Protein AF-A0A2S9AGA7-F1 (afdb_monomer)

Mean predicted aligned error: 15.06 Å

Sequence (440 aa):
MAALRCGGRGGAVRGGDGGGRTRRVRRPARRAHGPTARRRRPSLAAALRRAVRRGAPAPRRRRLPAAPRQRRAAGRHRHGGDRRSRVRRARAGAKGGAGVTDVLLPELVRGRRRERNRSLAVCAALCAAIVLLAAAEILIAGSADIALADMIPAAFGAGEGLAAYVVFETRVPRALVALLSGALFGLAGHLYQRLVGNVLATPDILGISAGASAAATAVLTLGVAGIGVQVSAVAGALGVAALVFLLSWHRGVSPYRLVLVGIGIGACASAITTYLVTRADEMSVERALRWMIGSLGGADWGGVRVLLVTLVVGSVLLAVGSRGLRTFALGDDLAAALGTRVSRLRFGALLLGAGLAAVATSITGPIGFVALVSGPLAARLVRRTDAAVAAALVGAVIVVGADLIAQTAPFISPVPTGSITAVIGAPALIYLLVRGRRTS

Foldseek 3Di:
DDDDDDYDDDDDDDDDDDDDDDDDDDDDDDDDDDDDDDPDDDDPVVVVVVVVPDDDDDDDDDDDDDDDDDDDDDDDDDDDDDPPVVVVVVVVVVVPPVVVCVVVVVVVVVVVVVLVVLLVVLLVVLVVLLVVLLVCQLQPFADDPDDSVQLVCLLVVNHDDPSVCCNPWASNLLSLLLLLLLLLLLLLLLLQCLLLVHLQGGLVL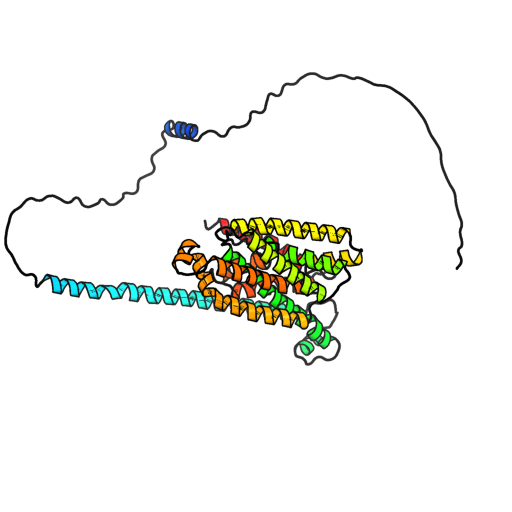LLLLLQLLLQLLVCLQVVDDDVSSLVSSLVRSLVSLVVLLVQCDDVARHSVSSSVSSNVVNVVSNVSNVVSLVVGDPVSVVVSVLLQLWASRQGGPVLSVLSVVLSVVLVVLCVVLVVLSVLVVVPDVSSVVVVRPSRVSSSVSSSSSSNSNSSSCSNGNHQPLSSSLLQVVQCVSSVHSPRSSSSSSSSSSLSSVLLRCQRPPPPDDRDGSSVSSVVVRVVSVVVSVVVVVVPD

Nearest PDB structures (foldseek):
  5b57-assembly1_A  TM=9.040E-01  e=1.224E-15  Burkholderia cenocepacia J2315
  5b58-assembly1_B  TM=9.040E-01  e=9.453E-16  Burkholderia cenocepacia J2315
  5b57-assembly1_B  TM=9.121E-01  e=2.238E-15  Burkholderia cenocepacia J2315
  4g1u-assembly1_B  TM=8.452E-01  e=8.569E-13  Yersinia pestis
  7lb8-assembly1_B  TM=8.267E-01  e=7.125E-10  Escherichia coli K-12

Radius of gyration: 34.48 Å; Cα contacts (8 Å, |Δi|>4): 530; chains: 1; bounding box: 112×73×95 Å

Solvent-accessible surface area (backbone atoms only — not comparable to full-atom values): 24253 Å² total; per-residue (Å²): 134,85,90,85,89,86,85,81,88,86,92,87,81,90,85,85,89,85,81,88,80,94,75,91,77,80,87,81,84,86,82,90,77,79,84,84,72,81,84,71,79,82,57,72,69,63,57,53,60,55,57,72,73,50,94,68,85,81,81,84,78,81,84,77,87,78,80,85,80,82,77,87,76,90,81,82,91,87,84,87,84,71,83,72,66,61,61,61,55,58,63,61,62,66,70,66,68,58,63,62,54,67,57,48,50,58,52,54,50,50,50,53,49,53,43,49,51,45,35,50,53,52,44,51,53,41,53,51,50,40,53,53,48,42,49,45,31,54,64,69,42,56,93,70,94,64,60,61,82,51,40,56,41,15,73,73,71,72,32,74,68,68,48,24,47,47,36,64,63,42,35,49,23,26,44,47,35,27,34,40,33,16,22,27,27,2,36,16,9,31,46,38,16,62,72,56,72,33,75,82,40,27,56,60,57,38,9,25,49,32,18,16,44,24,32,23,40,55,38,37,66,70,71,46,62,70,68,58,28,27,54,31,9,31,50,24,9,50,49,36,47,52,50,30,49,60,73,27,56,66,102,50,70,49,54,67,48,35,45,55,44,5,41,53,53,18,51,52,24,43,51,51,33,53,54,50,48,76,71,38,54,73,69,46,33,55,52,41,54,54,42,62,39,4,33,58,88,79,38,32,67,69,52,34,52,54,41,51,53,48,47,54,54,49,50,52,54,47,60,71,45,44,70,63,64,54,34,58,79,67,33,69,68,54,22,42,74,73,70,43,62,58,62,61,54,50,50,54,50,50,53,49,27,41,51,38,36,21,54,32,26,33,65,31,24,42,57,50,48,39,23,48,49,11,24,64,52,20,19,61,74,41,69,35,92,88,29,54,70,41,3,14,44,43,7,14,41,52,38,38,50,25,38,40,49,25,51,62,46,93,84,52,85,81,45,44,26,17,57,45,30,43,66,56,31,54,58,50,50,51,52,52,54,64,57,59,68,76,79,116

Structure (mmCIF, N/CA/C/O backbone):
data_AF-A0A2S9AGA7-F1
#
_entry.id   AF-A0A2S9AGA7-F1
#
loop_
_atom_site.group_PDB
_atom_site.id
_atom_site.type_symbol
_atom_site.label_atom_id
_atom_site.label_alt_id
_atom_site.label_comp_id
_atom_site.label_asym_id
_atom_site.label_entity_id
_atom_site.label_seq_id
_atom_site.pdbx_PDB_ins_code
_atom_site.Cartn_x
_atom_site.Cartn_y
_atom_site.Cartn_z
_atom_site.occupancy
_atom_site.B_iso_or_equiv
_atom_site.auth_seq_id
_atom_site.auth_comp_id
_atom_site.auth_asym_id
_atom_site.auth_atom_id
_atom_site.pdbx_PDB_model_num
ATOM 1 N N . MET A 1 1 ? 35.714 -33.840 -26.909 1.00 36.75 1 MET A N 1
ATOM 2 C CA . MET A 1 1 ? 36.750 -34.838 -27.258 1.00 36.75 1 MET A CA 1
ATOM 3 C C . MET A 1 1 ? 38.115 -34.160 -27.173 1.00 36.75 1 MET A C 1
ATOM 5 O O . MET A 1 1 ? 38.202 -33.054 -27.678 1.00 36.75 1 MET A O 1
ATOM 9 N N . ALA A 1 2 ? 39.101 -34.822 -26.539 1.00 37.72 2 ALA A N 1
ATOM 10 C CA . ALA A 1 2 ? 40.509 -34.421 -26.294 1.00 37.72 2 ALA A CA 1
ATOM 11 C C . ALA A 1 2 ? 40.698 -33.160 -25.409 1.00 37.72 2 ALA A C 1
ATOM 13 O O . ALA A 1 2 ? 40.360 -32.065 -25.827 1.00 37.72 2 ALA A O 1
ATOM 14 N N . ALA A 1 3 ? 41.101 -33.184 -24.131 1.00 39.91 3 ALA A N 1
ATOM 15 C CA . ALA A 1 3 ? 42.119 -33.928 -23.369 1.00 39.91 3 ALA A CA 1
ATOM 16 C C . ALA A 1 3 ? 43.569 -33.619 -23.776 1.00 39.91 3 ALA A C 1
ATOM 18 O O . ALA A 1 3 ? 44.039 -34.136 -24.780 1.00 39.91 3 ALA A O 1
ATOM 19 N N . LEU A 1 4 ? 44.284 -32.871 -22.923 1.00 43.16 4 LEU A N 1
ATOM 20 C CA . LEU A 1 4 ? 45.732 -32.985 -22.724 1.00 43.16 4 LEU A CA 1
ATOM 21 C C . LEU A 1 4 ? 46.104 -32.559 -21.291 1.00 43.16 4 LEU A C 1
ATOM 23 O O . LEU A 1 4 ? 45.767 -31.476 -20.820 1.00 43.16 4 LEU A O 1
ATOM 27 N N . ARG A 1 5 ? 46.736 -33.510 -20.598 1.00 42.88 5 ARG A N 1
ATOM 28 C CA . ARG A 1 5 ? 47.328 -33.464 -19.254 1.00 42.88 5 ARG A CA 1
ATOM 29 C C . ARG A 1 5 ? 48.779 -32.975 -19.316 1.00 42.88 5 ARG A C 1
ATOM 31 O O . ARG A 1 5 ? 49.414 -33.131 -20.351 1.00 42.88 5 ARG A O 1
ATOM 38 N N . CYS A 1 6 ? 49.274 -32.559 -18.143 1.00 37.22 6 CYS A N 1
ATOM 39 C CA . CYS A 1 6 ? 50.614 -32.739 -17.526 1.00 37.22 6 CYS A CA 1
ATOM 40 C C . CYS A 1 6 ? 50.932 -31.450 -16.750 1.00 37.22 6 CYS A C 1
ATOM 42 O O . CYS A 1 6 ? 50.716 -30.375 -17.286 1.00 37.22 6 CYS A O 1
ATOM 44 N N . GLY A 1 7 ? 51.367 -31.399 -15.489 1.00 32.97 7 GLY A N 1
ATOM 45 C CA . GLY A 1 7 ? 52.162 -32.263 -14.597 1.00 32.97 7 GLY A CA 1
ATOM 46 C C . GLY A 1 7 ? 53.134 -31.267 -13.920 1.00 32.97 7 GLY A C 1
ATOM 47 O O . GLY A 1 7 ? 53.653 -30.408 -14.614 1.00 32.97 7 GLY A O 1
ATOM 48 N N . GLY A 1 8 ? 53.359 -31.166 -12.611 1.00 34.44 8 GLY A N 1
ATOM 49 C CA . GLY A 1 8 ? 53.603 -32.157 -11.570 1.00 34.44 8 GLY A CA 1
ATOM 50 C C . GLY A 1 8 ? 54.580 -31.558 -10.528 1.00 34.44 8 GLY A C 1
ATOM 51 O O . GLY A 1 8 ? 55.315 -30.631 -10.857 1.00 34.44 8 GLY A O 1
ATOM 52 N N . ARG A 1 9 ? 54.632 -32.182 -9.333 1.00 36.59 9 ARG A N 1
ATOM 53 C CA . ARG A 1 9 ? 55.659 -32.088 -8.254 1.00 36.59 9 ARG A CA 1
ATOM 54 C C . ARG A 1 9 ? 55.674 -30.792 -7.415 1.00 36.59 9 ARG A C 1
ATOM 56 O O . ARG A 1 9 ? 55.595 -29.707 -7.953 1.00 36.59 9 ARG A O 1
ATOM 63 N N . GLY A 1 10 ? 55.818 -30.799 -6.088 1.00 32.88 10 GLY A N 1
ATOM 64 C CA . GLY A 1 10 ? 56.134 -31.841 -5.105 1.00 32.88 10 GLY A CA 1
ATOM 65 C C . GLY A 1 10 ? 56.892 -31.198 -3.929 1.00 32.88 10 GLY A C 1
ATOM 66 O O . GLY A 1 10 ? 57.705 -30.311 -4.161 1.00 32.88 10 GLY A O 1
ATOM 67 N N . GLY A 1 11 ? 56.642 -31.624 -2.686 1.00 32.59 11 GLY A N 1
ATOM 68 C CA . GLY A 1 11 ? 57.440 -31.202 -1.527 1.00 32.59 11 GLY A CA 1
ATOM 69 C C . GLY A 1 11 ? 56.770 -31.492 -0.184 1.00 32.59 11 GLY A C 1
ATOM 70 O O . GLY A 1 11 ? 55.901 -30.747 0.252 1.00 32.59 11 GLY A O 1
ATOM 71 N N . ALA A 1 12 ? 57.189 -32.578 0.464 1.00 38.59 12 ALA A N 1
ATOM 72 C CA . ALA A 1 12 ? 56.780 -33.015 1.796 1.00 38.59 12 ALA A CA 1
ATOM 73 C C . ALA A 1 12 ? 58.026 -33.212 2.668 1.00 38.59 12 ALA A C 1
ATOM 75 O O . ALA A 1 12 ? 58.957 -33.847 2.186 1.00 38.59 12 ALA A O 1
ATOM 76 N N . VAL A 1 13 ? 58.011 -32.755 3.930 1.00 42.31 13 VAL A N 1
ATOM 77 C CA . VAL A 1 13 ? 58.917 -33.145 5.044 1.00 42.31 13 VAL A CA 1
ATOM 78 C C . VAL A 1 13 ? 58.157 -32.827 6.362 1.00 42.31 13 VAL A C 1
ATOM 80 O O . VAL A 1 13 ? 57.848 -31.665 6.595 1.00 42.31 13 VAL A O 1
ATOM 83 N N . ARG A 1 14 ? 57.493 -33.782 7.056 1.00 39.34 14 ARG A N 1
ATOM 84 C CA . ARG A 1 14 ? 57.920 -34.572 8.258 1.00 39.34 14 ARG A CA 1
ATOM 85 C C . ARG A 1 14 ? 58.879 -33.820 9.199 1.00 39.34 14 ARG A C 1
ATOM 87 O O . ARG A 1 14 ? 59.865 -33.298 8.730 1.00 39.34 14 ARG A O 1
ATOM 94 N N . GLY A 1 15 ? 58.767 -33.763 10.522 1.00 33.91 15 GLY A N 1
ATOM 95 C CA . GLY A 1 15 ? 58.023 -34.462 11.573 1.00 33.91 15 GLY A CA 1
ATOM 96 C C . GLY A 1 15 ? 58.731 -34.128 12.909 1.00 33.91 15 GLY A C 1
ATOM 97 O O . GLY A 1 15 ? 59.810 -33.536 12.879 1.00 33.91 15 GLY A O 1
ATOM 98 N N . GLY A 1 16 ? 58.171 -34.490 14.067 1.00 31.69 16 GLY A N 1
ATOM 99 C CA . GLY A 1 16 ? 58.928 -34.407 15.326 1.00 31.69 16 GLY A CA 1
ATOM 100 C C . GLY A 1 16 ? 58.097 -34.380 16.606 1.00 31.69 16 GLY A C 1
ATOM 101 O O . GLY A 1 16 ? 57.540 -33.349 16.961 1.00 31.69 16 GLY A O 1
ATOM 102 N N . ASP A 1 17 ? 58.072 -35.532 17.270 1.00 36.81 17 ASP A N 1
ATOM 103 C CA . ASP A 1 17 ? 57.474 -35.881 18.561 1.00 36.81 17 ASP A CA 1
ATOM 104 C C . ASP A 1 17 ? 57.962 -35.105 19.800 1.00 36.81 17 ASP A C 1
ATOM 106 O O . ASP A 1 17 ? 59.055 -34.543 19.837 1.00 36.81 17 ASP A O 1
ATOM 110 N N . GLY A 1 18 ? 57.181 -35.248 20.881 1.00 33.72 18 GLY A N 1
ATOM 111 C CA . GLY A 1 18 ? 57.615 -35.108 22.279 1.00 33.72 18 GLY A CA 1
ATOM 112 C C . GLY A 1 18 ? 56.662 -34.208 23.069 1.00 33.72 18 GLY A C 1
ATOM 113 O O . GLY A 1 18 ? 56.584 -33.015 22.826 1.00 33.72 18 GLY A O 1
ATOM 114 N N . GLY A 1 19 ? 55.846 -34.678 24.009 1.00 31.95 19 GLY A N 1
ATOM 115 C CA . GLY A 1 19 ? 56.191 -35.574 25.105 1.00 31.95 19 GLY A CA 1
ATOM 116 C C . GLY A 1 19 ? 56.041 -34.798 26.421 1.00 31.95 19 GLY A C 1
ATOM 117 O O . GLY A 1 19 ? 56.826 -33.903 26.697 1.00 31.95 19 GLY A O 1
ATOM 118 N N . GLY A 1 20 ? 54.998 -35.135 27.188 1.00 34.56 20 GLY A N 1
ATOM 119 C CA . GLY A 1 20 ? 54.799 -34.932 28.632 1.00 34.56 20 GLY A CA 1
ATOM 120 C C . GLY A 1 20 ? 55.342 -33.678 29.340 1.00 34.56 20 GLY A C 1
ATOM 121 O O . GLY A 1 20 ? 56.543 -33.465 29.430 1.00 34.56 20 GLY A O 1
ATOM 122 N N . ARG A 1 21 ? 54.459 -32.984 30.075 1.00 38.38 21 ARG A N 1
ATOM 123 C CA . ARG A 1 21 ? 54.574 -32.804 31.544 1.00 38.38 21 ARG A CA 1
ATOM 124 C C . ARG A 1 21 ? 53.519 -31.836 32.073 1.00 38.38 21 ARG A C 1
ATOM 126 O O . ARG A 1 21 ? 53.520 -30.640 31.803 1.00 38.38 21 ARG A O 1
ATOM 133 N N . THR A 1 22 ? 52.675 -32.373 32.942 1.00 46.78 22 THR A N 1
ATOM 134 C CA . THR A 1 22 ? 51.891 -31.648 33.938 1.00 46.78 22 THR A CA 1
ATOM 135 C C . THR A 1 22 ? 52.797 -30.746 34.783 1.00 46.78 22 THR A C 1
ATOM 137 O O . THR A 1 22 ? 53.616 -31.240 35.560 1.00 46.78 22 THR A O 1
ATOM 140 N N . ARG A 1 23 ? 52.629 -29.423 34.693 1.00 38.84 23 ARG A N 1
ATOM 141 C CA . ARG A 1 23 ? 53.178 -28.470 35.668 1.00 38.84 23 ARG A CA 1
ATOM 142 C C . ARG A 1 23 ? 52.046 -27.741 36.385 1.00 38.84 23 ARG A C 1
ATOM 144 O O . ARG A 1 23 ? 51.470 -26.783 35.886 1.00 38.84 23 ARG A O 1
ATOM 151 N N . ARG A 1 24 ? 51.780 -28.201 37.612 1.00 41.25 24 ARG A N 1
ATOM 152 C CA . ARG A 1 24 ? 51.216 -27.386 38.692 1.00 41.25 24 ARG A CA 1
ATOM 153 C C . ARG A 1 24 ? 52.133 -26.183 38.915 1.00 41.25 24 ARG A C 1
ATOM 155 O O . ARG A 1 24 ? 53.277 -26.387 39.310 1.00 41.25 24 ARG A O 1
ATOM 162 N N . VAL A 1 25 ? 51.625 -24.959 38.774 1.00 37.75 25 VAL A N 1
ATOM 163 C CA . VAL A 1 25 ? 52.246 -23.772 39.381 1.00 37.75 25 VAL A CA 1
ATOM 164 C C . VAL A 1 25 ? 51.168 -22.840 39.945 1.00 37.75 25 VAL A C 1
ATOM 166 O O . VAL A 1 25 ? 50.389 -22.235 39.225 1.00 37.75 25 VAL A O 1
ATOM 169 N N . ARG A 1 26 ? 51.165 -22.800 41.283 1.00 34.41 26 ARG A N 1
ATOM 170 C CA . ARG A 1 26 ? 50.886 -21.689 42.211 1.00 34.41 26 ARG A CA 1
ATOM 171 C C . ARG A 1 26 ? 49.655 -20.799 41.978 1.00 34.41 26 ARG A C 1
ATOM 173 O O . ARG A 1 26 ? 49.665 -19.845 41.212 1.00 34.41 26 ARG A O 1
ATOM 180 N N . ARG A 1 27 ? 48.667 -21.011 42.857 1.00 35.88 27 ARG A N 1
ATOM 181 C CA . ARG A 1 27 ? 47.749 -19.972 43.349 1.00 35.88 27 ARG A CA 1
ATOM 182 C C . ARG A 1 27 ? 48.538 -18.818 43.992 1.00 35.88 27 ARG A C 1
ATOM 184 O O . ARG A 1 27 ? 49.364 -19.105 44.859 1.00 35.88 27 ARG A O 1
ATOM 191 N N . PRO A 1 28 ? 48.194 -17.549 43.726 1.00 40.34 28 PRO A N 1
ATOM 192 C CA . PRO A 1 28 ? 48.315 -16.486 44.706 1.00 40.34 28 PRO A CA 1
ATOM 193 C C . PRO A 1 28 ? 46.985 -16.292 45.445 1.00 40.34 28 PRO A C 1
ATOM 195 O O . PRO A 1 28 ? 45.890 -16.411 44.894 1.00 40.34 28 PRO A O 1
ATOM 198 N N . ALA A 1 29 ? 47.110 -16.038 46.740 1.00 35.03 29 ALA A N 1
ATOM 199 C CA . ALA A 1 29 ? 46.021 -15.856 47.675 1.00 35.03 29 ALA A CA 1
ATOM 200 C C . ALA A 1 29 ? 45.318 -14.495 47.515 1.00 35.03 29 ALA A C 1
ATOM 202 O O . ALA A 1 29 ? 45.949 -13.464 47.315 1.00 35.03 29 ALA A O 1
ATOM 203 N N . ARG A 1 30 ? 43.992 -14.542 47.689 1.00 33.31 30 ARG A N 1
ATOM 204 C CA . ARG A 1 30 ? 43.121 -13.581 48.390 1.00 33.31 30 ARG A CA 1
ATOM 205 C C . ARG A 1 30 ? 43.466 -12.083 48.285 1.00 33.31 30 ARG A C 1
ATOM 207 O O . ARG A 1 30 ? 44.260 -11.560 49.060 1.00 33.31 30 ARG A O 1
ATOM 214 N N . ARG A 1 31 ? 42.625 -11.353 47.546 1.00 32.62 31 ARG A N 1
ATOM 215 C CA . ARG A 1 31 ? 42.022 -10.111 48.059 1.00 32.62 31 ARG A CA 1
ATOM 216 C C . ARG A 1 31 ? 40.504 -10.231 47.991 1.00 32.62 31 ARG A C 1
ATOM 218 O O . ARG A 1 31 ? 39.935 -10.557 46.956 1.00 32.62 31 ARG A O 1
ATOM 225 N N . ALA A 1 32 ? 39.882 -10.059 49.151 1.00 38.56 32 ALA A N 1
ATOM 226 C CA . ALA A 1 32 ? 38.454 -10.178 49.367 1.00 38.56 32 ALA A CA 1
ATOM 227 C C . ALA A 1 32 ? 37.714 -8.980 48.755 1.00 38.56 32 ALA A C 1
ATOM 229 O O . ALA A 1 32 ? 37.956 -7.834 49.134 1.00 38.56 32 ALA A O 1
ATOM 230 N N . HIS A 1 33 ? 36.768 -9.250 47.859 1.00 36.44 33 HIS A N 1
ATOM 231 C CA . HIS A 1 33 ? 35.687 -8.327 47.537 1.00 36.44 33 HIS A CA 1
ATOM 232 C C . HIS A 1 33 ? 34.367 -9.016 47.867 1.00 36.44 33 HIS A C 1
ATOM 234 O O . HIS A 1 33 ? 34.046 -10.079 47.341 1.00 36.44 33 HIS A O 1
ATOM 240 N N . GLY A 1 34 ? 33.684 -8.434 48.855 1.00 34.75 34 GLY A N 1
ATOM 241 C CA . GLY A 1 34 ? 32.439 -8.922 49.423 1.00 34.75 34 GLY A CA 1
ATOM 242 C C . GLY A 1 34 ? 31.257 -8.865 48.449 1.00 34.75 34 GLY A C 1
ATOM 243 O O . GLY A 1 34 ? 31.365 -8.331 47.343 1.00 34.75 34 GLY A O 1
ATOM 244 N N . PRO A 1 35 ? 30.111 -9.424 48.863 1.00 38.56 35 PRO A N 1
ATOM 245 C CA . PRO A 1 35 ? 28.971 -9.640 47.990 1.00 38.56 35 PRO A CA 1
ATOM 246 C C . PRO A 1 35 ? 28.309 -8.308 47.626 1.00 38.56 35 PRO A C 1
ATOM 248 O O . PRO A 1 35 ? 27.882 -7.543 48.492 1.00 38.56 35 PRO A O 1
ATOM 251 N N . THR A 1 36 ? 28.173 -8.041 46.328 1.00 38.19 36 THR A N 1
ATOM 252 C CA . THR A 1 36 ? 27.336 -6.958 45.813 1.00 38.19 36 THR A CA 1
ATOM 253 C C . THR A 1 36 ? 25.873 -7.270 46.119 1.00 38.19 36 THR A C 1
ATOM 255 O O . THR A 1 36 ? 25.194 -8.054 45.458 1.00 38.19 36 THR A O 1
ATOM 258 N N . ALA A 1 37 ? 25.391 -6.649 47.191 1.00 38.50 37 ALA A N 1
ATOM 259 C CA . ALA A 1 37 ? 24.012 -6.702 47.627 1.00 38.50 37 ALA A CA 1
ATOM 260 C C . ALA A 1 37 ? 23.063 -6.190 46.530 1.00 38.50 37 ALA A C 1
ATOM 262 O O . ALA A 1 37 ? 23.189 -5.070 46.027 1.00 38.50 37 ALA A O 1
ATOM 263 N N . ARG A 1 38 ? 22.052 -7.009 46.215 1.00 38.56 38 ARG A N 1
ATOM 264 C CA . ARG A 1 38 ? 20.820 -6.618 45.518 1.00 38.56 38 ARG A CA 1
ATOM 265 C C . ARG A 1 38 ? 20.296 -5.295 46.093 1.00 38.56 38 ARG A C 1
ATOM 267 O O . ARG A 1 38 ? 19.798 -5.260 47.219 1.00 38.56 38 ARG A O 1
ATOM 274 N N . ARG A 1 39 ? 20.335 -4.214 45.306 1.00 36.88 39 ARG A N 1
ATOM 275 C CA . ARG A 1 39 ? 19.635 -2.958 45.619 1.00 36.88 39 ARG A CA 1
ATOM 276 C C . ARG A 1 39 ? 18.121 -3.197 45.594 1.00 36.88 39 ARG A C 1
ATOM 278 O O . ARG A 1 39 ? 17.475 -3.086 44.554 1.00 36.88 39 ARG A O 1
ATOM 285 N N . ARG A 1 40 ? 17.544 -3.520 46.755 1.00 39.78 40 ARG A N 1
ATOM 286 C CA . ARG A 1 40 ? 16.104 -3.386 47.010 1.00 39.78 40 ARG A CA 1
ATOM 287 C C . ARG A 1 40 ? 15.731 -1.906 46.887 1.00 39.78 40 ARG A C 1
ATOM 289 O O . ARG A 1 40 ? 16.327 -1.055 47.543 1.00 39.78 40 ARG A O 1
ATOM 296 N N . ARG A 1 41 ? 14.750 -1.606 46.034 1.00 45.69 41 ARG A N 1
ATOM 297 C CA . ARG A 1 41 ? 14.116 -0.282 45.951 1.00 45.69 41 ARG A CA 1
ATOM 298 C C . ARG A 1 41 ? 13.532 0.075 47.330 1.00 45.69 41 ARG A C 1
ATOM 300 O O . ARG A 1 41 ? 12.903 -0.794 47.935 1.00 45.69 41 ARG A O 1
ATOM 307 N N . PRO A 1 42 ? 13.716 1.302 47.843 1.00 44.72 42 PRO A N 1
ATOM 308 C CA . PRO A 1 42 ? 13.117 1.687 49.112 1.00 44.72 42 PRO A CA 1
ATOM 309 C C . PRO A 1 42 ? 11.595 1.773 48.956 1.00 44.72 42 PRO A C 1
ATOM 311 O O . PRO A 1 42 ? 11.088 2.301 47.965 1.00 44.72 42 PRO A O 1
ATOM 314 N N . SER A 1 43 ? 10.863 1.230 49.927 1.00 52.81 43 SER A N 1
ATOM 315 C CA . SER A 1 43 ? 9.407 1.322 49.978 1.00 52.81 43 SER A CA 1
ATOM 316 C C . SER A 1 43 ? 8.969 2.773 50.199 1.00 52.81 43 SER A C 1
ATOM 318 O O . SER A 1 43 ? 9.615 3.539 50.921 1.00 52.81 43 SER A O 1
ATOM 320 N N . LEU A 1 44 ? 7.840 3.144 49.588 1.00 48.16 44 LEU A N 1
ATOM 321 C CA . LEU A 1 44 ? 7.225 4.480 49.628 1.00 48.16 44 LEU A CA 1
ATOM 322 C C . LEU A 1 44 ? 7.095 5.049 51.061 1.00 48.16 44 LEU A C 1
ATOM 324 O O . LEU A 1 44 ? 7.174 6.257 51.278 1.00 48.16 44 LEU A O 1
ATOM 328 N N . ALA A 1 45 ? 6.973 4.164 52.054 1.00 47.88 45 ALA A N 1
ATOM 329 C CA . ALA A 1 45 ? 6.882 4.502 53.470 1.00 47.88 45 ALA A CA 1
ATOM 330 C C . ALA A 1 45 ? 8.163 5.146 54.045 1.00 47.88 45 ALA A C 1
ATOM 332 O O . ALA A 1 45 ? 8.074 5.997 54.931 1.00 47.88 45 ALA A O 1
ATOM 333 N N . ALA A 1 46 ? 9.353 4.801 53.538 1.00 50.50 46 ALA A N 1
ATOM 334 C CA . ALA A 1 46 ? 10.618 5.382 54.001 1.00 50.50 46 ALA A CA 1
ATOM 335 C C . ALA A 1 46 ? 10.864 6.790 53.427 1.00 50.50 46 ALA A C 1
ATOM 337 O O . ALA A 1 46 ? 11.457 7.640 54.095 1.00 50.50 46 ALA A O 1
ATOM 338 N N . ALA A 1 47 ? 10.364 7.060 52.216 1.00 53.88 47 ALA A N 1
ATOM 339 C CA . ALA A 1 47 ? 10.425 8.383 51.595 1.00 53.88 47 ALA A CA 1
ATOM 340 C C . ALA A 1 47 ? 9.483 9.381 52.296 1.00 53.88 47 ALA A C 1
ATOM 342 O O . ALA A 1 47 ? 9.885 10.507 52.589 1.00 53.88 47 ALA A O 1
ATOM 343 N N . LEU A 1 48 ? 8.277 8.937 52.669 1.00 48.31 48 LEU A N 1
ATOM 344 C CA . LEU A 1 48 ? 7.302 9.752 53.404 1.00 48.31 48 LEU A CA 1
ATOM 345 C C . LEU A 1 48 ? 7.787 10.135 54.812 1.00 48.31 48 LEU A C 1
ATOM 347 O O . LEU A 1 48 ? 7.621 11.279 55.228 1.00 48.31 48 LEU A O 1
ATOM 351 N N . ARG A 1 49 ? 8.485 9.238 55.523 1.00 53.50 49 ARG A N 1
ATOM 352 C CA . ARG A 1 49 ? 9.058 9.556 56.847 1.00 53.50 49 ARG A CA 1
ATOM 353 C C . ARG A 1 49 ? 10.217 10.560 56.790 1.00 53.50 49 ARG A C 1
ATOM 355 O O . ARG A 1 49 ? 10.442 11.276 57.762 1.00 53.50 49 ARG A O 1
ATOM 362 N N . ARG A 1 50 ? 10.934 10.657 55.662 1.00 49.16 50 ARG A N 1
ATOM 363 C CA . ARG A 1 50 ? 11.980 11.679 55.456 1.00 49.16 50 ARG A CA 1
ATOM 364 C C . ARG A 1 50 ? 11.411 13.048 55.076 1.00 49.16 50 ARG A C 1
ATOM 366 O O . ARG A 1 50 ? 12.006 14.049 55.460 1.00 49.16 50 ARG A O 1
ATOM 373 N N . ALA A 1 51 ? 10.262 13.097 54.400 1.00 50.53 51 ALA A N 1
ATOM 374 C CA . ALA A 1 51 ? 9.580 14.350 54.068 1.00 50.53 51 ALA A CA 1
ATOM 375 C C . ALA A 1 51 ? 8.960 15.038 55.301 1.00 50.53 51 ALA A C 1
ATOM 377 O O . ALA A 1 51 ? 8.946 16.259 55.372 1.00 50.53 51 ALA A O 1
ATOM 378 N N . VAL A 1 52 ? 8.525 14.270 56.308 1.00 52.97 52 VAL A N 1
ATOM 379 C CA . VAL A 1 52 ? 7.931 14.817 57.547 1.00 52.97 52 VAL A CA 1
ATOM 380 C C . VAL A 1 52 ? 8.986 15.359 58.532 1.00 52.97 52 VAL A C 1
ATOM 382 O O . VAL A 1 52 ? 8.669 16.196 59.368 1.00 52.97 52 VAL A O 1
ATOM 385 N N . ARG A 1 53 ? 10.259 14.944 58.424 1.00 47.00 53 ARG A N 1
ATOM 386 C CA . ARG A 1 53 ? 11.346 15.396 59.323 1.00 47.00 53 ARG A CA 1
ATOM 387 C C . ARG A 1 53 ? 12.124 16.626 58.848 1.00 47.00 53 ARG A C 1
ATOM 389 O O . ARG A 1 53 ? 12.895 17.176 59.626 1.00 47.00 53 ARG A O 1
ATOM 396 N N . ARG A 1 54 ? 11.956 17.066 57.600 1.00 45.53 54 ARG A N 1
ATOM 397 C CA . ARG A 1 54 ? 12.547 18.317 57.104 1.00 45.53 54 ARG A CA 1
ATOM 398 C C . ARG A 1 54 ? 11.411 19.295 56.863 1.00 45.53 54 ARG A C 1
ATOM 400 O O . ARG A 1 54 ? 10.719 19.173 55.861 1.00 45.53 54 ARG A O 1
ATOM 407 N N . GLY A 1 55 ? 11.202 20.212 57.806 1.00 47.22 55 GLY A N 1
ATOM 408 C CA . GLY A 1 55 ? 10.204 21.274 57.705 1.00 47.22 55 GLY A CA 1
ATOM 409 C C . GLY A 1 55 ? 10.416 22.107 56.443 1.00 47.22 55 GLY A C 1
ATOM 410 O O . GLY A 1 55 ? 11.221 23.032 56.433 1.00 47.22 55 GLY A O 1
ATOM 411 N N . ALA A 1 56 ? 9.713 21.747 55.372 1.00 42.75 56 ALA A N 1
ATOM 412 C CA . ALA A 1 56 ? 9.670 22.490 54.124 1.00 42.75 56 ALA A CA 1
ATOM 413 C C . ALA A 1 56 ? 8.367 23.310 54.063 1.00 42.75 56 ALA A C 1
ATOM 415 O O . ALA A 1 56 ? 7.330 22.831 54.534 1.00 42.75 56 ALA A O 1
ATOM 416 N N . PRO A 1 57 ? 8.384 24.534 53.503 1.00 43.38 57 PRO A N 1
ATOM 417 C CA . PRO A 1 57 ? 7.254 25.453 53.580 1.00 43.38 57 PRO A CA 1
ATOM 418 C C . PRO A 1 57 ? 6.071 24.976 52.730 1.00 43.38 57 PRO A C 1
ATOM 420 O O . PRO A 1 57 ? 6.240 24.480 51.616 1.00 43.38 57 PRO A O 1
ATOM 423 N N . ALA A 1 58 ? 4.859 25.162 53.253 1.00 42.97 58 ALA A N 1
ATOM 424 C CA . ALA A 1 58 ? 3.611 24.793 52.595 1.00 42.97 58 ALA A CA 1
ATOM 425 C C . ALA A 1 58 ? 3.388 25.552 51.264 1.00 42.97 58 ALA A C 1
ATOM 427 O O . ALA A 1 58 ? 3.643 26.758 51.193 1.00 42.97 58 ALA A O 1
ATOM 428 N N . PRO A 1 59 ? 2.833 24.909 50.218 1.00 42.09 59 PRO A N 1
ATOM 429 C CA . PRO A 1 59 ? 2.431 25.608 49.007 1.00 42.09 59 PRO A CA 1
ATOM 430 C C . PRO A 1 59 ? 1.167 26.445 49.261 1.00 42.09 59 PRO A C 1
ATOM 432 O O . PRO A 1 59 ? 0.176 25.978 49.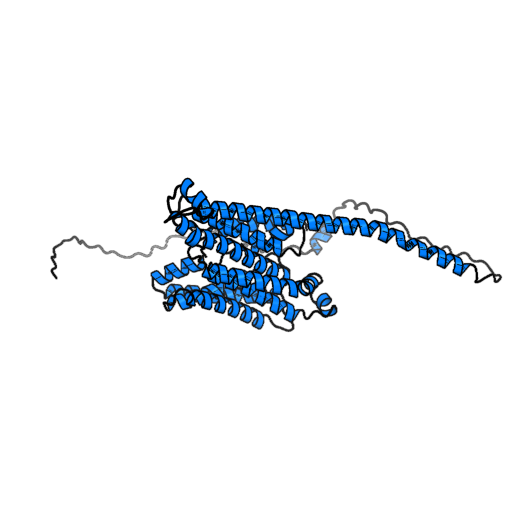829 1.00 42.09 59 PRO A O 1
ATOM 435 N N . ARG A 1 60 ? 1.210 27.707 48.815 1.00 38.47 60 ARG A N 1
ATOM 436 C CA . ARG A 1 60 ? 0.117 28.690 48.881 1.00 38.47 60 ARG A CA 1
ATOM 437 C C . ARG A 1 60 ? -1.171 28.126 48.264 1.00 38.47 60 ARG A C 1
ATOM 439 O O . ARG A 1 60 ? -1.270 27.960 47.050 1.00 38.47 60 ARG A O 1
ATOM 446 N N . ARG A 1 61 ? -2.189 27.890 49.099 1.00 36.06 61 ARG A N 1
ATOM 447 C CA . ARG A 1 61 ? -3.558 27.583 48.661 1.00 36.06 61 ARG A CA 1
ATOM 448 C C . ARG A 1 61 ? -4.181 28.821 48.007 1.00 36.06 61 ARG A C 1
ATOM 450 O O . ARG A 1 61 ? -4.437 29.819 48.678 1.00 36.06 61 ARG A O 1
ATOM 457 N N . ARG A 1 62 ? -4.464 28.740 46.703 1.00 38.41 62 ARG A N 1
ATOM 458 C CA . ARG A 1 62 ? -5.422 29.633 46.034 1.00 38.41 62 ARG A CA 1
ATOM 459 C C . ARG A 1 62 ? -6.797 29.448 46.686 1.00 38.41 62 ARG A C 1
ATOM 461 O O . ARG A 1 62 ? -7.272 28.325 46.835 1.00 38.41 62 ARG A O 1
ATOM 468 N N . ARG A 1 63 ? -7.396 30.565 47.105 1.00 35.59 63 ARG A N 1
ATOM 469 C CA . ARG A 1 63 ? -8.720 30.650 47.732 1.00 35.59 63 ARG A CA 1
ATOM 470 C C . ARG A 1 63 ? -9.804 30.176 46.755 1.00 35.59 63 ARG A C 1
ATOM 472 O O . ARG A 1 63 ? -9.914 30.715 45.659 1.00 35.59 63 ARG A O 1
ATOM 479 N N . LEU A 1 64 ? -10.605 29.201 47.178 1.00 43.66 64 LEU A N 1
ATOM 480 C CA . LEU A 1 64 ? -11.920 28.901 46.604 1.00 43.66 64 LEU A CA 1
ATOM 481 C C . LEU A 1 64 ? -12.935 29.930 47.147 1.00 43.66 64 LEU A C 1
ATOM 483 O O . LEU A 1 64 ? -12.847 30.263 48.334 1.00 43.66 64 LEU A O 1
ATOM 487 N N . PRO A 1 65 ? -13.886 30.443 46.344 1.00 40.59 65 PRO A N 1
ATOM 488 C CA . PRO A 1 65 ? -14.952 31.294 46.857 1.00 40.59 65 PRO A CA 1
ATOM 489 C C . PRO A 1 65 ? -15.923 30.486 47.728 1.00 40.59 65 PRO A C 1
ATOM 491 O O . PRO A 1 65 ? -16.328 29.379 47.379 1.00 40.59 65 PRO A O 1
ATOM 494 N N . ALA A 1 66 ? -16.270 31.056 48.881 1.00 41.12 66 ALA A N 1
ATOM 495 C CA . ALA A 1 66 ? -17.162 30.471 49.870 1.00 41.12 66 ALA A CA 1
ATOM 496 C C . ALA A 1 66 ? -18.621 30.430 49.383 1.00 41.12 66 ALA A C 1
ATOM 498 O O . ALA A 1 66 ? -19.123 31.392 48.803 1.00 41.12 66 ALA A O 1
ATOM 499 N N . ALA A 1 67 ? -19.307 29.326 49.683 1.00 43.75 67 ALA A N 1
ATOM 500 C CA . ALA A 1 67 ? -20.751 29.191 49.538 1.00 43.75 67 ALA A CA 1
ATOM 501 C C . ALA A 1 67 ? -21.494 30.181 50.467 1.00 43.75 67 ALA A C 1
ATOM 503 O O . ALA A 1 67 ? -21.061 30.381 51.609 1.00 43.75 67 ALA A O 1
ATOM 504 N N . PRO A 1 68 ? -22.616 30.790 50.036 1.00 40.72 68 PRO A N 1
ATOM 505 C CA . PRO A 1 68 ? -23.355 31.711 50.883 1.00 40.72 68 PRO A CA 1
ATOM 506 C C . PRO A 1 68 ? -24.098 30.959 51.993 1.00 40.72 68 PRO A C 1
ATOM 508 O O . PRO A 1 68 ? -24.904 30.062 51.749 1.00 40.72 68 PRO A O 1
ATOM 511 N N . ARG A 1 69 ? -23.827 31.368 53.236 1.00 35.12 69 ARG A N 1
ATOM 512 C CA . ARG A 1 69 ? -24.535 30.947 54.450 1.00 35.12 69 ARG A CA 1
ATOM 513 C C . ARG A 1 69 ? -25.998 31.396 54.379 1.00 35.12 69 ARG A C 1
ATOM 515 O O . ARG A 1 69 ? -26.275 32.593 54.400 1.00 35.12 69 ARG A O 1
ATOM 522 N N . GLN A 1 70 ? -26.933 30.446 54.367 1.00 40.56 70 GLN A N 1
ATOM 523 C CA . GLN A 1 70 ? -28.348 30.724 54.614 1.00 40.56 70 GLN A CA 1
ATOM 524 C C . GLN A 1 70 ? -28.536 31.126 56.082 1.00 40.56 70 GLN A C 1
ATOM 526 O O . GLN A 1 70 ? -28.476 30.299 56.992 1.00 40.56 70 GLN A O 1
ATOM 531 N N . ARG A 1 71 ? -28.747 32.425 56.313 1.00 36.22 71 ARG A N 1
ATOM 532 C CA . ARG A 1 71 ? -29.247 32.949 57.585 1.00 36.22 71 ARG A CA 1
ATOM 533 C C . ARG A 1 71 ? -30.690 32.478 57.772 1.00 36.22 71 ARG A C 1
ATOM 535 O O . ARG A 1 71 ? -31.566 32.834 56.990 1.00 36.22 71 ARG A O 1
ATOM 542 N N . ARG A 1 72 ? -30.925 31.704 58.832 1.00 40.19 72 ARG A N 1
ATOM 543 C CA . ARG A 1 72 ? -32.256 31.495 59.406 1.00 40.19 72 ARG A CA 1
ATOM 544 C C . ARG A 1 72 ? -32.734 32.831 59.976 1.00 40.19 72 ARG A C 1
ATOM 546 O O . ARG A 1 72 ? -32.129 33.338 60.916 1.0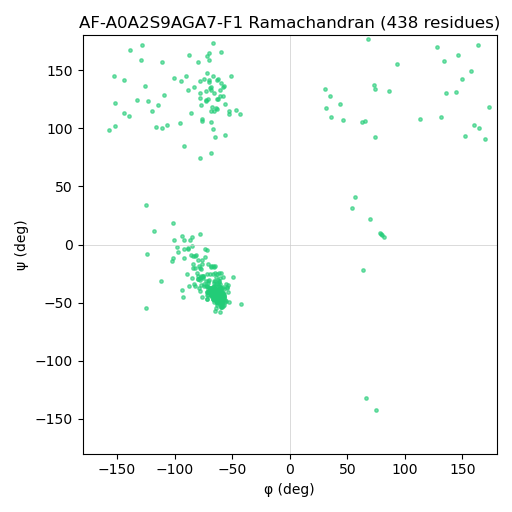0 40.19 72 ARG A O 1
ATOM 553 N N . ALA A 1 73 ? -33.796 33.384 59.403 1.00 39.47 73 ALA A N 1
ATOM 554 C CA . ALA A 1 73 ? -34.575 34.458 60.001 1.00 39.47 73 ALA A CA 1
ATOM 555 C C . ALA A 1 73 ? -35.972 33.910 60.302 1.00 39.47 73 ALA A C 1
ATOM 557 O O . ALA A 1 73 ? -36.664 33.409 59.417 1.00 39.47 73 ALA A O 1
ATOM 558 N N . ALA A 1 74 ? -36.333 33.955 61.579 1.00 40.62 74 ALA A N 1
ATOM 559 C CA . ALA A 1 74 ? -37.675 33.715 62.076 1.00 40.62 74 ALA A CA 1
ATOM 560 C C . ALA A 1 74 ? -38.589 34.899 61.715 1.00 40.62 74 ALA A C 1
ATOM 562 O O . ALA A 1 74 ? -38.131 36.039 61.714 1.00 40.62 74 ALA A O 1
ATOM 563 N N . GLY A 1 75 ? -39.880 34.642 61.472 1.00 35.25 75 GLY A N 1
ATOM 564 C CA . GLY A 1 75 ? -40.887 35.709 61.432 1.00 35.25 75 GLY A CA 1
ATOM 565 C C . GLY A 1 75 ? -42.114 35.453 60.552 1.00 35.25 75 GLY A C 1
ATOM 566 O O . GLY A 1 75 ? -42.099 35.768 59.374 1.00 35.25 75 GLY A O 1
ATOM 567 N N . ARG A 1 76 ? -43.170 34.923 61.184 1.00 35.91 76 ARG A N 1
ATOM 568 C CA . ARG A 1 76 ? -44.606 35.285 61.088 1.00 35.91 76 ARG A CA 1
ATOM 569 C C . ARG A 1 76 ? -45.279 35.564 59.718 1.00 35.91 76 ARG A C 1
ATOM 571 O O . ARG A 1 76 ? -45.001 36.540 59.045 1.00 35.91 76 ARG A O 1
ATOM 578 N N . HIS A 1 77 ? -46.313 34.751 59.454 1.00 40.78 77 HIS A N 1
ATOM 579 C CA . HIS A 1 77 ? -47.686 35.097 59.022 1.00 40.78 77 HIS A CA 1
ATOM 580 C C . HIS A 1 77 ? -47.945 36.349 58.147 1.00 40.78 77 HIS A C 1
ATOM 582 O O . HIS A 1 77 ? -47.891 37.457 58.666 1.00 40.78 77 HIS A O 1
ATOM 588 N N . ARG A 1 78 ? -48.467 36.162 56.915 1.00 37.56 78 ARG A N 1
ATOM 589 C CA . ARG A 1 78 ? -49.871 36.443 56.480 1.00 37.56 78 ARG A CA 1
ATOM 590 C C . ARG A 1 78 ? -50.023 36.657 54.956 1.00 37.56 78 ARG A C 1
ATOM 592 O O . ARG A 1 78 ? -49.171 37.238 54.304 1.00 37.56 78 ARG A O 1
ATOM 599 N N . HIS A 1 79 ? -51.214 36.258 54.501 1.00 36.88 79 HIS A N 1
ATOM 600 C CA . HIS A 1 79 ? -52.009 36.692 53.343 1.00 36.88 79 HIS A CA 1
ATOM 601 C C . HIS A 1 79 ? -51.641 36.310 51.903 1.00 36.88 79 HIS A C 1
ATOM 603 O O . HIS A 1 79 ? -50.509 36.385 51.437 1.00 36.88 79 HIS A O 1
ATOM 609 N N . GLY A 1 80 ? -52.702 35.876 51.212 1.00 48.88 80 GLY A N 1
ATOM 610 C CA . GLY A 1 80 ? -52.740 35.516 49.809 1.00 48.88 80 GLY A CA 1
ATOM 611 C C . GLY A 1 80 ? -52.647 36.722 48.883 1.00 48.88 80 GLY A C 1
ATOM 612 O O . GLY A 1 80 ? -52.872 37.861 49.276 1.00 48.88 80 GLY A O 1
ATOM 613 N N . GLY A 1 81 ? -52.308 36.433 47.632 1.00 45.12 81 GLY A N 1
ATOM 614 C CA . GLY A 1 81 ? -52.099 37.456 46.623 1.00 45.12 81 GLY A CA 1
ATOM 615 C C . GLY A 1 81 ? -51.471 36.881 45.364 1.00 45.12 81 GLY A C 1
ATOM 616 O O . GLY A 1 81 ? -50.256 36.822 45.228 1.00 45.12 81 GLY A O 1
ATOM 617 N N . ASP A 1 82 ? -52.345 36.471 44.454 1.00 44.97 82 ASP A N 1
ATOM 618 C CA . ASP A 1 82 ? -52.172 36.589 43.009 1.00 44.97 82 ASP A CA 1
ATOM 619 C C . ASP A 1 82 ? -51.189 35.649 42.266 1.00 44.97 82 ASP A C 1
ATOM 621 O O . ASP A 1 82 ? -50.008 35.921 42.027 1.00 44.97 82 ASP A O 1
ATOM 625 N N . ARG A 1 83 ? -51.749 34.527 41.786 1.00 47.38 83 ARG A N 1
ATOM 626 C CA . ARG A 1 83 ? -51.099 33.546 40.896 1.00 47.38 83 ARG A CA 1
ATOM 627 C C . ARG A 1 83 ? -50.890 34.051 39.454 1.00 47.38 83 ARG A C 1
ATOM 629 O O . ARG A 1 83 ? -50.240 33.348 38.679 1.00 47.38 83 ARG A O 1
ATOM 636 N N . ARG A 1 84 ? -51.369 35.241 39.059 1.00 46.88 84 ARG A N 1
ATOM 637 C CA . ARG A 1 84 ? -51.259 35.721 37.661 1.00 46.88 84 ARG A CA 1
ATOM 638 C C . ARG A 1 84 ? -49.928 36.403 37.317 1.00 46.88 84 ARG A C 1
ATOM 640 O O . ARG A 1 84 ? -49.559 36.460 36.144 1.00 46.88 84 ARG A O 1
ATOM 647 N N . SER A 1 85 ? -49.137 36.825 38.302 1.00 45.53 85 SER A N 1
ATOM 648 C CA . SER A 1 85 ? -47.860 37.526 38.070 1.00 45.53 85 SER A CA 1
ATOM 649 C C . SER A 1 85 ? -46.665 36.599 37.771 1.00 45.53 85 SER A C 1
ATOM 651 O O . SER A 1 85 ? -45.688 37.023 37.146 1.00 45.53 85 SER A O 1
ATOM 653 N N . ARG A 1 86 ? -46.742 35.307 38.131 1.00 46.09 86 ARG A N 1
ATOM 654 C CA . ARG A 1 86 ? -45.657 34.331 37.883 1.00 46.09 86 ARG A CA 1
ATOM 655 C C . ARG A 1 86 ? -45.623 33.781 36.455 1.00 46.09 86 ARG A C 1
ATOM 657 O O . ARG A 1 86 ? -44.547 33.439 35.970 1.00 46.09 86 ARG A O 1
ATOM 664 N N . VAL A 1 87 ? -46.747 33.781 35.737 1.00 49.88 87 VAL A N 1
ATOM 665 C CA . VAL A 1 87 ? -46.799 33.285 34.347 1.00 49.88 87 VAL A CA 1
ATOM 666 C C . VAL A 1 87 ? -46.232 34.309 33.350 1.00 49.88 87 VAL A C 1
ATOM 668 O O . VAL A 1 87 ? -45.614 33.928 32.355 1.00 49.88 87 VAL A O 1
ATOM 671 N N . ARG A 1 88 ? -46.316 35.618 33.641 1.00 40.50 88 ARG A N 1
ATOM 672 C CA . ARG A 1 88 ? -45.699 36.658 32.793 1.00 40.50 88 ARG A CA 1
ATOM 673 C C . ARG A 1 88 ? -44.169 36.715 32.903 1.00 40.50 88 ARG A C 1
ATOM 675 O O . ARG A 1 88 ? -43.517 36.981 31.897 1.00 40.50 88 ARG A O 1
ATOM 682 N N . ARG A 1 89 ? -43.573 36.389 34.060 1.00 43.22 89 ARG A N 1
ATOM 683 C CA . ARG A 1 89 ? -42.101 36.303 34.192 1.00 43.22 89 ARG A CA 1
ATOM 684 C C . ARG A 1 89 ? -41.504 35.025 33.591 1.00 43.22 89 ARG A C 1
ATOM 686 O O . ARG A 1 89 ? -40.385 35.075 33.092 1.00 43.22 89 ARG A O 1
ATOM 693 N N . ALA A 1 90 ? -42.258 33.926 33.531 1.00 45.16 90 ALA A N 1
ATOM 694 C CA . ALA A 1 90 ? -41.813 32.704 32.855 1.00 45.16 90 ALA A CA 1
ATOM 695 C C . ALA A 1 90 ? -41.765 32.847 31.317 1.00 45.16 90 ALA A C 1
ATOM 697 O O . ALA A 1 90 ? -40.888 32.273 30.677 1.00 45.16 90 ALA A O 1
ATO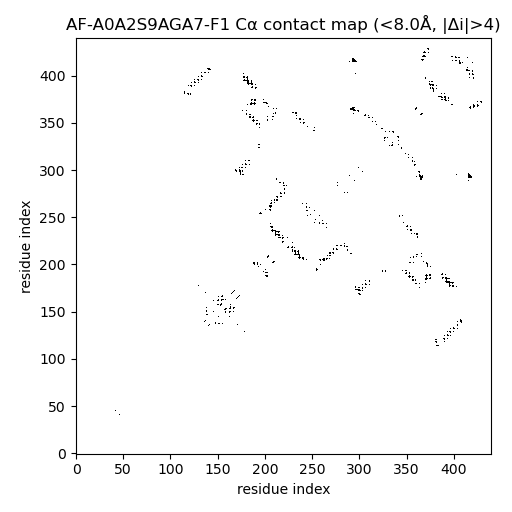M 698 N N . ARG A 1 91 ? -42.634 33.676 30.712 1.00 41.81 91 ARG A N 1
ATOM 699 C CA . ARG A 1 91 ? -42.569 33.986 29.267 1.00 41.81 91 ARG A CA 1
ATOM 700 C C . ARG A 1 91 ? -41.473 34.989 28.883 1.00 41.81 91 ARG A C 1
ATOM 702 O O . ARG A 1 91 ? -41.053 34.992 27.731 1.00 41.81 91 ARG A O 1
ATOM 709 N N . ALA A 1 92 ? -40.976 35.799 29.820 1.00 42.25 92 ALA A N 1
ATOM 710 C CA . ALA A 1 92 ? -39.866 36.723 29.564 1.00 42.25 92 ALA A CA 1
ATOM 711 C C . ALA A 1 92 ? -38.485 36.033 29.602 1.00 42.25 92 ALA A C 1
ATOM 713 O O . ALA A 1 92 ? -37.575 36.455 28.895 1.00 42.25 92 ALA A O 1
ATOM 714 N N . GLY A 1 93 ? -38.337 34.933 30.354 1.00 38.16 93 GLY A N 1
ATOM 715 C CA . GLY A 1 93 ? -37.102 34.133 30.397 1.00 38.16 93 GLY A CA 1
ATOM 716 C C . GLY A 1 93 ? -36.871 33.234 29.173 1.00 38.16 93 GLY A C 1
ATOM 717 O O . GLY A 1 93 ? -35.747 32.811 28.928 1.00 38.16 93 GLY A O 1
ATOM 718 N N . ALA A 1 94 ? -37.904 32.977 28.364 1.00 44.50 94 ALA A N 1
ATOM 719 C CA . ALA A 1 94 ? -37.806 32.131 27.171 1.00 44.50 94 ALA A CA 1
ATOM 720 C C . ALA A 1 94 ? -37.231 32.852 25.932 1.00 44.50 94 ALA A C 1
ATOM 722 O O . ALA A 1 94 ? -36.909 32.201 24.943 1.00 44.50 94 ALA A O 1
ATOM 723 N N . LYS A 1 95 ? -37.058 34.184 25.975 1.00 44.91 95 LYS A N 1
ATOM 724 C CA . LYS A 1 95 ? -36.430 34.963 24.888 1.00 44.91 95 LYS A CA 1
ATOM 725 C C . LYS A 1 95 ? -34.899 35.077 24.999 1.00 44.91 95 LYS A C 1
ATOM 727 O O . LYS A 1 95 ? -34.271 35.616 24.098 1.00 44.91 95 LYS A O 1
ATOM 732 N N . GLY A 1 96 ? -34.286 34.543 26.062 1.00 42.28 96 GLY A N 1
ATOM 733 C CA . GLY A 1 96 ? -32.831 34.586 26.287 1.00 42.28 96 GLY A CA 1
ATOM 734 C C . GLY A 1 96 ? -32.026 33.433 25.669 1.00 42.28 96 GLY A C 1
ATOM 735 O O . GLY A 1 96 ? -30.804 33.434 25.763 1.00 42.28 96 GLY A O 1
ATOM 736 N N . GLY A 1 97 ? -32.682 32.447 25.043 1.00 44.16 97 GLY A N 1
ATOM 737 C CA . GLY A 1 97 ? -32.016 31.274 24.456 1.00 44.16 97 GLY A CA 1
ATOM 738 C C . GLY A 1 97 ? -31.367 31.507 23.086 1.00 44.16 97 GLY A C 1
ATOM 739 O O . GLY A 1 97 ? -30.571 30.682 22.655 1.00 44.16 97 GLY A O 1
ATOM 740 N N . ALA A 1 98 ? -31.673 32.624 22.415 1.00 51.00 98 ALA A N 1
ATOM 741 C CA . ALA A 1 98 ? -31.182 32.909 21.064 1.00 51.00 98 ALA A CA 1
ATOM 742 C C . ALA A 1 98 ? -29.697 33.334 21.023 1.00 51.00 98 ALA A C 1
ATOM 744 O O . ALA A 1 98 ? -29.009 33.066 20.043 1.00 51.00 98 ALA A O 1
ATOM 745 N N . GLY A 1 99 ? -29.167 33.926 22.102 1.00 52.50 99 GLY A N 1
ATOM 746 C CA . GLY A 1 99 ? -27.843 34.566 22.085 1.00 52.50 99 GLY A CA 1
ATOM 747 C C . GLY A 1 99 ? -26.641 33.614 22.090 1.00 52.50 99 GLY A C 1
ATOM 748 O O . GLY A 1 99 ? -25.598 33.947 21.537 1.00 52.50 99 GLY A O 1
ATOM 749 N N . VAL A 1 100 ? -26.758 32.418 22.676 1.00 56.22 100 VAL A N 1
ATOM 750 C CA . VAL A 1 100 ? -25.635 31.457 22.708 1.00 56.22 100 VAL A CA 1
ATOM 751 C C . VAL A 1 100 ? -25.495 30.754 21.357 1.00 56.22 100 VAL A C 1
ATOM 753 O O . VAL A 1 100 ? -24.385 30.593 20.859 1.00 56.22 100 VAL A O 1
ATOM 756 N N . THR A 1 101 ? -26.611 30.388 20.724 1.00 61.38 101 THR A N 1
ATOM 757 C CA . THR A 1 101 ? -26.625 29.790 19.384 1.00 61.38 101 THR A CA 1
ATOM 758 C C . THR A 1 101 ? -26.235 30.785 18.293 1.00 61.38 101 THR A C 1
ATOM 760 O O . THR A 1 101 ? -25.448 30.411 17.428 1.00 61.38 101 THR A O 1
ATOM 763 N N . ASP A 1 102 ? -26.681 32.047 18.353 1.00 61.88 102 ASP A N 1
ATOM 764 C CA . ASP A 1 102 ? -26.333 33.058 17.336 1.00 61.88 102 ASP A CA 1
ATOM 765 C C . ASP A 1 102 ? -24.847 33.438 17.329 1.00 61.88 102 ASP A C 1
ATOM 767 O O . ASP A 1 102 ? -24.324 33.833 16.290 1.00 61.88 102 ASP A O 1
ATOM 771 N N . VAL A 1 103 ? -24.137 33.280 18.452 1.00 63.91 103 VAL A N 1
ATOM 772 C CA . VAL A 1 103 ? -22.698 33.584 18.541 1.00 63.91 103 VAL A CA 1
ATOM 773 C C . VAL A 1 103 ? -21.830 32.345 18.281 1.00 63.91 103 VAL A C 1
ATOM 775 O O . VAL A 1 103 ? -20.829 32.439 17.568 1.00 63.91 103 VAL A O 1
ATOM 778 N N . LEU A 1 104 ? -22.216 31.160 18.777 1.00 65.94 104 LEU A N 1
ATOM 779 C CA . LEU A 1 104 ? -21.439 29.927 18.565 1.00 65.94 104 LEU A CA 1
ATOM 780 C C . LEU A 1 104 ? -21.605 29.325 17.166 1.00 65.94 104 LEU A C 1
ATOM 782 O O . LEU A 1 104 ? -20.644 28.764 16.637 1.00 65.94 104 LEU A O 1
ATOM 786 N N . LEU A 1 105 ? -22.787 29.406 16.544 1.00 71.62 105 LEU A N 1
ATOM 787 C CA . LEU A 1 105 ? -23.004 28.813 15.218 1.00 71.62 105 LEU A CA 1
ATOM 788 C C . LEU A 1 105 ? -22.085 29.432 14.145 1.00 71.62 105 LEU A C 1
ATOM 790 O O . LEU A 1 105 ? -21.448 28.661 13.419 1.00 71.62 105 LEU A O 1
ATOM 794 N N . PRO A 1 106 ? -21.911 30.768 14.056 1.00 73.19 106 PRO A N 1
ATOM 795 C CA . PRO A 1 106 ? -20.970 31.374 13.118 1.00 73.19 106 PRO A CA 1
ATOM 796 C C . PRO A 1 106 ? -19.516 30.960 13.366 1.00 73.19 106 PRO A C 1
ATOM 798 O O . PRO A 1 106 ? -18.794 30.691 12.404 1.00 73.19 106 PRO A O 1
ATOM 801 N N . GLU A 1 107 ? -19.072 30.872 14.623 1.00 74.00 107 GLU A N 1
ATOM 802 C CA . GLU A 1 107 ? -17.704 30.451 14.956 1.00 74.00 107 GLU A CA 1
ATOM 803 C C . GLU A 1 107 ? -17.446 28.981 14.612 1.00 74.00 107 GLU A C 1
ATOM 805 O O . GLU A 1 107 ? -16.425 28.658 13.997 1.00 74.00 107 GLU A O 1
ATOM 810 N N . LEU A 1 108 ? -18.397 28.090 14.901 1.00 72.50 108 LEU A N 1
ATOM 811 C CA . LEU A 1 108 ? -18.314 26.673 14.538 1.00 72.50 108 LEU A CA 1
ATOM 812 C C . LEU A 1 108 ? -18.326 26.472 13.013 1.00 72.50 108 LEU A C 1
ATOM 814 O O . LEU A 1 108 ? -17.568 25.649 12.487 1.00 72.50 108 LEU A O 1
ATOM 818 N N . VAL A 1 109 ? -19.139 27.238 12.277 1.00 75.75 109 VAL A N 1
ATOM 819 C CA . VAL A 1 109 ? -19.184 27.203 10.804 1.00 75.75 109 VAL A CA 1
ATOM 820 C C . VAL A 1 109 ? -17.886 27.743 10.195 1.00 75.75 109 VAL A C 1
ATOM 822 O O . VAL A 1 109 ? -17.357 27.138 9.256 1.00 75.75 109 VAL A O 1
ATOM 825 N N . ARG A 1 110 ? -17.325 28.833 10.738 1.00 75.62 110 ARG A N 1
ATOM 826 C CA . ARG A 1 110 ? -16.019 29.384 10.325 1.00 75.62 110 ARG A CA 1
ATOM 827 C C . ARG A 1 110 ? -14.882 28.401 10.605 1.00 75.62 110 ARG A C 1
ATOM 829 O O . ARG A 1 110 ? -14.041 28.197 9.727 1.00 75.62 110 ARG A O 1
ATOM 836 N N . GLY A 1 111 ? -14.892 27.737 11.762 1.00 76.56 111 GLY A N 1
ATOM 837 C CA . GLY A 1 111 ? -13.943 26.678 12.119 1.00 76.56 111 GLY A CA 1
ATOM 838 C C . GLY A 1 111 ? -13.968 25.518 11.121 1.00 76.56 111 GLY A C 1
ATOM 839 O O . GLY A 1 111 ? -12.944 25.211 10.506 1.00 76.56 111 GLY A O 1
ATOM 840 N N . ARG A 1 112 ? -15.155 24.955 10.847 1.00 79.44 112 ARG A N 1
ATOM 841 C CA . ARG A 1 112 ? -15.322 23.869 9.859 1.00 79.44 112 ARG A CA 1
ATOM 842 C C . ARG A 1 112 ? -14.932 24.283 8.441 1.00 79.44 112 ARG A C 1
ATOM 844 O O . ARG A 1 112 ? -14.327 23.490 7.720 1.00 79.44 112 ARG A O 1
ATOM 851 N N . ARG A 1 113 ? -15.255 25.512 8.016 1.00 81.31 113 ARG A N 1
ATOM 852 C CA . ARG A 1 113 ? -14.822 26.038 6.708 1.00 81.31 113 ARG A CA 1
ATOM 853 C C . ARG A 1 113 ? -13.303 26.157 6.628 1.00 81.31 113 ARG A C 1
ATOM 855 O O . ARG A 1 113 ? -12.735 25.754 5.619 1.00 81.31 113 ARG A O 1
ATOM 862 N N . ARG A 1 114 ? -12.638 26.656 7.673 1.00 84.38 114 ARG A N 1
ATOM 863 C CA . ARG A 1 114 ? -11.173 26.796 7.710 1.00 84.38 114 ARG A CA 1
ATOM 864 C C . ARG A 1 114 ? -10.473 25.440 7.652 1.00 84.38 114 ARG A C 1
ATOM 866 O O . ARG A 1 114 ? -9.514 25.287 6.901 1.00 84.38 114 ARG A O 1
ATOM 873 N N . GLU A 1 115 ? -10.978 24.452 8.385 1.00 84.00 115 GLU A N 1
ATOM 874 C CA . GLU A 1 115 ? -10.491 23.068 8.323 1.00 84.00 115 GLU A CA 1
ATOM 875 C C . GLU A 1 115 ? -10.695 22.449 6.938 1.00 84.00 115 GLU A C 1
ATOM 877 O O . GLU A 1 115 ? -9.773 21.845 6.389 1.00 84.00 115 GLU A O 1
ATOM 882 N N . ARG A 1 116 ? -11.873 22.643 6.330 1.00 86.50 116 ARG A N 1
ATOM 883 C CA . ARG A 1 116 ? -12.160 22.160 4.973 1.00 86.50 116 ARG A CA 1
ATOM 884 C C . ARG A 1 116 ? -11.245 22.806 3.937 1.00 86.50 116 ARG A C 1
ATOM 886 O O . ARG A 1 116 ? -10.646 22.089 3.145 1.00 86.50 116 ARG A O 1
ATOM 893 N N . ASN A 1 117 ? -11.096 24.128 3.962 1.00 89.06 117 ASN A N 1
ATOM 894 C CA . ASN A 1 117 ? -10.247 24.854 3.017 1.00 89.06 117 ASN A CA 1
ATOM 895 C C . ASN A 1 117 ? -8.777 24.454 3.170 1.00 89.06 117 ASN A C 1
ATOM 897 O O . ASN A 1 117 ? -8.096 24.245 2.173 1.00 89.06 117 ASN A O 1
ATOM 901 N N . ARG A 1 118 ? -8.302 24.265 4.407 1.00 90.12 118 ARG A N 1
ATOM 902 C CA . ARG A 1 118 ? -6.964 23.720 4.663 1.00 90.12 118 ARG A CA 1
ATOM 903 C C . ARG A 1 118 ? -6.818 22.309 4.101 1.00 90.12 118 ARG A C 1
ATOM 905 O O . ARG A 1 118 ? -5.819 22.032 3.452 1.00 90.12 118 ARG A O 1
ATOM 912 N N . SER A 1 119 ? -7.791 21.428 4.336 1.00 90.88 119 SER A N 1
ATOM 913 C CA . SER A 1 119 ? -7.777 20.069 3.783 1.00 90.88 119 SER A CA 1
ATOM 914 C C . SER A 1 119 ? -7.686 20.088 2.261 1.00 90.88 119 SER A C 1
ATOM 916 O O . SER A 1 119 ? -6.899 19.333 1.703 1.00 90.88 119 SER A O 1
ATOM 918 N N . LEU A 1 120 ? -8.465 20.951 1.603 1.00 92.56 120 LEU A N 1
ATOM 919 C CA . LEU A 1 120 ? -8.451 21.102 0.149 1.00 92.56 120 LEU A CA 1
ATOM 920 C C . LEU A 1 120 ? -7.105 21.637 -0.342 1.00 92.56 120 LEU A C 1
ATOM 922 O O . LEU A 1 120 ? -6.535 21.051 -1.250 1.00 92.56 120 LEU A O 1
ATOM 926 N N . ALA A 1 121 ? -6.561 22.675 0.299 1.00 94.50 121 ALA A N 1
ATOM 927 C CA . ALA A 1 121 ? -5.255 23.232 -0.048 1.00 94.50 121 ALA A CA 1
ATOM 928 C C . ALA A 1 121 ? -4.125 22.202 0.110 1.00 94.50 121 ALA A C 1
ATOM 930 O O . ALA A 1 121 ? -3.271 22.084 -0.761 1.00 94.50 121 ALA A O 1
ATOM 931 N N . VAL A 1 122 ? -4.146 21.412 1.188 1.00 94.69 122 VAL A N 1
ATOM 932 C CA . VAL A 1 122 ? -3.181 20.323 1.407 1.00 94.69 122 VAL A CA 1
ATOM 933 C C . VAL A 1 122 ? -3.327 19.242 0.339 1.00 94.69 122 VAL A C 1
ATOM 935 O O . VAL A 1 122 ? -2.323 18.810 -0.211 1.00 94.69 122 VAL A O 1
ATOM 938 N N . CYS A 1 123 ? -4.551 18.807 0.025 1.00 94.56 123 CYS A N 1
ATOM 939 C CA . CYS A 1 123 ? -4.759 17.798 -1.015 1.00 94.56 123 CYS A CA 1
ATOM 940 C C . CYS A 1 123 ? -4.323 18.320 -2.389 1.00 94.56 123 CYS A C 1
ATOM 942 O O . CYS A 1 123 ? -3.649 17.599 -3.108 1.00 94.56 123 CYS A O 1
ATOM 944 N N . ALA A 1 124 ? -4.627 19.578 -2.721 1.00 95.69 124 ALA A N 1
ATOM 945 C CA . ALA A 1 124 ? -4.189 20.209 -3.962 1.00 95.69 124 ALA A CA 1
ATOM 946 C C . ALA A 1 124 ? -2.658 20.289 -4.052 1.00 95.69 124 ALA A C 1
ATOM 948 O O . ALA A 1 124 ? -2.091 19.932 -5.079 1.00 95.69 124 ALA A O 1
ATOM 949 N N . ALA A 1 125 ? -1.983 20.678 -2.965 1.00 96.88 125 ALA A N 1
ATOM 950 C CA . ALA A 1 125 ? -0.524 20.703 -2.904 1.00 96.88 125 ALA A CA 1
ATOM 951 C C . ALA A 1 125 ? 0.090 19.301 -3.057 1.00 96.88 125 ALA A C 1
ATOM 953 O O . ALA A 1 125 ? 1.085 19.146 -3.758 1.00 96.88 125 ALA A O 1
ATOM 954 N N . LEU A 1 126 ? -0.510 18.273 -2.446 1.00 96.25 126 LEU A N 1
ATOM 955 C CA . LEU A 1 126 ? -0.064 16.887 -2.612 1.00 96.25 126 LEU A CA 1
ATOM 956 C C . LEU A 1 126 ? -0.292 16.387 -4.044 1.00 96.25 126 LEU A C 1
ATOM 958 O O . LEU A 1 126 ? 0.605 15.769 -4.603 1.00 96.25 126 LEU A O 1
ATOM 962 N N . CYS A 1 127 ? -1.436 16.688 -4.666 1.00 96.38 127 CYS A N 1
ATOM 963 C CA . CYS A 1 127 ? -1.675 16.362 -6.074 1.00 96.38 127 CYS A CA 1
ATOM 964 C C . CYS A 1 127 ? -0.660 17.053 -6.992 1.00 96.38 127 CYS A C 1
ATOM 966 O O . CYS A 1 127 ? -0.108 16.406 -7.874 1.00 96.38 127 CYS A O 1
ATOM 968 N N . ALA A 1 128 ? -0.368 18.336 -6.757 1.00 96.25 128 ALA A N 1
ATOM 969 C CA . ALA A 1 128 ? 0.654 19.059 -7.508 1.00 96.25 128 ALA A CA 1
ATOM 970 C C . ALA A 1 128 ? 2.039 18.416 -7.337 1.00 96.25 128 ALA A C 1
ATOM 972 O O . ALA A 1 128 ? 2.741 18.213 -8.321 1.00 96.25 128 ALA A O 1
ATOM 973 N N . ALA A 1 129 ? 2.407 18.023 -6.113 1.00 96.50 129 ALA A N 1
ATOM 974 C CA . ALA A 1 129 ? 3.656 17.309 -5.858 1.00 96.50 129 ALA A CA 1
ATOM 975 C C . ALA A 1 129 ? 3.718 15.962 -6.596 1.00 96.50 129 ALA A C 1
ATOM 977 O O . ALA A 1 129 ? 4.750 15.647 -7.176 1.00 96.50 129 ALA A O 1
ATOM 978 N N . ILE A 1 130 ? 2.624 15.193 -6.625 1.00 95.50 130 ILE A N 1
ATOM 979 C CA . ILE A 1 130 ? 2.549 13.929 -7.375 1.00 95.50 130 ILE A CA 1
ATOM 980 C C . ILE A 1 130 ? 2.758 14.174 -8.869 1.00 95.50 130 ILE A C 1
ATOM 982 O O . ILE A 1 130 ? 3.557 13.475 -9.479 1.00 95.50 130 ILE A O 1
ATOM 986 N N . VAL A 1 131 ? 2.081 15.170 -9.449 1.00 94.56 131 VAL A N 1
ATOM 987 C CA . VAL A 1 131 ? 2.230 15.507 -10.875 1.00 94.56 131 VAL A CA 1
ATOM 988 C C . VAL A 1 131 ? 3.670 15.909 -11.190 1.00 94.56 131 VAL A C 1
ATOM 990 O O . VAL A 1 131 ? 4.228 15.427 -12.168 1.00 94.56 131 VAL A O 1
ATOM 993 N N . LEU A 1 132 ? 4.295 16.736 -10.347 1.00 94.69 132 LEU A N 1
ATOM 994 C CA . LEU A 1 132 ? 5.688 17.152 -10.530 1.00 94.69 132 LEU A CA 1
ATOM 995 C C . LEU A 1 132 ? 6.666 15.977 -10.420 1.00 94.69 132 LEU A C 1
ATOM 997 O O . LEU A 1 132 ? 7.573 15.866 -11.238 1.00 94.69 132 LEU A O 1
ATOM 1001 N N . LEU A 1 133 ? 6.480 15.093 -9.436 1.00 93.69 133 LEU A N 1
ATOM 1002 C CA . LEU A 1 133 ? 7.334 13.918 -9.254 1.00 93.69 133 LEU A CA 1
ATOM 1003 C C . LEU A 1 133 ? 7.158 12.904 -10.389 1.00 93.69 133 LEU A C 1
ATOM 1005 O O . LEU A 1 133 ? 8.153 12.407 -10.899 1.00 93.69 133 LEU A O 1
ATOM 1009 N N . ALA A 1 134 ? 5.922 12.642 -10.820 1.00 90.31 134 ALA A N 1
ATOM 1010 C CA . ALA A 1 134 ? 5.644 11.754 -11.946 1.00 90.31 134 ALA A CA 1
ATOM 1011 C C . ALA A 1 134 ? 6.198 12.324 -13.260 1.00 90.31 134 ALA A C 1
ATOM 1013 O O . ALA A 1 134 ? 6.787 11.592 -14.046 1.00 90.31 134 ALA A O 1
ATOM 1014 N N . ALA A 1 135 ? 6.078 13.636 -13.486 1.00 89.69 135 ALA A N 1
ATOM 1015 C CA . ALA A 1 135 ? 6.699 14.289 -14.635 1.00 89.69 135 ALA A CA 1
ATOM 1016 C C . ALA A 1 135 ? 8.232 14.174 -14.589 1.00 89.69 135 ALA A C 1
ATOM 1018 O O . ALA A 1 135 ? 8.850 13.857 -15.602 1.00 89.69 135 ALA A O 1
ATOM 1019 N N . ALA A 1 136 ? 8.847 14.372 -13.418 1.00 89.44 136 ALA A N 1
ATOM 1020 C CA . ALA A 1 136 ? 10.284 14.176 -13.236 1.00 89.44 136 ALA A CA 1
ATOM 1021 C C . ALA A 1 136 ? 10.702 12.716 -13.481 1.00 89.44 136 ALA A C 1
ATOM 1023 O O . ALA A 1 136 ? 11.726 12.479 -14.110 1.00 89.44 136 ALA A O 1
ATOM 1024 N N . GLU A 1 137 ? 9.902 11.743 -13.046 1.00 87.12 137 GLU A N 1
ATOM 1025 C CA . GLU A 1 137 ? 10.134 10.322 -13.314 1.00 87.12 137 GLU A CA 1
ATOM 1026 C C . GLU A 1 137 ? 10.094 10.020 -14.816 1.00 87.12 137 GLU A C 1
ATOM 1028 O O . GLU A 1 137 ? 11.029 9.441 -15.362 1.00 87.12 137 GLU A O 1
ATOM 1033 N N . ILE A 1 138 ? 9.065 10.496 -15.517 1.00 85.88 138 ILE A N 1
ATOM 1034 C CA . ILE A 1 138 ? 8.911 10.283 -16.961 1.00 85.88 138 ILE A CA 1
ATOM 1035 C C . ILE A 1 138 ? 10.062 10.927 -17.743 1.00 85.88 138 ILE A C 1
ATOM 1037 O O . ILE A 1 138 ? 10.562 10.316 -18.684 1.00 85.88 138 ILE A O 1
ATOM 1041 N N . LEU A 1 139 ? 10.506 12.125 -17.357 1.00 83.94 139 LEU A N 1
ATOM 1042 C CA . LEU A 1 139 ? 11.490 12.903 -18.118 1.00 83.94 139 LEU A CA 1
ATOM 1043 C C . LEU A 1 139 ? 12.949 12.584 -17.767 1.00 83.94 139 LEU A C 1
ATOM 1045 O O . LEU A 1 139 ? 13.809 12.618 -18.641 1.00 83.94 139 LEU A O 1
ATOM 1049 N N . ILE A 1 140 ? 13.251 12.301 -16.500 1.00 79.94 140 ILE A N 1
ATOM 1050 C CA . ILE A 1 140 ? 14.631 12.248 -15.986 1.00 79.94 140 ILE A CA 1
ATOM 1051 C C . ILE A 1 140 ? 15.034 10.819 -15.613 1.00 79.94 140 ILE A C 1
ATOM 1053 O O . ILE A 1 140 ? 16.207 10.468 -15.714 1.00 79.94 140 ILE A O 1
ATOM 1057 N N . ALA A 1 141 ? 14.093 9.984 -15.168 1.00 73.56 141 ALA A N 1
ATOM 1058 C CA . ALA A 1 141 ? 14.422 8.715 -14.531 1.00 73.56 141 ALA A CA 1
ATOM 1059 C C . ALA A 1 141 ? 14.559 7.559 -15.530 1.00 73.56 141 ALA A C 1
ATOM 1061 O O . ALA A 1 141 ? 13.694 7.345 -16.370 1.00 73.56 141 ALA A O 1
ATOM 1062 N N . GLY A 1 142 ? 15.630 6.772 -15.413 1.00 67.75 142 GLY A N 1
ATOM 1063 C CA . GLY A 1 142 ? 15.841 5.559 -16.205 1.00 67.75 142 GLY A CA 1
ATOM 1064 C C . GLY A 1 142 ? 17.252 5.463 -16.779 1.00 67.75 142 GLY A C 1
ATOM 1065 O O . GLY A 1 142 ? 17.943 6.460 -16.932 1.00 67.75 142 GLY A O 1
ATOM 1066 N N . SER A 1 143 ? 17.674 4.242 -17.104 1.00 62.66 143 SER A N 1
ATOM 1067 C CA . SER A 1 143 ? 19.026 3.932 -17.594 1.00 62.66 143 SER A CA 1
ATOM 1068 C C . SER A 1 143 ? 19.210 4.111 -19.104 1.00 62.66 143 SER A C 1
ATOM 1070 O O . SER A 1 143 ? 20.280 3.816 -19.624 1.00 62.66 143 SER A O 1
ATOM 1072 N N . ALA A 1 144 ? 18.153 4.492 -19.825 1.00 64.31 144 ALA A N 1
ATOM 1073 C CA . ALA A 1 144 ? 18.237 4.757 -21.254 1.00 64.31 144 ALA A CA 1
ATOM 1074 C C . ALA A 1 144 ? 18.687 6.208 -21.458 1.00 64.31 144 ALA A C 1
ATOM 1076 O O . ALA A 1 144 ? 17.931 7.126 -21.125 1.00 64.31 144 ALA A O 1
ATOM 1077 N N . ASP A 1 145 ? 19.890 6.390 -22.008 1.00 67.19 145 ASP A N 1
ATOM 1078 C CA . ASP A 1 145 ? 20.439 7.686 -22.418 1.00 67.19 145 ASP A CA 1
ATOM 1079 C C . ASP A 1 145 ? 19.649 8.227 -23.619 1.00 67.19 145 ASP A C 1
ATOM 1081 O O . ASP A 1 145 ? 20.041 8.095 -24.776 1.00 67.19 145 ASP A O 1
ATOM 1085 N N . ILE A 1 146 ? 18.477 8.793 -23.343 1.00 72.94 146 ILE A N 1
ATOM 1086 C CA . ILE A 1 146 ? 17.630 9.462 -24.330 1.00 72.94 146 ILE A CA 1
ATOM 1087 C C . ILE A 1 146 ? 17.693 10.953 -24.024 1.00 72.94 146 ILE A C 1
ATOM 1089 O O . ILE A 1 146 ? 17.484 11.371 -22.882 1.00 72.94 146 ILE A O 1
ATOM 1093 N N . ALA A 1 147 ? 17.983 11.761 -25.043 1.00 77.25 147 ALA A N 1
ATOM 1094 C CA . ALA A 1 147 ? 18.060 13.201 -24.883 1.00 77.25 147 ALA A CA 1
ATOM 1095 C C . ALA A 1 147 ? 16.714 13.761 -24.399 1.00 77.25 147 ALA A C 1
ATOM 1097 O O . ALA A 1 147 ? 15.644 13.387 -24.884 1.00 77.25 147 ALA A O 1
ATOM 1098 N N . LEU A 1 148 ? 16.763 14.718 -23.469 1.00 76.62 148 LEU A N 1
ATOM 1099 C CA . LEU A 1 148 ? 15.557 15.366 -22.946 1.00 76.62 148 LEU A CA 1
ATOM 1100 C C . LEU A 1 148 ? 14.732 16.040 -24.063 1.00 76.62 148 LEU A C 1
ATOM 1102 O O . LEU A 1 148 ? 13.508 16.121 -23.964 1.00 76.62 148 LEU A O 1
ATOM 1106 N N . ALA A 1 149 ? 15.402 16.468 -25.139 1.00 77.00 149 ALA A N 1
ATOM 1107 C CA . ALA A 1 149 ? 14.786 17.038 -26.335 1.00 77.00 149 ALA A CA 1
ATOM 1108 C C . ALA A 1 149 ? 13.837 16.063 -27.054 1.00 77.00 149 ALA A C 1
ATOM 1110 O O . ALA A 1 149 ? 12.825 16.511 -27.583 1.00 77.00 149 ALA A O 1
ATOM 1111 N N . ASP A 1 150 ? 14.111 14.757 -27.006 1.00 77.31 150 ASP A N 1
ATOM 1112 C CA . ASP A 1 150 ? 13.278 13.724 -27.637 1.00 77.31 150 ASP A CA 1
ATOM 1113 C C . ASP A 1 150 ? 12.179 13.222 -26.687 1.00 77.31 150 ASP A C 1
ATOM 1115 O O . ASP A 1 150 ? 11.113 12.778 -27.120 1.00 77.31 150 ASP A O 1
ATOM 1119 N N . MET A 1 151 ? 12.395 13.335 -25.371 1.00 79.56 151 MET A N 1
ATOM 1120 C CA . MET A 1 151 ? 11.410 12.927 -24.366 1.00 79.56 151 MET A CA 1
ATOM 1121 C C . MET A 1 151 ? 10.236 13.882 -24.223 1.00 79.56 151 MET A C 1
ATOM 1123 O O . MET A 1 151 ? 9.124 13.426 -23.969 1.00 79.56 151 MET A O 1
ATOM 1127 N N . ILE A 1 152 ? 10.456 15.192 -24.356 1.00 81.19 152 ILE A N 1
ATOM 1128 C CA . ILE A 1 152 ? 9.375 16.173 -24.207 1.00 81.19 152 ILE A CA 1
ATOM 1129 C C . ILE A 1 152 ? 8.300 15.962 -25.295 1.00 81.19 152 ILE A C 1
ATOM 1131 O O . ILE A 1 152 ? 7.141 15.778 -24.923 1.00 81.19 152 ILE A O 1
ATOM 1135 N N . PRO A 1 153 ? 8.627 15.888 -26.603 1.00 80.62 153 PRO A N 1
ATOM 1136 C CA . PRO A 1 153 ? 7.650 15.557 -27.642 1.00 80.62 153 PRO A CA 1
ATOM 1137 C C . PRO A 1 153 ? 7.003 14.186 -27.428 1.00 80.62 153 PRO A C 1
ATOM 1139 O O . PRO A 1 153 ? 5.784 14.061 -27.553 1.00 80.62 153 PRO A O 1
ATOM 1142 N N . ALA A 1 154 ? 7.786 13.171 -27.039 1.00 80.00 154 ALA A N 1
ATOM 1143 C CA . ALA A 1 154 ? 7.273 11.833 -26.744 1.00 80.00 154 ALA A CA 1
ATOM 1144 C C . ALA A 1 154 ? 6.256 11.830 -25.591 1.00 80.00 154 ALA A C 1
ATOM 1146 O O . ALA A 1 154 ? 5.219 11.182 -25.701 1.00 80.00 154 ALA A O 1
ATOM 1147 N N . ALA A 1 155 ? 6.485 12.606 -24.529 1.00 78.88 155 ALA A N 1
ATOM 1148 C CA . ALA A 1 155 ? 5.558 12.749 -23.403 1.00 78.88 155 ALA A CA 1
ATOM 1149 C C . ALA A 1 155 ? 4.215 13.381 -23.797 1.00 78.88 155 ALA A C 1
ATOM 1151 O O . ALA A 1 155 ? 3.194 13.083 -23.178 1.00 78.88 155 ALA A O 1
ATOM 1152 N N . PHE A 1 156 ? 4.199 14.210 -24.843 1.00 82.56 156 PHE A N 1
ATOM 1153 C CA . PHE A 1 156 ? 2.979 14.791 -25.410 1.00 82.56 156 PHE A CA 1
ATOM 1154 C C . PHE A 1 156 ? 2.391 13.976 -26.575 1.00 82.56 156 PHE A C 1
ATOM 1156 O O . PHE A 1 156 ? 1.432 14.421 -27.201 1.00 82.56 156 PHE A O 1
ATOM 1163 N N . GLY A 1 157 ? 2.924 12.782 -26.858 1.00 77.56 157 GLY A N 1
ATOM 1164 C CA . GLY A 1 157 ? 2.433 11.902 -27.925 1.00 77.56 157 GLY A CA 1
ATOM 1165 C C . GLY A 1 157 ? 2.884 12.289 -29.337 1.00 77.56 157 GLY A C 1
ATOM 1166 O O . GLY A 1 157 ? 2.386 11.723 -30.302 1.00 77.56 157 GLY A O 1
ATOM 1167 N N . ALA A 1 158 ? 3.822 13.230 -29.462 1.00 75.00 158 ALA A N 1
ATOM 1168 C CA . ALA A 1 158 ? 4.397 13.684 -30.730 1.00 75.00 158 ALA A CA 1
ATOM 1169 C C . ALA A 1 158 ? 5.778 13.065 -31.029 1.00 75.00 158 ALA A C 1
ATOM 1171 O O . ALA A 1 158 ? 6.427 13.450 -31.996 1.00 75.00 158 ALA A O 1
ATOM 1172 N N . GLY A 1 159 ? 6.261 12.151 -30.183 1.00 67.56 159 GLY A N 1
ATOM 1173 C CA . GLY A 1 159 ? 7.513 11.426 -30.408 1.00 67.56 159 GLY A CA 1
ATOM 1174 C C . GLY A 1 159 ? 7.286 10.126 -31.176 1.00 67.56 159 GLY A C 1
ATOM 1175 O O . GLY A 1 159 ? 6.292 9.439 -30.949 1.00 67.56 159 GLY A O 1
ATOM 1176 N N . GLU A 1 160 ? 8.233 9.760 -32.037 1.00 72.19 160 GLU A N 1
ATOM 1177 C CA . GLU A 1 160 ? 8.247 8.483 -32.759 1.00 72.19 160 GLU A CA 1
ATOM 1178 C C . GLU A 1 160 ? 9.391 7.581 -32.256 1.00 72.19 160 GLU A C 1
ATOM 1180 O O . GLU A 1 160 ? 10.377 8.041 -31.677 1.00 72.19 160 GLU A O 1
ATOM 1185 N N . GLY A 1 161 ? 9.261 6.265 -32.451 1.00 81.94 161 GLY A N 1
ATOM 1186 C CA . GLY A 1 161 ? 10.324 5.299 -32.156 1.00 81.94 161 GLY A CA 1
ATOM 1187 C C . GLY A 1 161 ? 10.541 4.994 -30.665 1.00 81.94 161 GLY A C 1
ATOM 1188 O O . GLY A 1 161 ? 9.598 4.853 -29.884 1.00 81.94 161 GLY A O 1
ATOM 1189 N N . LEU A 1 162 ? 11.809 4.825 -30.273 1.00 83.06 162 LEU A N 1
ATOM 1190 C CA . LEU A 1 162 ? 12.207 4.302 -28.958 1.00 83.06 162 LEU A CA 1
ATOM 1191 C C . LEU A 1 162 ? 11.783 5.216 -27.796 1.00 83.06 162 LEU A C 1
ATOM 1193 O O . LEU A 1 162 ? 11.385 4.713 -26.747 1.00 83.06 162 LEU A O 1
ATOM 1197 N N . ALA A 1 163 ? 11.807 6.541 -27.981 1.00 83.00 163 ALA A N 1
ATOM 1198 C CA . ALA A 1 163 ? 11.416 7.499 -26.944 1.00 83.00 163 ALA A CA 1
ATOM 1199 C C . ALA A 1 163 ? 9.934 7.358 -26.554 1.00 83.00 163 ALA A C 1
ATOM 1201 O O . ALA A 1 163 ? 9.613 7.307 -25.368 1.00 83.00 163 ALA A O 1
ATOM 1202 N N . ALA A 1 164 ? 9.038 7.216 -27.536 1.00 85.56 164 ALA A N 1
ATOM 1203 C CA . ALA A 1 164 ? 7.611 7.016 -27.285 1.00 85.56 164 ALA A CA 1
ATOM 1204 C C . ALA A 1 164 ? 7.333 5.684 -26.577 1.00 85.56 164 ALA A C 1
ATOM 1206 O O . ALA A 1 164 ? 6.582 5.654 -25.603 1.00 85.56 164 ALA A O 1
ATOM 1207 N N . TYR A 1 165 ? 7.992 4.601 -27.002 1.00 87.19 165 TYR A N 1
ATOM 1208 C CA . TYR A 1 165 ? 7.874 3.301 -26.337 1.00 87.19 165 TYR A CA 1
ATOM 1209 C C . TYR A 1 165 ? 8.359 3.360 -24.882 1.00 87.19 165 TYR A C 1
ATOM 1211 O O . TYR A 1 165 ? 7.669 2.905 -23.972 1.00 87.19 165 TYR A O 1
ATOM 1219 N N . VAL A 1 166 ? 9.518 3.975 -24.626 1.00 87.38 166 VAL A N 1
ATOM 1220 C CA . VAL A 1 166 ? 10.050 4.108 -23.262 1.00 87.38 166 VAL A CA 1
ATOM 1221 C C . VAL A 1 166 ? 9.117 4.939 -22.377 1.00 87.38 166 VAL A C 1
ATOM 1223 O O . VAL A 1 166 ? 8.857 4.585 -21.226 1.00 87.38 166 VAL A O 1
ATOM 1226 N N . VAL A 1 167 ? 8.554 6.023 -22.906 1.00 88.25 167 VAL A N 1
ATOM 1227 C CA . VAL A 1 167 ? 7.593 6.841 -22.163 1.00 88.25 167 VAL A CA 1
ATOM 1228 C C . VAL A 1 167 ? 6.320 6.049 -21.855 1.00 88.25 167 VAL A C 1
ATOM 1230 O O . VAL A 1 167 ? 5.976 5.902 -20.684 1.00 88.25 167 VAL A O 1
ATOM 1233 N N . PHE A 1 168 ? 5.633 5.510 -22.863 1.00 89.44 168 PHE A N 1
ATOM 1234 C CA . PHE A 1 168 ? 4.285 4.957 -22.689 1.00 89.44 168 PHE A CA 1
ATOM 1235 C C . PHE A 1 168 ? 4.236 3.509 -22.199 1.00 89.44 168 PHE A C 1
ATOM 1237 O O . PHE A 1 168 ? 3.278 3.152 -21.518 1.00 89.44 168 PHE A O 1
ATOM 1244 N N . GLU A 1 169 ? 5.240 2.683 -22.492 1.00 89.50 169 GLU A N 1
ATOM 1245 C CA . GLU A 1 169 ? 5.225 1.256 -22.129 1.00 89.50 169 GLU A CA 1
ATOM 1246 C C . GLU A 1 169 ? 6.075 0.928 -20.903 1.00 89.50 169 GLU A C 1
ATOM 1248 O O . GLU A 1 169 ? 5.920 -0.139 -20.315 1.00 89.50 169 GLU A O 1
ATOM 1253 N N . THR A 1 170 ? 6.948 1.838 -20.462 1.00 88.62 170 THR A N 1
ATOM 1254 C CA . THR A 1 170 ? 7.779 1.603 -19.267 1.00 88.62 170 THR A CA 1
ATOM 1255 C C . THR A 1 170 ? 7.644 2.694 -18.214 1.00 88.62 170 THR A C 1
ATOM 1257 O O . THR A 1 170 ? 7.294 2.383 -17.075 1.00 88.62 170 THR A O 1
ATOM 1260 N N . ARG A 1 171 ? 7.860 3.971 -18.547 1.00 90.25 171 ARG A N 1
ATOM 1261 C CA . ARG A 1 171 ? 7.890 5.044 -17.531 1.00 90.25 171 ARG A CA 1
ATOM 1262 C C . ARG A 1 171 ? 6.509 5.446 -17.020 1.00 90.25 171 ARG A C 1
ATOM 1264 O O . ARG A 1 171 ? 6.313 5.557 -15.813 1.00 90.25 171 ARG A O 1
ATOM 1271 N N . VAL A 1 172 ? 5.532 5.624 -17.908 1.00 92.19 172 VAL A N 1
ATOM 1272 C CA . VAL A 1 172 ? 4.155 5.979 -17.525 1.00 92.19 172 VAL A CA 1
ATOM 1273 C C . VAL A 1 172 ? 3.501 4.875 -16.678 1.00 92.19 172 VAL A C 1
ATOM 1275 O O . VAL A 1 172 ? 2.988 5.204 -15.603 1.00 92.19 172 VAL A O 1
ATOM 1278 N N . PRO A 1 173 ? 3.543 3.580 -17.061 1.00 94.44 173 PRO A N 1
ATOM 1279 C CA . PRO A 1 173 ? 3.013 2.508 -16.221 1.00 94.44 173 PRO A CA 1
ATOM 1280 C C . PRO A 1 173 ? 3.677 2.473 -14.850 1.00 94.44 173 PRO A C 1
ATOM 1282 O O . PRO A 1 173 ? 2.984 2.351 -13.842 1.00 94.44 173 PRO A O 1
ATOM 1285 N N . ARG A 1 174 ? 5.000 2.652 -14.788 1.00 93.62 174 ARG A N 1
ATOM 1286 C CA . ARG A 1 174 ? 5.754 2.668 -13.533 1.00 93.62 174 ARG A CA 1
ATOM 1287 C C . ARG A 1 174 ? 5.332 3.800 -12.600 1.00 93.62 174 ARG A C 1
ATOM 1289 O O . ARG A 1 174 ? 4.975 3.513 -11.454 1.00 93.62 174 ARG A O 1
ATOM 1296 N N . ALA A 1 175 ? 5.238 5.028 -13.104 1.00 94.81 175 ALA A N 1
ATOM 1297 C CA . ALA A 1 175 ? 4.775 6.179 -12.329 1.00 94.81 175 ALA A CA 1
ATOM 1298 C C . ALA A 1 175 ? 3.333 5.985 -11.822 1.00 94.81 175 ALA A C 1
ATOM 1300 O O . ALA A 1 175 ? 3.005 6.311 -10.676 1.00 94.81 175 ALA A O 1
ATOM 1301 N N . LEU A 1 176 ? 2.456 5.401 -12.647 1.00 96.81 176 LEU A N 1
ATOM 1302 C CA . LEU A 1 176 ? 1.077 5.091 -12.259 1.00 96.81 176 LEU A CA 1
ATOM 1303 C C . LEU A 1 176 ? 1.006 3.982 -11.205 1.00 96.81 176 LEU A C 1
ATOM 1305 O O . LEU A 1 176 ? 0.259 4.115 -10.234 1.00 96.81 176 LEU A O 1
ATOM 1309 N N . VAL A 1 177 ? 1.787 2.908 -11.344 1.00 96.94 177 VAL A N 1
ATOM 1310 C CA . VAL A 1 177 ? 1.878 1.846 -10.330 1.00 96.94 177 VAL A CA 1
ATOM 1311 C C . VAL A 1 177 ? 2.417 2.419 -9.019 1.00 96.94 177 VAL A C 1
ATOM 1313 O O . VAL A 1 177 ? 1.847 2.130 -7.965 1.00 96.94 177 VAL A O 1
ATOM 1316 N N . ALA A 1 178 ? 3.443 3.272 -9.053 1.00 96.38 178 ALA A N 1
ATOM 1317 C CA . ALA A 1 178 ? 3.999 3.942 -7.876 1.00 96.38 178 ALA A CA 1
ATOM 1318 C C . ALA A 1 178 ? 2.942 4.796 -7.154 1.00 96.38 178 ALA A C 1
ATOM 1320 O O . ALA A 1 178 ? 2.726 4.657 -5.946 1.00 96.38 178 ALA A O 1
ATOM 1321 N N . LEU A 1 179 ? 2.214 5.622 -7.908 1.00 97.56 179 LEU A N 1
ATOM 1322 C CA . LEU A 1 179 ? 1.130 6.460 -7.398 1.00 97.56 179 LEU A CA 1
ATOM 1323 C C . LEU A 1 179 ? 0.020 5.615 -6.764 1.00 97.56 179 LEU A C 1
ATOM 1325 O O . LEU A 1 179 ? -0.375 5.859 -5.620 1.00 97.56 179 LEU A O 1
ATOM 1329 N N . LEU A 1 180 ? -0.497 4.626 -7.496 1.00 98.12 180 LEU A N 1
ATOM 1330 C CA . LEU A 1 180 ? -1.659 3.844 -7.075 1.00 98.12 180 LEU A CA 1
ATOM 1331 C C . LEU A 1 180 ? -1.328 2.910 -5.905 1.00 98.12 180 LEU A C 1
ATOM 1333 O O . LEU A 1 180 ? -2.097 2.843 -4.945 1.00 98.12 180 LEU A O 1
ATOM 1337 N N . SER A 1 181 ? -0.181 2.229 -5.939 1.00 97.31 181 SER A N 1
ATOM 1338 C CA . SER A 1 181 ? 0.276 1.384 -4.825 1.00 97.31 181 SER A CA 1
ATOM 1339 C C . SER A 1 181 ? 0.525 2.214 -3.564 1.00 97.31 181 SER A C 1
ATOM 1341 O O . SER A 1 181 ? 0.037 1.855 -2.490 1.00 97.31 181 SER A O 1
ATOM 1343 N N . GLY A 1 182 ? 1.174 3.378 -3.684 1.00 97.19 182 GLY A N 1
ATOM 1344 C CA . GLY A 1 182 ? 1.356 4.311 -2.574 1.00 97.19 182 GLY A CA 1
ATOM 1345 C C . GLY A 1 182 ? 0.029 4.794 -1.990 1.00 97.19 182 GLY A C 1
ATOM 1346 O O . GLY A 1 182 ? -0.136 4.814 -0.767 1.00 97.19 182 GLY A O 1
ATOM 1347 N N . ALA A 1 183 ? -0.954 5.104 -2.838 1.00 97.94 183 ALA A N 1
ATOM 1348 C CA . ALA A 1 183 ? -2.299 5.468 -2.399 1.00 97.94 183 ALA A CA 1
ATOM 1349 C C . ALA A 1 183 ? -2.996 4.337 -1.629 1.00 97.94 183 ALA A C 1
ATOM 1351 O O . ALA A 1 183 ? -3.577 4.580 -0.566 1.00 97.94 183 ALA A O 1
ATOM 1352 N N . LEU A 1 184 ? -2.901 3.099 -2.117 1.00 97.62 184 LEU A N 1
ATOM 1353 C CA . LEU A 1 184 ? -3.462 1.918 -1.460 1.00 97.62 184 LEU A CA 1
ATOM 1354 C C . LEU A 1 184 ? -2.796 1.632 -0.112 1.00 97.62 184 LEU A C 1
ATOM 1356 O O . LEU A 1 184 ? -3.505 1.446 0.880 1.00 97.62 184 LEU A O 1
ATOM 1360 N N . PHE A 1 185 ? -1.462 1.664 -0.033 1.00 96.62 185 PHE A N 1
ATOM 1361 C CA . PHE A 1 185 ? -0.739 1.510 1.234 1.00 96.62 185 PHE A CA 1
ATOM 1362 C C . PHE A 1 185 ? -1.086 2.626 2.223 1.00 96.62 185 PHE A C 1
ATOM 1364 O O . PHE A 1 185 ? -1.296 2.358 3.409 1.00 96.62 185 PHE A O 1
ATOM 1371 N N . GLY A 1 186 ? -1.210 3.867 1.745 1.00 96.12 186 GLY A N 1
ATOM 1372 C CA . GLY A 1 186 ? -1.634 5.009 2.552 1.00 96.12 186 GLY A CA 1
ATOM 1373 C C . GLY A 1 186 ? -3.043 4.841 3.130 1.00 96.12 186 GLY A C 1
ATOM 1374 O O . GLY A 1 186 ? -3.257 5.087 4.322 1.00 96.12 186 GLY A O 1
ATOM 1375 N N . LEU A 1 187 ? -3.997 4.365 2.323 1.00 95.94 187 LEU A N 1
ATOM 1376 C CA . LEU A 1 187 ? -5.365 4.059 2.762 1.00 95.94 187 LEU A CA 1
ATOM 1377 C C . LEU A 1 187 ? -5.413 2.884 3.737 1.00 95.94 187 LEU A C 1
ATOM 1379 O O . LEU A 1 187 ? -6.064 2.988 4.780 1.00 95.94 187 LEU A O 1
ATOM 1383 N N . ALA A 1 188 ? -4.717 1.790 3.427 1.00 95.38 188 ALA A N 1
ATOM 1384 C CA . ALA A 1 188 ? -4.636 0.616 4.286 1.00 95.38 188 ALA A CA 1
ATOM 1385 C C . ALA A 1 188 ? -4.061 0.994 5.656 1.00 95.38 188 ALA A C 1
ATOM 1387 O O . ALA A 1 188 ? -4.687 0.733 6.683 1.00 95.38 188 ALA A O 1
ATOM 1388 N N . GLY A 1 189 ? -2.924 1.693 5.680 1.00 93.81 189 GLY A N 1
ATOM 1389 C CA . GLY A 1 189 ? -2.300 2.190 6.904 1.00 93.81 189 GLY A CA 1
ATOM 1390 C C . GLY A 1 189 ? -3.236 3.073 7.726 1.00 93.81 189 GLY A C 1
ATOM 1391 O O . GLY A 1 189 ? -3.451 2.812 8.909 1.00 93.81 189 GLY A O 1
ATOM 1392 N N . HIS A 1 190 ? -3.877 4.060 7.093 1.00 92.94 190 HIS A N 1
ATOM 1393 C CA . HIS A 1 190 ? -4.855 4.920 7.764 1.00 92.94 190 HIS A CA 1
ATOM 1394 C C . HIS A 1 190 ? -6.007 4.123 8.394 1.00 92.94 190 HIS A C 1
ATOM 1396 O O . HIS A 1 190 ? -6.417 4.405 9.524 1.00 92.94 190 HIS A O 1
ATOM 1402 N N . LEU A 1 191 ? -6.525 3.125 7.678 1.00 92.38 191 LEU A N 1
ATOM 1403 C CA . LEU A 1 191 ? -7.613 2.280 8.153 1.00 92.38 191 LEU A CA 1
ATOM 1404 C C . LEU A 1 191 ? -7.181 1.439 9.360 1.00 92.38 191 LEU A C 1
ATOM 1406 O O . LEU A 1 191 ? -7.847 1.479 10.393 1.00 92.38 191 LEU A O 1
ATOM 1410 N N . TYR A 1 192 ? -6.039 0.754 9.277 1.00 90.38 192 TYR A N 1
ATOM 1411 C CA . TYR A 1 192 ? -5.496 -0.052 10.376 1.00 90.38 192 TYR A CA 1
ATOM 1412 C C . TYR A 1 192 ? -5.225 0.772 11.635 1.00 90.38 192 TYR A C 1
ATOM 1414 O O . TYR A 1 192 ? -5.634 0.381 12.731 1.00 90.38 192 TYR A O 1
ATOM 1422 N N . GLN A 1 193 ? -4.622 1.950 11.483 1.00 90.69 193 GLN A N 1
ATOM 1423 C CA . GLN A 1 193 ? -4.339 2.848 12.604 1.00 90.69 193 GLN A CA 1
ATOM 1424 C C . GLN A 1 193 ? -5.619 3.299 13.311 1.00 90.69 193 GLN A C 1
ATOM 1426 O O . GLN A 1 193 ? -5.661 3.368 14.542 1.00 90.69 193 GLN A O 1
ATOM 1431 N N . ARG A 1 194 ? -6.692 3.563 12.553 1.00 87.50 194 ARG A N 1
ATOM 1432 C CA . ARG A 1 194 ? -8.001 3.925 13.114 1.00 87.50 194 ARG A CA 1
ATOM 1433 C C . ARG A 1 194 ? -8.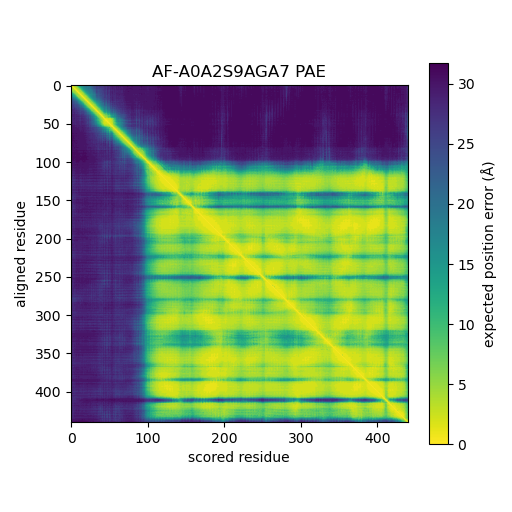719 2.757 13.773 1.00 87.50 194 ARG A C 1
ATOM 1435 O O . ARG A 1 194 ? -9.388 2.970 14.777 1.00 87.50 194 ARG A O 1
ATOM 1442 N N . LEU A 1 195 ? -8.590 1.550 13.230 1.00 85.31 195 LEU A N 1
ATOM 1443 C CA . LEU A 1 195 ? -9.223 0.352 13.784 1.00 85.31 195 LEU A CA 1
ATOM 1444 C C . LEU A 1 195 ? -8.599 -0.081 15.104 1.00 85.31 195 LEU A C 1
ATOM 1446 O O . LEU A 1 195 ? -9.315 -0.486 16.019 1.00 85.31 195 LEU A O 1
ATOM 1450 N N . VAL A 1 196 ? -7.272 -0.011 15.185 1.00 83.81 196 VAL A N 1
ATOM 1451 C CA . VAL A 1 196 ? -6.517 -0.411 16.376 1.00 83.81 196 VAL A CA 1
ATOM 1452 C C . VAL A 1 196 ? -6.458 0.725 17.402 1.00 83.81 196 VAL A C 1
ATOM 1454 O O . VAL A 1 196 ? -6.218 0.474 18.579 1.00 83.81 196 VAL A O 1
ATOM 1457 N N . GLY A 1 197 ? -6.687 1.974 16.981 1.00 82.38 197 GLY A N 1
ATOM 1458 C CA . GLY A 1 197 ? -6.531 3.150 17.841 1.00 82.38 197 GLY A CA 1
ATOM 1459 C C . GLY A 1 197 ? -5.066 3.432 18.184 1.00 82.38 197 GLY A C 1
ATOM 1460 O O . GLY A 1 197 ? -4.773 4.078 19.188 1.00 82.38 197 GLY A O 1
ATOM 1461 N N . ASN A 1 198 ? -4.136 2.930 17.367 1.00 84.69 198 ASN A N 1
ATOM 1462 C CA . ASN A 1 198 ? -2.702 3.067 17.569 1.00 84.69 198 ASN A CA 1
ATOM 1463 C C . ASN A 1 198 ? -2.036 3.496 16.262 1.00 84.69 198 ASN A C 1
ATOM 1465 O O . ASN A 1 198 ? -2.135 2.816 15.245 1.00 84.69 198 ASN A O 1
ATOM 1469 N N . VAL A 1 199 ? -1.309 4.611 16.319 1.00 83.25 199 VAL A N 1
ATOM 1470 C CA . VAL A 1 199 ? -0.578 5.186 15.181 1.00 83.25 199 VAL A CA 1
ATOM 1471 C C . VAL A 1 199 ? 0.496 4.236 14.641 1.00 83.25 199 VAL A C 1
ATOM 1473 O O . VAL A 1 199 ? 0.861 4.322 13.474 1.00 83.25 199 VAL A O 1
ATOM 1476 N N . LEU A 1 200 ? 0.987 3.311 15.469 1.00 83.88 200 LEU A N 1
ATOM 1477 C CA . LEU A 1 200 ? 1.980 2.322 15.063 1.00 83.88 200 LEU A CA 1
ATOM 1478 C C . LEU A 1 200 ? 1.377 1.093 14.384 1.00 83.88 200 LEU A C 1
ATOM 1480 O O . LEU A 1 200 ? 2.138 0.288 13.874 1.00 83.88 200 LEU A O 1
ATOM 1484 N N . ALA A 1 201 ? 0.054 0.912 14.383 1.00 86.62 201 ALA A N 1
ATOM 1485 C CA . ALA A 1 201 ? -0.552 -0.281 13.806 1.00 86.62 201 ALA A CA 1
ATOM 1486 C C . ALA A 1 201 ? -0.588 -0.199 12.276 1.00 86.62 201 ALA A C 1
ATOM 1488 O O . ALA A 1 201 ? -1.236 0.681 11.715 1.00 86.62 201 ALA A O 1
ATOM 1489 N N . THR A 1 202 ? 0.066 -1.140 11.603 1.00 89.25 202 THR A N 1
ATOM 1490 C CA . THR A 1 202 ? 0.077 -1.252 10.139 1.00 89.25 202 THR A CA 1
ATOM 1491 C C . THR A 1 202 ? -0.274 -2.664 9.689 1.00 89.25 202 THR A C 1
ATOM 1493 O O . THR A 1 202 ? -0.115 -3.605 10.473 1.00 89.25 202 THR A O 1
ATOM 1496 N N . PRO A 1 203 ? -0.727 -2.835 8.432 1.00 86.50 203 PRO A N 1
ATOM 1497 C CA . PRO A 1 203 ? -0.956 -4.161 7.855 1.00 86.50 203 PRO A CA 1
ATOM 1498 C C . PRO A 1 203 ? 0.277 -5.076 7.957 1.00 86.50 203 PRO A C 1
ATOM 1500 O O . PRO A 1 203 ? 0.133 -6.269 8.217 1.00 86.50 203 PRO A O 1
ATOM 1503 N N . ASP A 1 204 ? 1.486 -4.518 7.838 1.00 86.00 204 ASP A N 1
ATOM 1504 C CA . ASP A 1 204 ? 2.742 -5.276 7.916 1.00 86.00 204 ASP A CA 1
ATOM 1505 C C . ASP A 1 204 ? 2.955 -5.934 9.283 1.00 86.00 204 ASP A C 1
ATOM 1507 O O . ASP A 1 204 ? 3.344 -7.098 9.362 1.00 86.00 204 ASP A O 1
ATOM 1511 N N . ILE A 1 205 ? 2.641 -5.221 10.372 1.00 84.44 205 ILE A N 1
ATOM 1512 C CA . ILE A 1 205 ? 2.775 -5.738 11.746 1.00 84.44 205 ILE A CA 1
ATOM 1513 C C . ILE A 1 205 ? 1.827 -6.914 11.996 1.00 84.44 205 ILE A C 1
ATOM 1515 O O . ILE A 1 205 ? 2.094 -7.761 12.845 1.00 84.44 205 ILE A O 1
ATOM 1519 N N . LEU A 1 206 ? 0.730 -6.991 11.244 1.00 85.69 206 LEU A N 1
ATOM 1520 C CA . LEU A 1 206 ? -0.235 -8.081 11.340 1.00 85.69 206 LEU A CA 1
ATOM 1521 C C . LEU A 1 206 ? 0.143 -9.298 10.496 1.00 85.69 206 LEU A C 1
ATOM 1523 O O . LEU A 1 206 ? -0.646 -10.233 10.394 1.00 85.69 206 LEU A O 1
ATOM 1527 N N . GLY A 1 207 ? 1.334 -9.293 9.899 1.00 87.56 207 GLY A N 1
ATOM 1528 C CA . GLY A 1 207 ? 1.858 -10.419 9.138 1.00 87.56 207 GLY A CA 1
ATOM 1529 C C . GLY A 1 207 ? 1.299 -10.526 7.723 1.00 87.56 207 GLY A C 1
ATOM 1530 O O . GLY A 1 207 ? 1.574 -11.514 7.058 1.00 87.56 207 GLY A O 1
ATOM 1531 N N . ILE A 1 208 ? 0.553 -9.531 7.231 1.00 90.81 208 ILE A N 1
ATOM 1532 C CA . ILE A 1 208 ? -0.071 -9.574 5.896 1.00 90.81 208 ILE A CA 1
ATOM 1533 C C . ILE A 1 208 ? 1.004 -9.644 4.811 1.00 90.81 208 ILE A C 1
ATOM 1535 O O . ILE A 1 208 ? 0.971 -10.532 3.962 1.00 90.81 208 ILE A O 1
ATOM 1539 N N . SER A 1 209 ? 2.004 -8.766 4.893 1.00 90.19 209 SER A N 1
ATOM 1540 C CA . SER A 1 209 ? 3.147 -8.761 3.976 1.00 90.19 209 SER A CA 1
ATOM 1541 C C . SER A 1 209 ? 4.016 -10.010 4.133 1.00 90.19 209 SER A C 1
ATOM 1543 O O . SER A 1 209 ? 4.457 -10.565 3.137 1.00 90.19 209 SER A O 1
ATOM 1545 N N . ALA A 1 210 ? 4.186 -10.525 5.358 1.00 91.12 210 ALA A N 1
ATOM 1546 C CA . ALA A 1 210 ? 4.905 -11.781 5.590 1.00 91.12 210 ALA A CA 1
ATOM 1547 C C . ALA A 1 210 ? 4.172 -12.991 4.977 1.00 91.12 210 ALA A C 1
ATOM 1549 O O . ALA A 1 210 ? 4.804 -13.855 4.377 1.00 91.12 210 ALA A O 1
ATOM 1550 N N . GLY A 1 211 ? 2.840 -13.034 5.076 1.00 92.38 211 GLY A N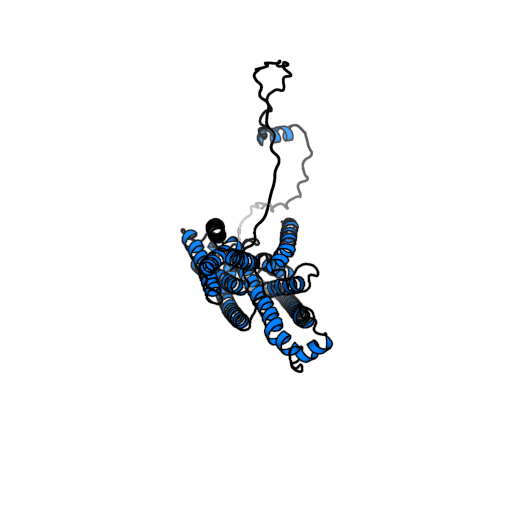 1
ATOM 1551 C CA . GLY A 1 211 ? 1.997 -14.045 4.436 1.00 92.38 211 GLY A CA 1
ATOM 1552 C C . GLY A 1 211 ? 2.044 -13.974 2.914 1.00 92.38 211 GLY A C 1
ATOM 1553 O O . GLY A 1 211 ? 2.151 -15.009 2.258 1.00 92.38 211 GLY A O 1
ATOM 1554 N N . ALA A 1 212 ? 2.025 -12.757 2.361 1.00 92.38 212 ALA A N 1
ATOM 1555 C CA . ALA A 1 212 ? 2.219 -12.526 0.933 1.00 92.38 212 ALA A CA 1
ATOM 1556 C C . ALA A 1 212 ? 3.579 -13.071 0.471 1.00 92.38 212 ALA A C 1
ATOM 1558 O O . ALA A 1 212 ? 3.631 -13.846 -0.480 1.00 92.38 212 ALA A O 1
ATOM 1559 N N . SER A 1 213 ? 4.656 -12.739 1.192 1.00 91.19 213 SER A N 1
ATOM 1560 C CA . SER A 1 213 ? 6.013 -13.228 0.919 1.00 91.19 213 SER A CA 1
ATOM 1561 C C . SER A 1 213 ? 6.136 -14.737 1.012 1.00 91.19 213 SER A C 1
ATOM 1563 O O . SER A 1 213 ? 6.745 -15.339 0.131 1.00 91.19 213 SER A O 1
ATOM 1565 N N . ALA A 1 214 ? 5.534 -15.365 2.020 1.00 92.88 214 ALA A N 1
ATOM 1566 C CA . ALA A 1 214 ? 5.571 -16.815 2.164 1.00 92.88 214 ALA A CA 1
ATOM 1567 C C . ALA A 1 214 ? 4.887 -17.515 0.981 1.00 92.88 214 ALA A C 1
ATOM 1569 O O . ALA A 1 214 ? 5.457 -18.436 0.398 1.00 92.88 214 ALA A O 1
ATOM 1570 N N . ALA A 1 215 ? 3.697 -17.054 0.588 1.00 93.75 215 ALA A N 1
ATOM 1571 C CA . ALA A 1 215 ? 2.950 -17.641 -0.521 1.00 93.75 215 ALA A CA 1
ATOM 1572 C C . ALA A 1 215 ? 3.596 -17.364 -1.890 1.00 93.75 215 ALA A C 1
ATOM 1574 O O . ALA A 1 215 ? 3.668 -18.263 -2.730 1.00 93.75 215 ALA A O 1
ATOM 1575 N N . ALA A 1 216 ? 4.113 -16.151 -2.104 1.00 91.06 216 ALA A N 1
ATOM 1576 C CA . ALA A 1 216 ? 4.867 -15.798 -3.303 1.00 91.06 216 ALA A CA 1
ATOM 1577 C C . ALA A 1 216 ? 6.130 -16.656 -3.431 1.00 91.06 216 ALA A C 1
ATOM 1579 O O . ALA A 1 216 ? 6.365 -17.257 -4.476 1.00 91.06 216 ALA A O 1
ATOM 1580 N N . THR A 1 217 ? 6.898 -16.783 -2.346 1.00 90.56 217 THR A N 1
ATOM 1581 C CA . THR A 1 217 ? 8.124 -17.591 -2.316 1.00 90.56 217 THR A CA 1
ATOM 1582 C C . THR A 1 217 ? 7.816 -19.064 -2.558 1.00 90.56 217 THR A C 1
ATOM 1584 O O . THR A 1 217 ? 8.492 -19.684 -3.367 1.00 90.56 217 THR A O 1
ATOM 1587 N N . ALA A 1 218 ? 6.766 -19.620 -1.945 1.00 91.69 218 ALA A N 1
ATOM 1588 C CA . ALA A 1 218 ? 6.373 -21.013 -2.168 1.00 91.69 218 ALA A CA 1
ATOM 1589 C C . ALA A 1 218 ? 6.109 -21.300 -3.652 1.00 91.69 218 ALA A C 1
ATOM 1591 O O . ALA A 1 218 ? 6.620 -22.266 -4.210 1.00 91.69 218 ALA A O 1
ATOM 1592 N N . VAL A 1 219 ? 5.363 -20.421 -4.315 1.00 91.19 219 VAL A N 1
ATOM 1593 C CA . VAL A 1 219 ? 5.025 -20.565 -5.734 1.00 91.19 219 VAL A CA 1
ATOM 1594 C C . VAL A 1 219 ? 6.243 -20.330 -6.637 1.00 91.19 219 VAL A C 1
ATOM 1596 O O . VAL A 1 219 ? 6.439 -21.082 -7.591 1.00 91.19 219 VAL A O 1
ATOM 1599 N N . LEU A 1 220 ? 7.124 -19.387 -6.286 1.00 88.06 220 LEU A N 1
ATOM 1600 C CA . LEU A 1 220 ? 8.407 -19.190 -6.970 1.00 88.06 220 LEU A CA 1
ATOM 1601 C C . LEU A 1 220 ? 9.304 -20.432 -6.882 1.00 88.06 220 LEU A C 1
ATOM 1603 O O . LEU A 1 220 ? 9.875 -20.832 -7.892 1.00 88.06 220 LEU A O 1
ATOM 1607 N N . THR A 1 221 ? 9.383 -21.087 -5.717 1.00 86.25 221 THR A N 1
ATOM 1608 C CA . THR A 1 221 ? 10.171 -22.325 -5.554 1.00 86.25 221 THR A CA 1
ATOM 1609 C C . THR A 1 221 ? 9.618 -23.515 -6.338 1.00 86.25 221 THR A C 1
ATOM 1611 O O . THR A 1 221 ? 10.347 -24.466 -6.598 1.00 86.25 221 THR A O 1
ATOM 1614 N N . LEU A 1 222 ? 8.349 -23.460 -6.753 1.00 86.44 222 LEU A N 1
ATOM 1615 C CA . LEU A 1 222 ? 7.728 -24.446 -7.642 1.00 86.44 222 LEU A CA 1
ATOM 1616 C C . LEU A 1 222 ? 7.943 -24.119 -9.133 1.00 86.44 222 LEU A C 1
ATOM 1618 O O . LEU A 1 222 ? 7.405 -24.812 -9.992 1.00 86.44 222 LEU A O 1
ATOM 1622 N N . GLY A 1 223 ? 8.699 -23.064 -9.453 1.00 82.00 223 GLY A N 1
ATOM 1623 C CA . GLY A 1 223 ? 8.981 -22.638 -10.826 1.00 82.00 223 GLY A CA 1
ATOM 1624 C C . GLY A 1 223 ? 7.862 -21.825 -11.484 1.00 82.00 223 GLY A C 1
ATOM 1625 O O . GLY A 1 223 ? 7.936 -21.536 -12.678 1.00 82.00 223 GLY A O 1
ATOM 1626 N N . VAL A 1 224 ? 6.829 -21.430 -10.736 1.00 85.38 224 VAL A N 1
ATOM 1627 C CA . VAL A 1 224 ? 5.728 -20.612 -11.258 1.00 85.38 224 VAL A CA 1
ATOM 1628 C C . VAL A 1 224 ? 6.128 -19.133 -11.243 1.00 85.38 224 VAL A C 1
ATOM 1630 O O . VAL A 1 224 ? 6.663 -18.626 -10.258 1.00 85.38 224 VAL A O 1
ATOM 1633 N N . ALA A 1 225 ? 5.833 -18.422 -12.332 1.00 79.25 225 ALA A N 1
ATOM 1634 C CA . ALA A 1 225 ? 6.169 -17.011 -12.518 1.00 79.25 225 ALA A CA 1
ATOM 1635 C C . ALA A 1 225 ? 4.948 -16.168 -12.939 1.00 79.25 225 ALA A C 1
ATOM 1637 O O . ALA A 1 225 ? 3.868 -16.690 -13.225 1.00 79.25 225 ALA A O 1
ATOM 1638 N N . GLY A 1 226 ? 5.119 -14.843 -12.974 1.00 82.56 226 GLY A N 1
ATOM 1639 C CA . GLY A 1 226 ? 4.098 -13.901 -13.446 1.00 82.56 226 GLY A CA 1
ATOM 1640 C C . GLY A 1 226 ? 2.852 -13.855 -12.555 1.00 82.56 226 GLY A C 1
ATOM 1641 O O . GLY A 1 226 ? 2.957 -13.765 -11.330 1.00 82.56 226 GLY A O 1
ATOM 1642 N N . ILE A 1 227 ? 1.667 -13.933 -13.171 1.00 85.25 227 ILE A N 1
ATOM 1643 C CA . ILE A 1 227 ? 0.359 -13.834 -12.493 1.00 85.25 227 ILE A CA 1
ATOM 1644 C C . ILE A 1 227 ? 0.207 -14.850 -11.355 1.00 85.25 227 ILE A C 1
ATOM 1646 O O . ILE A 1 227 ? -0.402 -14.530 -10.335 1.00 85.25 227 ILE A O 1
ATOM 1650 N N . GLY A 1 228 ? 0.788 -16.049 -11.478 1.00 87.69 228 GLY A N 1
ATOM 1651 C CA . GLY A 1 228 ? 0.707 -17.066 -10.424 1.00 87.69 228 GLY A CA 1
ATOM 1652 C C . GLY A 1 228 ? 1.276 -16.581 -9.086 1.00 87.69 228 GLY A C 1
ATOM 1653 O O . GLY A 1 228 ? 0.691 -16.849 -8.038 1.00 87.69 228 GLY A O 1
ATOM 1654 N N . VAL A 1 229 ? 2.355 -15.794 -9.127 1.00 86.81 229 VAL A N 1
ATOM 1655 C CA . VAL A 1 229 ? 2.987 -15.193 -7.940 1.00 86.81 229 VAL A CA 1
ATOM 1656 C C . VAL A 1 229 ? 2.113 -14.083 -7.354 1.00 86.81 229 VAL A C 1
ATOM 1658 O O . VAL A 1 229 ? 1.987 -13.960 -6.140 1.00 86.81 229 VAL A O 1
ATOM 1661 N N . GLN A 1 230 ? 1.470 -13.285 -8.207 1.00 88.56 230 GLN A N 1
ATOM 1662 C CA . GLN A 1 230 ? 0.586 -12.198 -7.774 1.00 88.56 230 GLN A CA 1
ATOM 1663 C C . GLN A 1 230 ? -0.654 -12.762 -7.067 1.00 88.56 230 GLN A C 1
ATOM 1665 O O . GLN A 1 230 ? -0.996 -12.340 -5.961 1.00 88.56 230 GLN A O 1
ATOM 1670 N N . VAL A 1 231 ? -1.296 -13.771 -7.665 1.00 91.56 231 VAL A N 1
ATOM 1671 C CA . VAL A 1 231 ? -2.473 -14.441 -7.093 1.00 91.56 231 VAL A CA 1
ATOM 1672 C C . VAL A 1 231 ? -2.118 -15.140 -5.783 1.00 91.56 231 VAL A C 1
ATOM 1674 O O . VAL A 1 231 ? -2.865 -15.017 -4.810 1.00 91.56 231 VAL A O 1
ATOM 1677 N N . SER A 1 232 ? -0.973 -15.827 -5.716 1.00 92.56 232 SER A N 1
ATOM 1678 C CA . SER A 1 232 ? -0.542 -16.488 -4.482 1.00 92.56 232 SER A CA 1
ATOM 1679 C C . SER A 1 232 ? -0.213 -15.487 -3.378 1.00 92.56 232 SER A C 1
ATOM 1681 O O . SER A 1 232 ? -0.619 -15.703 -2.238 1.00 92.56 232 SER A O 1
ATOM 1683 N N . ALA A 1 233 ? 0.425 -14.360 -3.702 1.00 91.88 233 ALA A N 1
ATOM 1684 C CA . ALA A 1 233 ? 0.693 -13.286 -2.751 1.00 91.88 233 ALA A CA 1
ATOM 1685 C C . ALA A 1 233 ? -0.604 -12.718 -2.155 1.00 91.88 233 ALA A C 1
ATOM 1687 O O . ALA A 1 233 ? -0.715 -12.588 -0.933 1.00 91.88 233 ALA A O 1
ATOM 1688 N N . VAL A 1 234 ? -1.613 -12.436 -2.990 1.00 92.12 234 VAL A N 1
ATOM 1689 C CA . VAL A 1 234 ? -2.930 -11.974 -2.516 1.00 92.12 234 VAL A CA 1
ATOM 1690 C C . VAL A 1 234 ? -3.598 -13.037 -1.646 1.00 92.12 234 VAL A C 1
ATOM 1692 O O . VAL A 1 234 ? -4.091 -12.720 -0.562 1.00 92.12 234 VAL A O 1
ATOM 1695 N N . ALA A 1 235 ? -3.592 -14.298 -2.080 1.00 93.94 235 ALA A N 1
ATOM 1696 C CA . ALA A 1 235 ? -4.189 -15.401 -1.333 1.00 93.94 235 ALA A CA 1
ATOM 1697 C C . ALA A 1 235 ? -3.509 -15.609 0.030 1.00 93.94 235 ALA A C 1
ATOM 1699 O O . ALA A 1 235 ? -4.197 -15.754 1.040 1.00 93.94 235 ALA A O 1
ATOM 1700 N N . GLY A 1 236 ? -2.176 -15.558 0.087 1.00 93.19 236 GLY A N 1
ATOM 1701 C CA . GLY A 1 236 ? -1.402 -15.662 1.324 1.00 93.19 236 GLY A CA 1
ATOM 1702 C C . GLY A 1 236 ? -1.674 -14.505 2.282 1.00 93.19 236 GLY A C 1
ATOM 1703 O O . GLY A 1 236 ? -1.914 -14.722 3.470 1.00 93.19 236 GLY A O 1
ATOM 1704 N N . ALA A 1 237 ? -1.717 -13.277 1.766 1.00 92.50 237 ALA A N 1
ATOM 1705 C CA . ALA A 1 237 ? -2.023 -12.078 2.540 1.00 92.50 237 ALA A CA 1
ATOM 1706 C C . ALA A 1 237 ? -3.439 -12.109 3.142 1.00 92.50 237 ALA A C 1
ATOM 1708 O O . ALA A 1 237 ? -3.620 -11.863 4.339 1.00 92.50 237 ALA A O 1
ATOM 1709 N N . LEU A 1 238 ? -4.448 -12.439 2.327 1.00 91.56 238 LEU A N 1
ATOM 1710 C CA . LEU A 1 238 ? -5.839 -12.560 2.772 1.00 91.56 238 LEU A CA 1
ATOM 1711 C C . LEU A 1 238 ? -6.036 -13.757 3.707 1.00 91.56 238 LEU A C 1
ATOM 1713 O O . LEU A 1 238 ? -6.766 -13.641 4.691 1.00 91.56 238 LEU A O 1
ATOM 1717 N N . GLY A 1 239 ? -5.355 -14.874 3.446 1.00 92.94 239 GLY A N 1
ATOM 1718 C CA . GLY A 1 239 ? -5.345 -16.052 4.310 1.00 92.94 239 GLY A CA 1
ATOM 1719 C C . GLY A 1 239 ? -4.798 -15.732 5.699 1.00 92.94 239 GLY A C 1
ATOM 1720 O O . GLY A 1 239 ? -5.442 -16.050 6.698 1.00 92.94 239 GLY A O 1
ATOM 1721 N N . VAL A 1 240 ? -3.672 -15.014 5.781 1.00 91.88 240 VAL A N 1
ATOM 1722 C CA . VAL A 1 240 ? -3.133 -14.530 7.061 1.00 91.88 240 VAL A CA 1
ATOM 1723 C C . VAL A 1 240 ? -4.095 -13.558 7.735 1.00 91.88 240 VAL A C 1
ATOM 1725 O O . VAL A 1 240 ? -4.371 -13.720 8.921 1.00 91.88 240 VAL A O 1
ATOM 1728 N N . ALA A 1 241 ? -4.667 -12.593 7.013 1.00 88.88 241 ALA A N 1
ATOM 1729 C CA . ALA A 1 241 ? -5.629 -11.655 7.594 1.00 88.88 241 ALA A CA 1
ATOM 1730 C C . ALA A 1 241 ? -6.863 -12.370 8.183 1.00 88.88 241 ALA A C 1
ATOM 1732 O O . ALA A 1 241 ? -7.300 -12.048 9.292 1.00 88.88 241 ALA A O 1
ATOM 1733 N N . ALA A 1 242 ? -7.395 -13.372 7.477 1.00 89.19 242 ALA A N 1
ATOM 1734 C CA . ALA A 1 242 ? -8.503 -14.199 7.946 1.00 89.19 242 ALA A CA 1
ATOM 1735 C C . ALA A 1 242 ? -8.110 -15.044 9.167 1.00 89.19 242 ALA A C 1
ATOM 1737 O O . ALA A 1 242 ? -8.864 -15.104 10.139 1.00 89.19 242 ALA A O 1
ATOM 1738 N N . LEU A 1 243 ? -6.918 -15.643 9.156 1.00 91.44 243 LEU A N 1
ATOM 1739 C CA . LEU A 1 243 ? -6.403 -16.458 10.256 1.00 91.44 243 LEU A CA 1
ATOM 1740 C C . LEU A 1 243 ? -6.168 -15.621 11.522 1.00 91.44 243 LEU A C 1
ATOM 1742 O O . LEU A 1 243 ? -6.606 -16.005 12.607 1.00 91.44 243 LEU A O 1
ATOM 1746 N N . VAL A 1 244 ? -5.554 -14.441 11.382 1.00 90.00 244 VAL A N 1
ATOM 1747 C CA . VAL A 1 244 ? -5.374 -13.463 12.468 1.00 90.00 244 VAL A CA 1
ATOM 1748 C C . VAL A 1 244 ? -6.721 -13.080 13.061 1.00 90.00 244 VAL A C 1
ATOM 1750 O O . VAL A 1 244 ? -6.882 -13.031 14.282 1.00 90.00 244 VAL A O 1
ATOM 1753 N N . PHE A 1 245 ? -7.710 -12.818 12.211 1.00 85.12 245 PHE A N 1
ATOM 1754 C CA . PHE A 1 245 ? -9.045 -12.482 12.671 1.00 85.12 245 PHE A CA 1
ATOM 1755 C C . PHE A 1 245 ? -9.701 -13.639 13.435 1.00 85.12 245 PHE A C 1
ATOM 1757 O O . PHE A 1 245 ? -10.187 -13.431 14.545 1.00 85.12 245 PHE A O 1
ATOM 1764 N N . LEU A 1 246 ? -9.662 -14.855 12.887 1.00 88.94 246 LEU A N 1
ATOM 1765 C CA . LEU A 1 246 ? -10.274 -16.035 13.495 1.00 88.94 246 LEU A CA 1
ATOM 1766 C C . LEU A 1 246 ? -9.665 -16.348 14.870 1.00 88.94 246 LEU A C 1
ATOM 1768 O O . LEU A 1 246 ? -10.392 -16.581 15.831 1.00 88.94 246 LEU A O 1
ATOM 1772 N N . LEU A 1 247 ? -8.338 -16.280 14.988 1.00 89.12 247 LEU A N 1
ATOM 1773 C CA . LEU A 1 247 ? -7.615 -16.538 16.240 1.00 89.12 247 LEU A CA 1
ATOM 1774 C C . LEU A 1 247 ? -7.721 -15.389 17.252 1.00 89.12 247 LEU A C 1
ATOM 1776 O O . LEU A 1 247 ? -7.622 -15.602 18.463 1.00 89.12 247 LEU A O 1
ATOM 1780 N N . SER A 1 248 ? -7.923 -14.156 16.783 1.00 86.06 248 SER A N 1
ATOM 1781 C CA . SER A 1 248 ? -8.148 -13.007 17.669 1.00 86.06 248 SER A CA 1
ATOM 1782 C C . SER A 1 248 ? -9.595 -12.890 18.154 1.00 86.06 248 SER A C 1
ATOM 1784 O O . SER A 1 248 ? -9.861 -12.118 19.081 1.00 86.06 248 SER A O 1
ATOM 1786 N N . TRP A 1 249 ? -10.520 -13.670 17.589 1.00 82.62 249 TRP A N 1
ATOM 1787 C CA . TRP A 1 249 ? -11.932 -13.655 17.947 1.00 82.62 249 TRP A CA 1
ATOM 1788 C C . TRP A 1 249 ? -12.193 -14.385 19.270 1.00 82.62 249 TRP A C 1
ATOM 1790 O O . TRP A 1 249 ? -12.192 -15.611 19.340 1.00 82.62 249 TRP A O 1
ATOM 1800 N N . HIS A 1 250 ? -12.470 -13.638 20.342 1.00 74.50 250 HIS A N 1
ATOM 1801 C CA . HIS A 1 250 ? -12.940 -14.226 21.599 1.00 74.50 250 HIS A CA 1
ATOM 1802 C C . HIS A 1 250 ? -13.808 -13.235 22.387 1.00 74.50 250 HIS A C 1
ATOM 1804 O O . HIS A 1 250 ? -13.289 -12.341 23.055 1.00 74.50 250 HIS A O 1
ATOM 1810 N N . ARG A 1 251 ? -15.141 -13.412 22.336 1.00 67.25 251 ARG A N 1
ATOM 1811 C CA . ARG A 1 251 ? -16.151 -12.490 22.916 1.00 67.25 251 ARG A CA 1
ATOM 1812 C C . ARG A 1 251 ? -15.999 -11.030 22.445 1.00 67.25 251 ARG A C 1
ATOM 1814 O O . ARG A 1 251 ? -16.306 -10.097 23.175 1.00 67.25 251 ARG A O 1
ATOM 1821 N N . GLY A 1 252 ? -15.524 -10.849 21.213 1.00 69.94 252 GLY A N 1
ATOM 1822 C CA . GLY A 1 252 ? -15.145 -9.559 20.638 1.00 69.94 252 GLY A CA 1
ATOM 1823 C C . GLY A 1 252 ? -13.731 -9.605 20.060 1.00 69.94 252 GLY A C 1
ATOM 1824 O O . GLY A 1 252 ? -12.994 -10.571 20.260 1.00 69.94 252 GLY A O 1
ATOM 1825 N N . VAL A 1 253 ? -13.358 -8.559 19.323 1.00 68.75 253 VAL A N 1
ATOM 1826 C CA . VAL A 1 253 ? -12.013 -8.416 18.750 1.00 68.75 253 VAL A CA 1
ATOM 1827 C C . VAL A 1 253 ? -11.277 -7.353 19.548 1.00 68.75 253 VAL A C 1
ATOM 1829 O O . VAL A 1 253 ? -11.529 -6.161 19.369 1.00 68.75 253 VAL A O 1
ATOM 1832 N N . SER A 1 254 ? -10.383 -7.786 20.437 1.00 79.12 254 SER A N 1
ATOM 1833 C CA . SER A 1 254 ? -9.498 -6.876 21.168 1.00 79.12 254 SER A CA 1
ATOM 1834 C C . SER A 1 254 ? -8.347 -6.425 20.258 1.00 79.12 254 SER A C 1
ATOM 1836 O O . SER A 1 254 ? -7.626 -7.289 19.746 1.00 79.12 254 SER A O 1
ATOM 1838 N N . PRO A 1 255 ? -8.112 -5.109 20.089 1.00 78.06 255 PRO A N 1
ATOM 1839 C CA . PRO A 1 255 ? -7.003 -4.591 19.286 1.00 78.06 255 PRO A CA 1
ATOM 1840 C C . PRO A 1 255 ? -5.634 -5.144 19.707 1.00 78.06 255 PRO A C 1
ATOM 1842 O O . PRO A 1 255 ? -4.805 -5.461 18.860 1.00 78.06 255 PRO A O 1
ATOM 1845 N N . TYR A 1 256 ? -5.411 -5.329 21.013 1.00 82.00 256 TYR A N 1
ATOM 1846 C CA . TYR A 1 256 ? -4.154 -5.869 21.538 1.00 82.00 256 TYR A CA 1
ATOM 1847 C C . TYR A 1 256 ? -3.931 -7.330 21.127 1.00 82.00 256 TYR A C 1
ATOM 1849 O O . TYR A 1 256 ? -2.842 -7.696 20.687 1.00 82.00 256 TYR A O 1
ATOM 1857 N N . ARG A 1 257 ? -4.976 -8.164 21.223 1.00 86.75 257 ARG A N 1
ATOM 1858 C CA . ARG A 1 257 ? -4.908 -9.575 20.818 1.00 86.75 257 ARG A CA 1
ATOM 1859 C C . ARG A 1 257 ? -4.666 -9.701 19.318 1.00 86.75 257 ARG A C 1
ATOM 1861 O O . ARG A 1 257 ? -3.882 -10.544 18.907 1.00 86.75 257 ARG A O 1
ATOM 1868 N N . LEU A 1 258 ? -5.306 -8.847 18.527 1.00 85.06 258 LEU A N 1
ATOM 1869 C CA . LEU A 1 258 ? -5.133 -8.813 17.081 1.00 85.06 258 LEU A CA 1
ATOM 1870 C C . LEU A 1 258 ? -3.676 -8.526 16.687 1.00 85.06 258 LEU A C 1
ATOM 1872 O O . LEU A 1 258 ? -3.126 -9.230 15.847 1.00 85.06 258 LEU A O 1
ATOM 1876 N N . VAL A 1 259 ? -3.027 -7.567 17.355 1.00 87.62 259 VAL A N 1
ATOM 1877 C CA . VAL A 1 259 ? -1.597 -7.282 17.148 1.00 87.62 259 VAL A CA 1
ATOM 1878 C C . VAL A 1 259 ? -0.719 -8.457 17.586 1.00 87.62 259 VAL A C 1
ATOM 1880 O O . VAL A 1 259 ? 0.160 -8.864 16.834 1.00 87.62 259 VAL A O 1
ATOM 1883 N N . LEU A 1 260 ? -0.961 -9.038 18.765 1.00 90.06 260 LEU A N 1
ATOM 1884 C CA . LEU A 1 260 ? -0.153 -10.151 19.281 1.00 90.06 260 LEU A CA 1
ATOM 1885 C C . LEU A 1 260 ? -0.232 -11.398 18.382 1.00 90.06 260 LEU A C 1
ATOM 1887 O O . LEU A 1 260 ? 0.793 -11.991 18.054 1.00 90.06 260 LEU A O 1
ATOM 1891 N N . VAL A 1 261 ? -1.445 -11.771 17.966 1.00 91.69 261 VAL A N 1
ATOM 1892 C CA . VAL A 1 261 ? -1.693 -12.890 17.044 1.00 91.69 261 VAL A CA 1
ATOM 1893 C C . VAL A 1 261 ? -1.067 -12.608 15.677 1.00 91.69 261 VAL A C 1
ATOM 1895 O O . VAL A 1 261 ? -0.420 -13.489 15.117 1.00 91.69 261 VAL A O 1
ATOM 1898 N N . GLY A 1 262 ? -1.204 -11.378 15.173 1.00 91.06 262 GLY A N 1
ATOM 1899 C CA . GLY A 1 262 ? -0.578 -10.925 13.930 1.00 91.06 262 GLY A CA 1
ATOM 1900 C C . GLY A 1 262 ? 0.939 -11.083 13.925 1.00 91.06 262 GLY A C 1
ATOM 1901 O O . GLY A 1 262 ? 1.485 -11.675 12.999 1.00 91.06 262 GLY A O 1
ATOM 1902 N N . ILE A 1 263 ? 1.613 -10.643 14.991 1.00 91.62 263 ILE A N 1
ATOM 1903 C CA . ILE A 1 26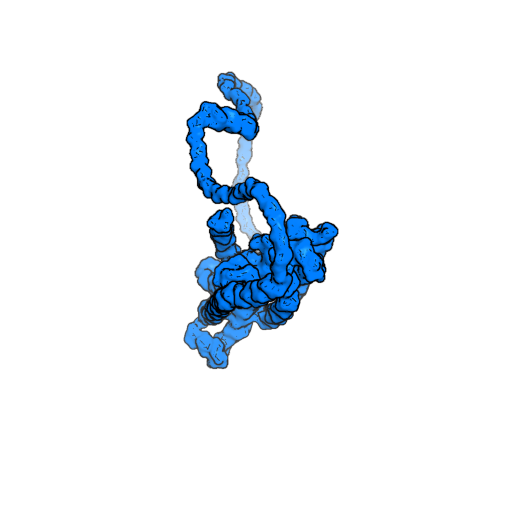3 ? 3.067 -10.804 15.140 1.00 91.62 263 ILE A CA 1
ATOM 1904 C C . ILE A 1 263 ? 3.451 -12.290 15.158 1.00 91.62 263 ILE A C 1
ATOM 1906 O O . ILE A 1 263 ? 4.416 -12.678 14.503 1.00 91.62 263 ILE A O 1
ATOM 1910 N N . GLY A 1 264 ? 2.690 -13.128 15.870 1.00 94.12 264 GLY A N 1
ATOM 1911 C CA . GLY A 1 264 ? 2.930 -14.573 15.923 1.00 94.12 264 GLY A CA 1
ATOM 1912 C C . GLY A 1 264 ? 2.813 -15.245 14.552 1.00 94.12 264 GLY A C 1
ATOM 1913 O O . GLY A 1 264 ? 3.733 -15.938 14.126 1.00 94.12 264 GLY A O 1
ATOM 1914 N N . ILE A 1 265 ? 1.719 -14.993 13.827 1.00 93.81 265 ILE A N 1
ATOM 1915 C CA . ILE A 1 265 ? 1.502 -15.554 12.483 1.00 93.81 265 ILE A CA 1
ATOM 1916 C C . ILE A 1 265 ? 2.521 -15.000 11.486 1.00 93.81 265 ILE A C 1
ATOM 1918 O O . ILE A 1 265 ? 3.050 -15.756 10.674 1.00 93.81 265 ILE A O 1
ATOM 1922 N N . GLY A 1 266 ? 2.846 -13.709 11.576 1.00 93.00 266 GLY A N 1
ATOM 1923 C CA . GLY A 1 266 ? 3.896 -13.090 10.772 1.00 93.00 266 GLY A CA 1
ATOM 1924 C C . GLY A 1 266 ? 5.254 -13.759 10.984 1.00 93.00 266 GLY A C 1
ATOM 1925 O O . GLY A 1 266 ? 5.938 -14.056 10.011 1.00 93.00 266 GLY A O 1
ATOM 1926 N N . ALA A 1 267 ? 5.619 -14.081 12.228 1.00 93.56 267 ALA A N 1
ATOM 1927 C CA . ALA A 1 267 ? 6.849 -14.815 12.527 1.00 93.56 267 ALA A CA 1
ATOM 1928 C C . ALA A 1 267 ? 6.844 -16.233 11.928 1.00 93.56 267 ALA A C 1
ATOM 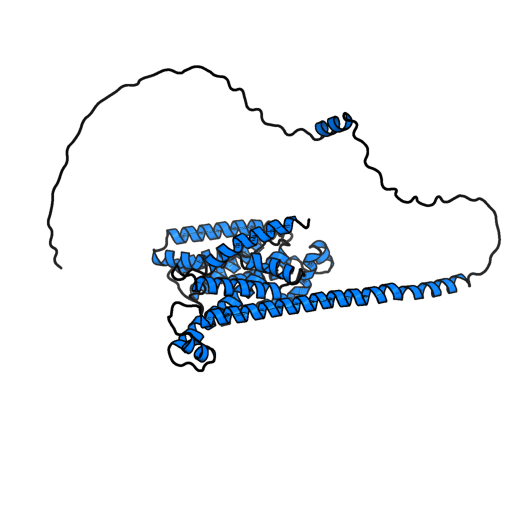1930 O O . ALA A 1 267 ? 7.852 -16.655 11.361 1.00 93.56 267 ALA A O 1
ATOM 1931 N N . CYS A 1 268 ? 5.714 -16.947 11.988 1.00 95.19 268 CYS A N 1
ATOM 1932 C CA . CYS A 1 268 ? 5.562 -18.246 11.326 1.00 95.19 268 CYS A CA 1
ATOM 1933 C C . CYS A 1 268 ? 5.712 -18.133 9.800 1.00 95.19 268 CYS A C 1
ATOM 1935 O O . CYS A 1 268 ? 6.435 -18.924 9.200 1.00 95.19 268 CYS A O 1
ATOM 1937 N N . ALA A 1 269 ? 5.081 -17.137 9.173 1.00 93.56 269 ALA A N 1
ATOM 1938 C CA . ALA A 1 269 ? 5.187 -16.899 7.733 1.00 93.56 269 ALA A CA 1
ATOM 1939 C C . ALA A 1 269 ? 6.624 -16.545 7.311 1.00 93.56 269 ALA A C 1
ATOM 1941 O O . ALA A 1 269 ? 7.130 -17.069 6.317 1.00 93.56 269 ALA A O 1
ATOM 1942 N N . SER A 1 270 ? 7.323 -15.730 8.104 1.00 92.69 270 SER A N 1
ATOM 1943 C CA . SER A 1 270 ? 8.746 -15.446 7.896 1.00 92.69 270 SER A CA 1
ATOM 1944 C C . SER A 1 270 ? 9.600 -16.709 8.011 1.00 92.69 270 SER A C 1
ATOM 1946 O O . SER A 1 270 ? 10.447 -16.936 7.153 1.00 92.69 270 SER A O 1
ATOM 1948 N N . ALA A 1 271 ? 9.351 -17.569 9.004 1.00 94.56 271 ALA A N 1
ATOM 1949 C CA . ALA A 1 271 ? 10.072 -18.834 9.156 1.00 94.56 271 ALA A CA 1
ATOM 1950 C C . ALA A 1 271 ? 9.859 -19.776 7.957 1.00 94.56 271 ALA A C 1
ATOM 1952 O O . ALA A 1 271 ? 10.821 -20.365 7.466 1.00 94.56 271 ALA A O 1
ATOM 1953 N N . ILE A 1 272 ? 8.624 -19.868 7.447 1.00 93.56 272 ILE A N 1
ATOM 1954 C CA . ILE A 1 272 ? 8.305 -20.612 6.216 1.00 93.56 272 ILE A CA 1
ATOM 1955 C C . ILE A 1 272 ? 9.087 -20.037 5.034 1.00 93.56 272 ILE A C 1
ATOM 1957 O O . ILE A 1 272 ? 9.712 -20.783 4.289 1.00 93.56 272 ILE A O 1
ATOM 1961 N N . THR A 1 273 ? 9.099 -18.712 4.890 1.00 92.38 273 THR A N 1
ATOM 1962 C CA . THR A 1 273 ? 9.824 -18.031 3.812 1.00 92.38 273 THR A CA 1
ATOM 1963 C C . THR A 1 273 ? 11.319 -18.341 3.870 1.00 92.38 273 THR A C 1
ATOM 1965 O O . THR A 1 273 ? 11.901 -18.744 2.867 1.00 92.38 273 THR A O 1
ATOM 1968 N N . THR A 1 274 ? 11.940 -18.235 5.049 1.00 91.62 274 THR A N 1
ATOM 1969 C CA . THR A 1 274 ? 13.356 -18.576 5.240 1.00 91.62 274 THR A CA 1
ATOM 1970 C C . THR A 1 274 ? 13.632 -20.036 4.894 1.00 91.62 274 THR A C 1
ATOM 1972 O O . THR A 1 274 ? 14.589 -20.308 4.179 1.00 91.62 274 THR A O 1
ATOM 1975 N N . TYR A 1 275 ? 12.789 -20.969 5.344 1.00 93.75 275 TYR A N 1
ATOM 1976 C CA . TYR A 1 275 ? 12.931 -22.389 5.017 1.00 93.75 275 TYR A CA 1
ATOM 1977 C C . TYR A 1 275 ? 12.837 -22.665 3.509 1.00 93.75 275 TYR A C 1
ATOM 1979 O O . TYR A 1 275 ? 13.614 -23.447 2.973 1.00 93.75 275 TYR A O 1
ATOM 1987 N N . LEU A 1 276 ? 11.910 -22.015 2.804 1.00 91.88 276 LEU A N 1
ATOM 1988 C CA . LEU A 1 276 ? 11.776 -22.175 1.354 1.00 91.88 276 LEU A CA 1
ATOM 1989 C C . LEU A 1 276 ? 13.007 -21.640 0.620 1.00 91.88 276 LEU A C 1
ATOM 1991 O O . LEU A 1 276 ? 13.525 -22.309 -0.269 1.00 91.88 276 LEU A O 1
ATOM 1995 N N . VAL A 1 277 ? 13.519 -20.480 1.038 1.00 90.56 277 VAL A N 1
ATOM 1996 C CA . VAL A 1 277 ? 14.736 -19.887 0.469 1.00 90.56 277 VAL A CA 1
ATOM 1997 C C . VAL A 1 277 ? 15.951 -20.799 0.666 1.00 90.56 277 VAL A C 1
ATOM 1999 O O . VAL A 1 277 ? 16.745 -20.931 -0.256 1.00 90.56 277 VAL A O 1
ATOM 2002 N N . THR A 1 278 ? 16.095 -21.489 1.804 1.00 90.25 278 THR A N 1
ATOM 2003 C CA . THR A 1 278 ? 17.228 -22.422 1.996 1.00 90.25 278 THR A CA 1
ATOM 2004 C C . THR A 1 278 ? 17.134 -23.692 1.152 1.00 90.25 278 THR A C 1
ATOM 2006 O O . THR A 1 278 ? 18.127 -24.405 1.007 1.00 90.25 278 THR A O 1
ATOM 2009 N N . ARG A 1 279 ? 15.953 -24.007 0.611 1.00 89.62 279 ARG A N 1
ATOM 2010 C CA . ARG A 1 279 ? 15.715 -25.188 -0.230 1.00 89.62 279 ARG A CA 1
ATOM 2011 C C . ARG A 1 279 ? 15.677 -24.871 -1.725 1.00 89.62 279 ARG A C 1
ATOM 2013 O O . ARG A 1 279 ? 15.682 -25.816 -2.509 1.00 89.62 279 ARG A O 1
ATOM 2020 N N . ALA A 1 280 ? 15.623 -23.594 -2.087 1.00 88.25 280 ALA A N 1
ATOM 2021 C CA . ALA A 1 280 ? 15.496 -23.113 -3.454 1.00 88.25 280 ALA A CA 1
ATOM 2022 C C . ALA A 1 280 ? 16.835 -23.124 -4.210 1.00 88.25 280 ALA A C 1
ATOM 2024 O O . ALA A 1 280 ? 17.907 -23.078 -3.609 1.00 88.25 280 ALA A O 1
ATOM 2025 N N . ASP A 1 281 ? 16.767 -23.166 -5.539 1.00 87.44 281 ASP A N 1
ATOM 2026 C CA . ASP A 1 281 ? 17.914 -22.950 -6.421 1.00 87.44 281 ASP A CA 1
ATOM 2027 C C . ASP A 1 281 ? 18.374 -21.481 -6.403 1.00 87.44 281 ASP A C 1
ATOM 2029 O O . ASP A 1 281 ? 17.602 -20.581 -6.067 1.00 87.44 281 ASP A O 1
ATOM 2033 N N . GLU A 1 282 ? 19.623 -21.224 -6.801 1.00 86.44 282 GLU A N 1
ATOM 2034 C CA . GLU A 1 282 ? 20.234 -19.886 -6.758 1.00 86.44 282 GLU A CA 1
ATOM 2035 C C . GLU A 1 282 ? 19.396 -18.815 -7.479 1.00 86.44 282 GLU A C 1
ATOM 2037 O O . GLU A 1 282 ? 19.215 -17.715 -6.949 1.00 86.44 282 GLU A O 1
ATOM 2042 N N . MET A 1 283 ? 18.810 -19.139 -8.641 1.00 84.62 283 MET A N 1
ATOM 2043 C CA . MET A 1 283 ? 17.972 -18.186 -9.378 1.00 84.62 283 MET A CA 1
ATOM 2044 C C . MET A 1 283 ? 16.669 -17.880 -8.635 1.00 84.62 283 MET A C 1
ATOM 2046 O O . MET A 1 283 ? 16.244 -16.722 -8.577 1.00 84.62 283 MET A O 1
ATOM 2050 N N . SER A 1 284 ? 16.010 -18.894 -8.072 1.00 84.31 284 SER A N 1
ATOM 2051 C CA . SER A 1 284 ? 14.794 -18.699 -7.273 1.00 84.31 284 SER A CA 1
ATOM 2052 C C . SER A 1 284 ? 15.070 -17.933 -5.984 1.00 84.31 284 SER A C 1
ATOM 2054 O O . SER A 1 284 ? 14.251 -17.096 -5.602 1.00 84.31 284 SER A O 1
ATOM 2056 N N . VAL A 1 285 ? 16.226 -18.147 -5.346 1.00 86.69 285 VAL A N 1
ATOM 2057 C CA . VAL A 1 285 ? 16.671 -17.355 -4.189 1.00 86.69 285 VAL A CA 1
ATOM 2058 C C . VAL A 1 285 ? 16.803 -15.888 -4.575 1.00 86.69 285 VAL A C 1
ATOM 2060 O O . VAL A 1 285 ? 16.220 -15.031 -3.914 1.00 86.69 285 VAL A O 1
ATOM 2063 N N . GLU A 1 286 ? 17.506 -15.578 -5.663 1.00 85.50 286 GLU A N 1
ATOM 2064 C CA . GLU A 1 286 ? 17.693 -14.195 -6.102 1.00 85.50 286 GLU A CA 1
ATOM 2065 C C . GLU A 1 286 ? 16.353 -13.510 -6.424 1.00 85.50 286 GLU A C 1
ATOM 2067 O O . GLU A 1 286 ? 16.105 -12.376 -6.001 1.00 85.50 286 GLU A O 1
ATOM 2072 N N . ARG A 1 287 ? 15.448 -14.219 -7.113 1.00 83.81 287 ARG A N 1
ATOM 2073 C CA . ARG A 1 287 ? 14.088 -13.735 -7.407 1.00 83.81 287 ARG A CA 1
ATOM 2074 C C . ARG A 1 287 ? 13.275 -13.511 -6.135 1.00 83.81 287 ARG A C 1
ATOM 2076 O O . ARG A 1 287 ? 12.631 -12.471 -6.017 1.00 83.81 287 ARG A O 1
ATOM 2083 N N . ALA A 1 288 ? 13.316 -14.443 -5.185 1.00 84.56 288 ALA A N 1
ATOM 2084 C CA . ALA A 1 288 ? 12.601 -14.331 -3.917 1.00 84.56 288 ALA A CA 1
ATOM 2085 C C . ALA A 1 288 ? 13.130 -13.163 -3.075 1.00 84.56 288 ALA A C 1
ATOM 2087 O O . ALA A 1 288 ? 12.339 -12.368 -2.570 1.00 84.56 288 ALA A O 1
ATOM 2088 N N . LEU A 1 289 ? 14.453 -13.001 -2.972 1.00 85.81 289 LEU A N 1
ATOM 2089 C CA . LEU A 1 289 ? 15.077 -11.880 -2.264 1.00 85.81 289 LEU A CA 1
ATOM 2090 C C . LEU A 1 289 ? 14.688 -10.538 -2.892 1.00 85.81 289 LEU A C 1
ATOM 2092 O O . LEU A 1 289 ? 14.282 -9.626 -2.172 1.00 85.81 289 LEU A O 1
ATOM 2096 N N . ARG A 1 290 ? 14.737 -10.422 -4.227 1.00 83.88 290 ARG A N 1
ATOM 2097 C CA . ARG A 1 290 ? 14.285 -9.211 -4.932 1.00 83.88 290 ARG A CA 1
ATOM 2098 C C . ARG A 1 290 ? 12.799 -8.935 -4.701 1.00 83.88 290 ARG A C 1
ATOM 2100 O O . ARG A 1 290 ? 12.430 -7.789 -4.451 1.00 83.88 290 ARG A O 1
ATOM 2107 N N . TRP A 1 291 ? 11.957 -9.967 -4.731 1.00 87.25 291 TRP A N 1
ATOM 2108 C CA . TRP A 1 291 ? 10.519 -9.829 -4.496 1.00 87.25 291 TRP A CA 1
ATOM 2109 C C . TRP A 1 291 ? 10.209 -9.385 -3.062 1.00 87.25 291 TRP A C 1
ATOM 2111 O O . TRP A 1 291 ? 9.386 -8.498 -2.871 1.00 87.25 291 TRP A O 1
ATOM 2121 N N . MET A 1 292 ? 10.907 -9.930 -2.059 1.00 86.38 292 MET A N 1
ATOM 2122 C CA . MET A 1 292 ? 10.709 -9.605 -0.639 1.00 86.38 292 MET A CA 1
ATOM 2123 C C . MET A 1 292 ? 11.122 -8.186 -0.245 1.00 86.38 292 MET A C 1
ATOM 2125 O O . MET A 1 292 ? 10.693 -7.712 0.804 1.00 86.38 292 MET A O 1
ATOM 2129 N N . ILE A 1 293 ? 11.958 -7.516 -1.039 1.00 87.44 293 ILE A N 1
ATOM 2130 C CA . ILE A 1 293 ? 12.304 -6.108 -0.804 1.00 87.44 293 ILE A CA 1
ATOM 2131 C C . ILE A 1 293 ? 11.229 -5.184 -1.393 1.00 87.44 293 ILE A C 1
ATOM 2133 O O . ILE A 1 293 ? 10.951 -4.133 -0.825 1.00 87.44 293 ILE A O 1
ATOM 2137 N N . GLY A 1 294 ? 10.623 -5.579 -2.514 1.00 89.38 294 GLY A N 1
ATOM 2138 C CA . GLY A 1 294 ? 9.671 -4.769 -3.266 1.00 89.38 294 GLY A CA 1
ATOM 2139 C C . GLY A 1 294 ? 10.344 -3.824 -4.265 1.00 89.38 294 GLY A C 1
ATOM 2140 O O . GLY A 1 294 ? 11.308 -3.116 -3.954 1.00 89.38 294 GLY A O 1
ATOM 2141 N N . SER A 1 295 ? 9.833 -3.817 -5.494 1.00 89.69 295 SER A N 1
ATOM 2142 C CA . SER A 1 295 ? 10.354 -3.044 -6.619 1.00 89.69 295 SER A CA 1
ATOM 2143 C C . SER A 1 295 ? 9.249 -2.708 -7.618 1.00 89.69 295 SER A C 1
ATOM 2145 O O . SER A 1 295 ? 8.361 -3.516 -7.884 1.00 89.69 295 SER A O 1
ATOM 2147 N N . LEU A 1 296 ? 9.353 -1.524 -8.217 1.00 89.88 296 LEU A N 1
ATOM 2148 C CA . LEU A 1 296 ? 8.488 -1.058 -9.303 1.00 89.88 296 LEU A CA 1
ATOM 2149 C C . LEU A 1 296 ? 9.049 -1.390 -10.696 1.00 89.88 296 LEU A C 1
ATOM 2151 O O . LEU A 1 296 ? 8.462 -1.018 -11.706 1.00 89.88 296 LEU A O 1
ATOM 2155 N N . GLY A 1 297 ? 10.174 -2.110 -10.773 1.00 86.00 297 GLY A N 1
ATOM 2156 C CA . GLY A 1 297 ? 10.831 -2.437 -12.043 1.00 86.00 297 GLY A CA 1
ATOM 2157 C C . GLY A 1 297 ? 10.030 -3.354 -12.976 1.00 86.00 297 GLY A C 1
ATOM 2158 O O . GLY A 1 297 ? 10.319 -3.388 -14.164 1.00 86.00 297 GLY A O 1
ATOM 2159 N N . GLY A 1 298 ? 9.035 -4.079 -12.455 1.00 85.50 298 GLY A N 1
ATOM 2160 C CA . GLY A 1 298 ? 8.134 -4.938 -13.236 1.00 85.50 298 GLY A CA 1
ATOM 2161 C C . GLY A 1 298 ? 6.763 -4.318 -13.516 1.00 85.50 298 GLY A C 1
ATOM 2162 O O . GLY A 1 298 ? 5.815 -5.060 -13.752 1.00 85.50 298 GLY A O 1
ATOM 2163 N N . ALA A 1 299 ? 6.627 -2.995 -13.399 1.00 90.19 299 ALA A N 1
ATOM 2164 C CA . ALA A 1 299 ? 5.355 -2.307 -13.578 1.00 90.19 299 ALA A CA 1
ATOM 2165 C C . ALA A 1 299 ? 4.869 -2.350 -15.035 1.00 90.19 299 ALA A C 1
ATOM 2167 O O . ALA A 1 299 ? 5.610 -2.023 -15.958 1.00 90.19 299 ALA A O 1
ATOM 2168 N N . ASP A 1 300 ? 3.596 -2.693 -15.216 1.00 92.88 300 ASP A N 1
ATOM 2169 C CA . ASP A 1 300 ? 2.932 -2.809 -16.509 1.00 92.88 300 ASP A CA 1
ATOM 2170 C C . ASP A 1 300 ? 1.504 -2.230 -16.464 1.00 92.88 300 ASP A C 1
ATOM 2172 O O . ASP A 1 300 ? 0.922 -1.983 -15.400 1.00 92.88 300 ASP A O 1
ATOM 2176 N N . TRP A 1 301 ? 0.887 -2.046 -17.634 1.00 94.44 301 TRP A N 1
ATOM 2177 C CA . TRP A 1 301 ? -0.505 -1.590 -17.739 1.00 94.44 301 TRP A CA 1
ATOM 2178 C C . TRP A 1 301 ? -1.519 -2.571 -17.121 1.00 94.44 301 TRP A C 1
ATOM 2180 O O . TRP A 1 301 ? -2.614 -2.164 -16.712 1.00 94.44 301 TRP A O 1
ATOM 2190 N N . GLY A 1 302 ? -1.190 -3.865 -17.036 1.00 93.75 302 GLY A N 1
ATOM 2191 C CA . GLY A 1 302 ? -1.973 -4.855 -16.294 1.00 93.75 302 GLY A CA 1
ATOM 2192 C C . GLY A 1 302 ? -2.072 -4.494 -14.813 1.00 93.75 302 GLY A C 1
ATOM 2193 O O . GLY A 1 302 ? -3.180 -4.324 -14.293 1.00 93.75 302 GLY A O 1
ATOM 2194 N N . GLY A 1 303 ? -0.928 -4.280 -14.165 1.00 92.94 303 GLY A N 1
ATOM 2195 C CA . GLY A 1 303 ? -0.830 -3.839 -12.778 1.00 92.94 303 GLY A CA 1
ATOM 2196 C C . GLY A 1 303 ? -1.534 -2.507 -12.529 1.00 92.94 303 GLY A C 1
ATOM 2197 O O . GLY A 1 303 ? -2.295 -2.395 -11.567 1.00 92.94 303 GLY A O 1
ATOM 2198 N N . VAL A 1 304 ? -1.381 -1.522 -13.425 1.00 96.69 304 VAL A N 1
ATOM 2199 C CA . VAL A 1 304 ? -2.096 -0.231 -13.331 1.00 96.69 304 VAL A CA 1
ATOM 2200 C C . VAL A 1 304 ? -3.608 -0.438 -13.243 1.00 96.69 304 VAL A C 1
ATOM 2202 O O . VAL A 1 304 ? -4.252 0.112 -12.348 1.00 96.69 304 VAL A O 1
ATOM 2205 N N . ARG A 1 305 ? -4.191 -1.257 -14.130 1.00 96.38 305 ARG A N 1
ATOM 2206 C CA . ARG A 1 305 ? -5.641 -1.524 -14.139 1.00 96.38 305 ARG A CA 1
ATOM 2207 C C . ARG A 1 305 ? -6.103 -2.187 -12.845 1.00 96.38 305 ARG A C 1
ATOM 2209 O O . ARG A 1 305 ? -7.097 -1.752 -12.265 1.00 96.38 305 ARG A O 1
ATOM 2216 N N . VAL A 1 306 ? -5.373 -3.194 -12.367 1.00 95.81 306 VAL A N 1
ATOM 2217 C CA . VAL A 1 306 ? -5.703 -3.899 -11.118 1.00 95.81 306 VAL A CA 1
ATOM 2218 C C . VAL A 1 306 ? -5.639 -2.950 -9.918 1.00 95.81 306 VAL A C 1
ATOM 2220 O O . VAL A 1 306 ? -6.570 -2.925 -9.106 1.00 95.81 306 VAL A O 1
ATOM 2223 N N . LEU A 1 307 ? -4.599 -2.118 -9.818 1.00 97.00 307 LEU A N 1
ATOM 2224 C CA . LEU A 1 307 ? -4.465 -1.145 -8.730 1.00 97.00 307 LEU A CA 1
ATOM 2225 C C . LEU A 1 307 ? -5.543 -0.064 -8.795 1.00 97.00 307 LEU A C 1
ATOM 2227 O O . LEU A 1 307 ? -6.096 0.301 -7.759 1.00 97.00 307 LEU A O 1
ATOM 2231 N N . LEU A 1 308 ? -5.878 0.421 -9.992 1.00 97.50 308 LEU A N 1
ATOM 2232 C CA . LEU A 1 308 ? -6.906 1.439 -10.192 1.00 97.50 308 LEU A CA 1
ATOM 2233 C C . LEU A 1 308 ? -8.282 0.927 -9.762 1.00 97.50 308 LEU A C 1
ATOM 2235 O O . LEU A 1 308 ? -8.957 1.580 -8.965 1.00 97.50 308 LEU A O 1
ATOM 2239 N N . VAL A 1 309 ? -8.682 -0.258 -10.235 1.00 97.50 309 VAL A N 1
ATOM 2240 C CA . VAL A 1 309 ? -9.944 -0.901 -9.832 1.00 97.50 309 VAL A CA 1
ATOM 2241 C C . VAL A 1 309 ? -9.974 -1.092 -8.318 1.00 97.50 309 VAL A C 1
ATOM 2243 O O . VAL A 1 309 ? -10.954 -0.730 -7.666 1.00 97.50 309 VAL A O 1
ATOM 2246 N N . THR A 1 310 ? -8.878 -1.581 -7.738 1.00 97.00 310 THR A N 1
ATOM 2247 C CA . THR A 1 310 ? -8.762 -1.782 -6.287 1.00 97.00 310 THR A CA 1
ATOM 2248 C C . THR A 1 310 ? -8.881 -0.474 -5.511 1.00 97.00 310 THR A C 1
ATOM 2250 O O . THR A 1 310 ? -9.564 -0.428 -4.488 1.00 97.00 310 THR A O 1
ATOM 2253 N N . LEU A 1 311 ? -8.277 0.611 -5.997 1.00 97.25 311 LEU A N 1
ATOM 2254 C CA . LEU A 1 311 ? -8.357 1.927 -5.371 1.00 97.25 311 LEU A CA 1
ATOM 2255 C C . LEU A 1 311 ? -9.779 2.486 -5.425 1.00 97.25 311 LEU A C 1
ATOM 2257 O O . LEU A 1 311 ? -10.265 2.998 -4.415 1.00 97.25 311 LEU A O 1
ATOM 2261 N N . VAL A 1 312 ? -10.459 2.365 -6.566 1.00 96.94 312 VAL A N 1
ATOM 2262 C CA . VAL A 1 312 ? -11.845 2.826 -6.737 1.00 96.94 312 VAL A CA 1
ATOM 2263 C C . VAL A 1 312 ? -12.784 2.033 -5.831 1.00 96.94 312 VAL A C 1
ATOM 2265 O O . VAL A 1 312 ? -13.472 2.625 -4.998 1.00 96.94 312 VAL A O 1
ATOM 2268 N N . VAL A 1 313 ? -12.766 0.700 -5.921 1.00 96.56 313 VAL A N 1
ATOM 2269 C CA . VAL A 1 313 ? -13.606 -0.184 -5.094 1.00 96.56 313 VAL A CA 1
ATOM 2270 C C . VAL A 1 313 ? -13.306 0.027 -3.610 1.00 96.56 313 VAL A C 1
ATOM 2272 O O . VAL A 1 313 ? -14.220 0.203 -2.804 1.00 96.56 313 VAL A O 1
ATOM 2275 N N . GLY A 1 314 ? -12.026 0.093 -3.247 1.00 95.00 314 GLY A N 1
ATOM 2276 C CA . GLY A 1 314 ? -11.575 0.335 -1.884 1.00 95.00 314 GLY A CA 1
ATOM 2277 C C . GLY A 1 314 ? -12.054 1.663 -1.311 1.00 95.00 314 GLY A C 1
ATOM 2278 O O . GLY A 1 314 ? -12.543 1.719 -0.181 1.00 95.00 314 GLY A O 1
ATOM 2279 N N . SER A 1 315 ? -11.967 2.728 -2.108 1.00 93.75 315 SER A N 1
ATOM 2280 C CA . SER A 1 315 ? -12.421 4.067 -1.727 1.00 93.75 315 SER A CA 1
ATOM 2281 C C . SER A 1 315 ? -13.936 4.123 -1.549 1.00 93.75 315 SER A C 1
ATOM 2283 O O . SER A 1 315 ? -14.412 4.719 -0.582 1.00 93.75 315 SER A O 1
ATOM 2285 N N . VAL A 1 316 ? -14.700 3.466 -2.428 1.00 94.62 316 VAL A N 1
ATOM 2286 C CA . VAL A 1 316 ? -16.163 3.362 -2.314 1.00 94.62 316 VAL A CA 1
ATOM 2287 C C . VAL A 1 316 ? -16.552 2.596 -1.049 1.00 94.62 316 VAL A C 1
ATOM 2289 O O . VAL A 1 316 ? -17.346 3.098 -0.252 1.00 94.62 316 VAL A O 1
ATOM 2292 N N . LEU A 1 317 ? -15.952 1.428 -0.800 1.00 93.50 317 LEU A N 1
ATOM 2293 C CA . LEU A 1 317 ? -16.216 0.633 0.405 1.00 93.50 317 LEU A CA 1
ATOM 2294 C C . LEU A 1 317 ? -15.864 1.401 1.685 1.00 93.50 317 LEU A C 1
ATOM 2296 O O . LEU A 1 317 ? -16.629 1.385 2.654 1.00 93.50 317 LEU A O 1
ATOM 2300 N N . LEU A 1 318 ? -14.748 2.134 1.684 1.00 91.12 318 LEU A N 1
ATOM 2301 C CA . LEU A 1 318 ? -14.356 2.980 2.807 1.00 91.12 318 LEU A CA 1
ATOM 2302 C C . LEU A 1 318 ? -15.338 4.141 3.015 1.00 91.12 318 LEU A C 1
ATOM 2304 O O . LEU A 1 318 ? -15.682 4.454 4.157 1.00 91.12 318 LEU A O 1
ATOM 2308 N N . ALA A 1 319 ? -15.823 4.764 1.939 1.00 89.50 319 ALA A N 1
ATOM 2309 C CA . ALA A 1 319 ? -16.813 5.835 2.008 1.00 89.50 319 ALA A CA 1
ATOM 2310 C C . ALA A 1 319 ? -18.142 5.338 2.600 1.00 89.50 319 ALA A C 1
ATOM 2312 O O . ALA A 1 319 ? -18.690 5.991 3.495 1.00 89.50 319 ALA A O 1
ATOM 2313 N N . VAL A 1 320 ? -18.610 4.157 2.187 1.00 89.00 320 VAL A N 1
ATOM 2314 C CA . VAL A 1 320 ? -19.808 3.502 2.741 1.00 89.00 320 VAL A CA 1
ATOM 2315 C C . VAL A 1 320 ? -19.611 3.156 4.224 1.00 89.00 320 VAL A C 1
ATOM 2317 O O . VAL A 1 320 ? -20.478 3.443 5.051 1.00 89.00 320 VAL A O 1
ATOM 2320 N N . GLY A 1 321 ? -18.444 2.621 4.597 1.00 83.94 321 GLY A N 1
ATOM 2321 C CA . GLY A 1 321 ? -18.104 2.266 5.982 1.00 83.94 321 GLY A CA 1
ATOM 2322 C C . GLY A 1 321 ? -17.753 3.451 6.894 1.00 83.94 321 GLY A C 1
ATOM 2323 O O . GLY A 1 321 ? -17.719 3.303 8.119 1.00 83.94 321 GLY A O 1
ATOM 2324 N N . SER A 1 322 ? -17.516 4.639 6.333 1.00 83.62 322 SER A N 1
ATOM 2325 C CA . SER A 1 322 ? -16.954 5.800 7.041 1.00 83.62 322 SER A CA 1
ATOM 2326 C C . SER A 1 322 ? -17.770 6.244 8.257 1.00 83.62 322 SER A C 1
ATOM 2328 O O . SER A 1 322 ? -17.199 6.625 9.282 1.00 83.62 322 SER A O 1
ATOM 2330 N N . ARG A 1 323 ? -19.105 6.165 8.177 1.00 80.19 323 ARG A N 1
ATOM 2331 C CA . ARG A 1 323 ? -20.010 6.540 9.276 1.00 80.19 323 ARG A CA 1
ATOM 2332 C C . ARG A 1 323 ? -19.815 5.638 10.489 1.00 80.19 323 ARG A C 1
ATOM 2334 O O . ARG A 1 323 ? -19.708 6.143 11.602 1.00 80.19 323 ARG A O 1
ATOM 2341 N N . GLY A 1 324 ? -19.699 4.331 10.265 1.00 80.12 324 GLY A N 1
ATOM 2342 C CA . GLY A 1 324 ? -19.408 3.374 11.327 1.00 80.12 324 GLY A CA 1
ATOM 2343 C C . GLY A 1 324 ? -17.992 3.549 11.878 1.00 80.12 324 GLY A C 1
ATOM 2344 O O . GLY A 1 324 ? -17.786 3.541 13.081 1.00 80.12 324 GLY A O 1
ATOM 2345 N N . LEU A 1 325 ? -16.995 3.792 11.025 1.00 80.31 325 LEU A N 1
ATOM 2346 C CA . LEU A 1 325 ? -15.607 3.983 11.477 1.00 80.31 325 LEU A CA 1
ATOM 2347 C C . LEU A 1 325 ? -15.413 5.236 12.347 1.00 80.31 325 LEU A C 1
ATOM 2349 O O . LEU A 1 325 ? -14.405 5.368 13.044 1.00 80.31 325 LEU A O 1
ATOM 2353 N N . ARG A 1 326 ? -16.347 6.190 12.297 1.00 81.50 326 ARG A N 1
ATOM 2354 C CA . ARG A 1 326 ? -16.354 7.359 13.186 1.00 81.50 326 ARG A CA 1
ATOM 2355 C C . ARG A 1 326 ? -16.836 7.020 14.591 1.00 81.50 326 ARG A C 1
ATOM 2357 O O . ARG A 1 326 ? -16.379 7.673 15.524 1.00 81.50 326 ARG A O 1
ATOM 2364 N N . THR A 1 327 ? -17.689 6.009 14.766 1.00 80.56 327 THR A N 1
ATOM 2365 C CA . THR A 1 327 ? -18.163 5.625 16.104 1.00 80.56 327 THR A CA 1
ATOM 2366 C C . THR A 1 327 ? -17.075 4.938 16.921 1.00 80.56 327 THR A C 1
ATOM 2368 O O . THR A 1 327 ? -17.062 5.097 18.133 1.00 80.56 327 THR A O 1
ATOM 2371 N N . PHE A 1 328 ? -16.083 4.302 16.285 1.00 74.88 328 PHE A N 1
ATOM 2372 C CA . PHE A 1 328 ? -14.918 3.744 16.987 1.00 74.88 328 PHE A CA 1
ATOM 2373 C C . PHE A 1 328 ? -14.103 4.781 17.769 1.00 74.88 328 PHE A C 1
ATOM 2375 O O . PHE A 1 328 ? -13.475 4.432 18.763 1.00 74.88 328 PHE A O 1
ATOM 2382 N N . ALA A 1 329 ? -14.152 6.062 17.387 1.00 73.38 329 ALA A N 1
ATOM 2383 C CA . ALA A 1 329 ? -13.498 7.123 18.153 1.00 73.38 329 ALA A CA 1
ATOM 2384 C C . ALA A 1 329 ? -14.163 7.384 19.521 1.00 73.38 329 ALA A C 1
ATOM 2386 O O . ALA A 1 329 ? -13.535 7.980 20.390 1.00 73.38 329 ALA A O 1
ATOM 2387 N N . LEU A 1 330 ? -15.416 6.950 19.712 1.00 78.56 330 LEU A N 1
ATOM 2388 C CA . LEU A 1 330 ? -16.165 7.078 20.967 1.00 78.56 330 LEU A CA 1
ATOM 2389 C C . LEU A 1 330 ? -15.882 5.916 21.935 1.00 78.56 330 LEU A C 1
ATOM 2391 O O . LEU A 1 330 ? -16.289 5.981 23.088 1.00 78.56 330 LEU A O 1
ATOM 2395 N N . GLY A 1 331 ? -15.184 4.869 21.487 1.00 79.81 331 GLY A N 1
ATOM 2396 C CA . GLY A 1 331 ? -14.993 3.625 22.232 1.00 79.81 331 GLY A CA 1
ATOM 2397 C C . GLY A 1 331 ? -16.036 2.560 21.884 1.00 79.81 331 GLY A C 1
ATOM 2398 O O . GLY A 1 331 ? -17.137 2.866 21.424 1.00 79.81 331 GLY A O 1
ATOM 2399 N N . ASP A 1 332 ? -15.669 1.294 22.089 1.00 80.31 332 ASP A N 1
ATOM 2400 C CA . ASP A 1 332 ? -16.460 0.139 21.645 1.00 80.31 332 ASP A CA 1
ATOM 2401 C C . ASP A 1 332 ? -17.832 0.063 22.336 1.00 80.31 332 ASP A C 1
ATOM 2403 O O . ASP A 1 332 ? -18.828 -0.214 21.669 1.00 80.31 332 ASP A O 1
ATOM 2407 N N . ASP A 1 333 ? -17.909 0.388 23.630 1.00 81.62 333 ASP A N 1
ATOM 2408 C CA . ASP A 1 333 ? -19.157 0.330 24.405 1.00 81.62 333 ASP A CA 1
ATOM 2409 C C . ASP A 1 333 ? -20.169 1.389 23.945 1.00 81.62 333 ASP A C 1
ATOM 2411 O O . ASP A 1 333 ? -21.345 1.095 23.722 1.00 81.62 333 ASP A O 1
ATOM 2415 N N . LEU A 1 334 ? -19.703 2.624 23.724 1.00 82.38 334 LEU A N 1
ATOM 2416 C CA . LEU A 1 334 ? -20.534 3.714 23.205 1.00 82.38 334 LEU A CA 1
ATOM 2417 C C . LEU A 1 334 ? -20.929 3.469 21.745 1.00 82.38 334 LEU A C 1
ATOM 2419 O O . LEU A 1 334 ? -22.065 3.736 21.356 1.00 82.38 334 LEU A O 1
ATOM 2423 N N . ALA A 1 335 ? -20.027 2.915 20.933 1.00 82.75 335 ALA A N 1
ATOM 2424 C CA . ALA A 1 335 ? -20.332 2.528 19.561 1.00 82.75 335 ALA A CA 1
ATOM 2425 C C . ALA A 1 335 ? -21.403 1.422 19.507 1.00 82.75 335 ALA A C 1
ATOM 2427 O O . ALA A 1 335 ? -22.320 1.497 18.681 1.00 82.75 335 ALA A O 1
ATOM 2428 N N . ALA A 1 336 ? -21.320 0.422 20.388 1.00 83.44 336 ALA A N 1
ATOM 2429 C CA . ALA A 1 336 ? -22.319 -0.637 20.504 1.00 83.44 336 ALA A CA 1
ATOM 2430 C C . ALA A 1 336 ? -23.675 -0.089 20.979 1.00 83.44 336 ALA A C 1
ATOM 2432 O O . ALA A 1 336 ? -24.704 -0.437 20.399 1.00 83.44 336 ALA A O 1
ATOM 2433 N N . ALA A 1 337 ? -23.682 0.831 21.952 1.00 85.25 337 ALA A N 1
ATOM 2434 C CA . ALA A 1 337 ? -24.894 1.503 22.430 1.00 85.25 337 ALA A CA 1
ATOM 2435 C C . ALA A 1 337 ? -25.584 2.351 21.342 1.00 85.25 337 ALA A C 1
ATOM 2437 O O . ALA A 1 337 ? -26.807 2.447 21.314 1.00 85.25 337 ALA A O 1
ATOM 2438 N N . LEU A 1 338 ? -24.816 2.907 20.398 1.00 85.12 338 LEU A N 1
ATOM 2439 C CA . LEU A 1 338 ? -25.326 3.614 19.213 1.00 85.12 338 LEU A CA 1
ATOM 2440 C C . LEU A 1 338 ? -25.817 2.668 18.094 1.00 85.12 338 LEU A C 1
ATOM 2442 O O . LEU A 1 338 ? -26.090 3.117 16.980 1.00 85.12 338 LEU A O 1
ATOM 2446 N N . GLY A 1 339 ? -25.911 1.360 18.358 1.00 82.69 339 GLY A N 1
ATOM 2447 C CA . GLY A 1 339 ? -26.432 0.353 17.429 1.00 82.69 339 GLY A CA 1
ATOM 2448 C C . GLY A 1 339 ? -25.425 -0.134 16.384 1.00 82.69 339 GLY A C 1
ATOM 2449 O O . GLY A 1 339 ? -25.789 -0.894 15.481 1.00 82.69 339 GLY A O 1
ATOM 2450 N N . THR A 1 340 ? -24.151 0.266 16.474 1.00 84.06 340 THR A N 1
ATOM 2451 C CA . THR A 1 340 ? -23.141 -0.214 15.523 1.00 84.06 340 THR A CA 1
ATOM 2452 C C . THR A 1 340 ? -22.692 -1.629 15.873 1.00 84.06 340 THR A C 1
ATOM 2454 O O . THR A 1 340 ? -22.332 -1.943 17.005 1.00 84.06 340 THR A O 1
ATOM 2457 N N . ARG A 1 341 ? -22.686 -2.519 14.875 1.00 84.69 341 ARG A N 1
ATOM 2458 C CA . ARG A 1 341 ? -22.179 -3.891 15.024 1.00 84.69 341 ARG A CA 1
ATOM 2459 C C . ARG A 1 341 ? -20.648 -3.884 14.976 1.00 84.69 341 ARG A C 1
ATOM 2461 O O . ARG A 1 341 ? -20.065 -4.280 13.965 1.00 84.69 341 ARG A O 1
ATOM 2468 N N . VAL A 1 342 ? -20.022 -3.426 16.064 1.00 83.44 342 VAL A N 1
ATOM 2469 C CA . VAL A 1 342 ? -18.569 -3.195 16.218 1.00 83.44 342 VAL A CA 1
ATOM 2470 C C . VAL A 1 342 ? -17.741 -4.328 15.614 1.00 83.44 342 VAL A C 1
ATOM 2472 O O . VAL A 1 342 ? -16.900 -4.077 14.755 1.00 83.44 342 VAL A O 1
ATOM 2475 N N . SER A 1 343 ? -18.027 -5.582 15.972 1.00 82.00 343 SER A N 1
ATOM 2476 C CA . SER A 1 343 ? -17.232 -6.726 15.512 1.00 82.00 343 SER A CA 1
ATOM 2477 C C . SER A 1 343 ? -17.320 -6.974 14.002 1.00 82.00 343 SER A C 1
ATOM 2479 O O . SER A 1 343 ? -16.307 -7.284 13.381 1.00 82.00 343 SER A O 1
ATOM 2481 N N . ARG A 1 344 ? -18.500 -6.801 13.385 1.00 84.44 344 ARG A N 1
ATOM 2482 C CA . ARG A 1 344 ? -18.672 -6.980 11.928 1.00 84.44 344 ARG A CA 1
ATOM 2483 C C . ARG A 1 344 ? -18.010 -5.854 11.149 1.00 84.44 344 ARG A C 1
ATOM 2485 O O . ARG A 1 344 ? -17.367 -6.101 10.136 1.00 84.44 344 ARG A O 1
ATOM 2492 N N . LEU A 1 345 ? -18.150 -4.625 11.640 1.00 87.31 345 LEU A N 1
ATOM 2493 C CA . LEU A 1 345 ? -17.520 -3.469 11.020 1.00 87.31 345 LEU A CA 1
ATOM 2494 C C . LEU A 1 345 ? -15.993 -3.545 11.133 1.00 87.31 345 LEU A C 1
ATOM 2496 O O . LEU A 1 345 ? -15.296 -3.282 10.158 1.00 87.31 345 LEU A O 1
ATOM 2500 N N . ARG A 1 346 ? -15.477 -3.957 12.296 1.00 86.62 346 ARG A N 1
ATOM 2501 C CA . ARG A 1 346 ? -14.044 -4.176 12.513 1.00 86.62 346 ARG A CA 1
ATOM 2502 C C . ARG A 1 346 ? -13.520 -5.272 11.588 1.00 86.62 346 ARG A C 1
ATOM 2504 O O . ARG A 1 346 ? -12.503 -5.052 10.947 1.00 86.62 346 ARG A O 1
ATOM 2511 N N . PHE A 1 347 ? -14.237 -6.387 11.441 1.00 85.00 347 PHE A N 1
ATOM 2512 C CA . PHE A 1 347 ? -13.879 -7.442 10.486 1.00 85.00 347 PHE A CA 1
ATOM 2513 C C . PHE A 1 347 ? -13.820 -6.948 9.041 1.00 85.00 347 PHE A C 1
ATOM 2515 O O . PHE A 1 347 ? -12.798 -7.107 8.381 1.00 85.00 347 PHE A O 1
ATOM 2522 N N . GLY A 1 348 ? -14.894 -6.312 8.562 1.00 88.94 348 GLY A N 1
ATOM 2523 C CA . GLY A 1 348 ? -14.958 -5.817 7.189 1.00 88.94 348 GLY A CA 1
ATOM 2524 C C . GLY A 1 348 ? -13.871 -4.785 6.898 1.00 88.94 348 GLY A C 1
ATOM 2525 O O . GLY A 1 348 ? -13.268 -4.806 5.833 1.00 88.94 348 GLY A O 1
ATOM 2526 N N . ALA A 1 349 ? -13.560 -3.924 7.866 1.00 89.50 349 ALA A N 1
ATOM 2527 C CA . ALA A 1 349 ? -12.503 -2.933 7.729 1.00 89.50 349 ALA A CA 1
ATOM 2528 C C . ALA A 1 349 ? -11.090 -3.546 7.781 1.00 89.50 349 ALA A C 1
ATOM 2530 O O . ALA A 1 349 ? -10.212 -3.094 7.049 1.00 89.50 349 ALA A O 1
ATOM 2531 N N . LEU A 1 350 ? -10.867 -4.587 8.593 1.00 88.50 350 LEU A N 1
ATOM 2532 C CA . LEU A 1 350 ? -9.618 -5.358 8.588 1.00 88.50 350 LEU A CA 1
ATOM 2533 C C . LEU A 1 350 ? -9.413 -6.046 7.236 1.00 88.50 350 LEU A C 1
ATOM 2535 O O . LEU A 1 350 ? -8.361 -5.882 6.627 1.00 88.50 350 LEU A O 1
ATOM 2539 N N . LEU A 1 351 ? -10.429 -6.753 6.734 1.00 89.94 351 LEU A N 1
ATOM 2540 C CA . LEU A 1 351 ? -10.369 -7.402 5.424 1.00 89.94 351 LEU A CA 1
ATOM 2541 C C . LEU A 1 351 ? -10.167 -6.398 4.293 1.00 89.94 351 LEU A C 1
ATOM 2543 O O . LEU A 1 351 ? -9.352 -6.641 3.412 1.00 89.94 351 LEU A O 1
ATOM 2547 N N . LEU A 1 352 ? -10.857 -5.257 4.336 1.00 93.25 352 LEU A N 1
ATOM 2548 C CA . LEU A 1 352 ? -10.672 -4.193 3.357 1.00 93.25 352 LEU A CA 1
ATOM 2549 C C . LEU A 1 352 ? -9.227 -3.694 3.375 1.00 93.25 352 LEU A C 1
ATOM 2551 O O . LEU A 1 352 ? -8.566 -3.715 2.345 1.00 93.25 352 LEU A O 1
ATOM 2555 N N . GLY A 1 353 ? -8.710 -3.299 4.540 1.00 93.38 353 GLY A N 1
ATOM 2556 C CA . GLY A 1 353 ? -7.331 -2.829 4.659 1.00 93.38 353 GLY A CA 1
ATOM 2557 C C . GLY A 1 353 ? -6.316 -3.888 4.230 1.00 93.38 353 GLY A C 1
ATOM 2558 O O . GLY A 1 353 ? -5.329 -3.553 3.578 1.00 93.38 353 GLY A O 1
ATOM 2559 N N . ALA A 1 354 ? -6.557 -5.156 4.582 1.00 92.50 354 ALA A N 1
ATOM 2560 C CA . ALA A 1 354 ? -5.732 -6.279 4.153 1.00 92.50 354 ALA A CA 1
ATOM 2561 C C . ALA A 1 354 ? -5.755 -6.440 2.636 1.00 92.50 354 ALA A C 1
ATOM 2563 O O . ALA A 1 354 ? -4.695 -6.568 2.048 1.00 92.50 354 ALA A O 1
ATOM 2564 N N . GLY A 1 355 ? -6.928 -6.376 2.005 1.00 94.12 355 GLY A N 1
ATOM 2565 C CA . GLY A 1 355 ? -7.080 -6.470 0.556 1.00 94.12 355 GLY A CA 1
ATOM 2566 C C . GLY A 1 355 ? -6.375 -5.337 -0.186 1.00 94.12 355 GLY A C 1
ATOM 2567 O O . GLY A 1 355 ? -5.649 -5.603 -1.137 1.00 94.12 355 GLY A O 1
ATOM 2568 N N . LEU A 1 356 ? -6.508 -4.089 0.283 1.00 95.81 356 LEU A N 1
ATOM 2569 C CA . LEU A 1 356 ? -5.807 -2.944 -0.317 1.00 95.81 356 LEU A CA 1
ATOM 2570 C C . LEU A 1 356 ? -4.285 -3.127 -0.265 1.00 95.81 356 LEU A C 1
ATOM 2572 O O . LEU A 1 356 ? -3.610 -2.939 -1.274 1.00 95.81 356 LEU A O 1
ATOM 2576 N N . ALA A 1 357 ? -3.754 -3.523 0.897 1.00 94.81 357 ALA A N 1
ATOM 2577 C CA . ALA A 1 357 ? -2.327 -3.783 1.059 1.00 94.81 357 ALA A CA 1
ATOM 2578 C C . ALA A 1 357 ? -1.873 -5.022 0.272 1.00 94.81 357 ALA A C 1
ATOM 2580 O O . ALA A 1 357 ? -0.827 -4.986 -0.356 1.00 94.81 357 ALA A O 1
ATOM 2581 N N . ALA A 1 358 ? -2.663 -6.097 0.264 1.00 93.75 358 ALA A N 1
ATOM 2582 C CA . ALA A 1 358 ? -2.355 -7.350 -0.419 1.00 93.75 358 ALA A CA 1
ATOM 2583 C C . ALA A 1 358 ? -2.241 -7.160 -1.930 1.00 93.75 358 ALA A C 1
ATOM 2585 O O . ALA A 1 358 ? -1.281 -7.633 -2.529 1.00 93.75 358 ALA A O 1
ATOM 2586 N N . VAL A 1 359 ? -3.191 -6.450 -2.542 1.00 94.88 359 VAL A N 1
ATOM 2587 C CA . VAL A 1 359 ? -3.155 -6.183 -3.983 1.00 94.88 359 VAL A CA 1
ATOM 2588 C C . VAL A 1 359 ? -1.977 -5.276 -4.333 1.00 94.88 359 VAL A C 1
ATOM 2590 O O . VAL A 1 359 ? -1.251 -5.582 -5.276 1.00 94.88 359 VAL A O 1
ATOM 2593 N N . ALA A 1 360 ? -1.725 -4.219 -3.552 1.00 95.25 360 ALA A N 1
ATOM 2594 C CA . ALA A 1 360 ? -0.545 -3.376 -3.747 1.00 95.25 360 ALA A CA 1
ATOM 2595 C C . ALA A 1 360 ? 0.752 -4.203 -3.664 1.00 95.25 360 ALA A C 1
ATOM 2597 O O . ALA A 1 360 ? 1.532 -4.223 -4.614 1.00 95.25 360 ALA A O 1
ATOM 2598 N N . THR A 1 361 ? 0.912 -4.986 -2.594 1.00 93.38 361 THR A N 1
ATOM 2599 C CA . THR A 1 361 ? 2.056 -5.884 -2.376 1.00 93.38 361 THR A CA 1
ATOM 2600 C C . THR A 1 361 ? 2.193 -6.950 -3.460 1.00 93.38 361 THR A C 1
ATOM 2602 O O . THR A 1 361 ? 3.307 -7.313 -3.813 1.00 93.38 361 THR A O 1
ATOM 2605 N N . SER A 1 362 ? 1.097 -7.456 -4.025 1.00 92.06 362 SER A N 1
ATOM 2606 C CA . SER A 1 362 ? 1.172 -8.477 -5.077 1.00 92.06 362 SER A CA 1
ATOM 2607 C C . SER A 1 362 ? 1.836 -7.969 -6.355 1.00 92.06 362 SER A C 1
ATOM 2609 O O . SER A 1 362 ? 2.504 -8.741 -7.038 1.00 92.06 362 SER A O 1
ATOM 2611 N N . ILE A 1 363 ? 1.684 -6.674 -6.649 1.00 92.38 363 ILE A N 1
ATOM 2612 C CA . ILE A 1 363 ? 2.203 -6.040 -7.864 1.00 92.38 363 ILE A CA 1
ATOM 2613 C C . ILE A 1 363 ? 3.592 -5.460 -7.613 1.00 92.38 363 ILE A C 1
ATOM 2615 O O . ILE A 1 363 ? 4.493 -5.662 -8.420 1.00 92.38 363 ILE A O 1
ATOM 2619 N N . THR A 1 364 ? 3.789 -4.764 -6.492 1.00 92.31 364 THR A N 1
ATOM 2620 C CA . THR A 1 364 ? 5.047 -4.055 -6.210 1.00 92.31 364 THR A CA 1
ATOM 2621 C C . THR A 1 364 ? 6.014 -4.829 -5.321 1.00 92.31 364 THR A C 1
ATOM 2623 O O . THR A 1 364 ? 7.116 -4.357 -5.057 1.00 92.31 364 THR A O 1
ATOM 2626 N N . GLY A 1 365 ? 5.604 -5.974 -4.777 1.00 91.44 365 GLY A N 1
ATOM 2627 C CA . GLY A 1 365 ? 6.216 -6.532 -3.573 1.00 91.44 365 GLY A CA 1
ATOM 2628 C C . GLY A 1 365 ? 5.927 -5.667 -2.332 1.00 91.44 365 GLY A C 1
ATOM 2629 O O . GLY A 1 365 ? 5.272 -4.619 -2.423 1.00 91.44 365 GLY A O 1
ATOM 2630 N N . PRO A 1 366 ? 6.373 -6.098 -1.143 1.00 90.75 366 PRO A N 1
ATOM 2631 C CA . PRO A 1 366 ? 6.059 -5.426 0.109 1.00 90.75 366 PRO A CA 1
ATOM 2632 C C . PRO A 1 366 ? 6.899 -4.152 0.261 1.00 90.75 366 PRO A C 1
ATOM 2634 O O . PRO A 1 366 ? 8.093 -4.206 0.535 1.00 90.75 366 PRO A O 1
ATOM 2637 N N . ILE A 1 367 ? 6.263 -2.986 0.128 1.00 92.25 367 ILE A N 1
ATOM 2638 C CA . ILE A 1 367 ? 6.920 -1.689 0.336 1.00 92.25 367 ILE A CA 1
ATOM 2639 C C . ILE A 1 367 ? 6.660 -1.214 1.771 1.00 92.25 367 ILE A C 1
ATOM 2641 O O . ILE A 1 367 ? 5.569 -0.758 2.122 1.00 92.25 367 ILE A O 1
ATOM 2645 N N . GLY A 1 368 ? 7.686 -1.328 2.615 1.00 87.38 368 GLY A N 1
ATOM 2646 C CA . GLY A 1 368 ? 7.607 -1.000 4.039 1.00 87.38 368 GLY A CA 1
ATOM 2647 C C . GLY A 1 368 ? 7.480 0.499 4.340 1.00 87.38 368 GLY A C 1
ATOM 2648 O O . GLY A 1 368 ? 7.753 1.362 3.513 1.00 87.38 368 GLY A O 1
ATOM 2649 N N . PHE A 1 369 ? 7.092 0.822 5.579 1.00 88.50 369 PHE A N 1
ATOM 2650 C CA . PHE A 1 369 ? 6.985 2.180 6.152 1.00 88.50 369 PHE A CA 1
ATOM 2651 C C . PHE A 1 369 ? 5.963 3.137 5.517 1.00 88.50 369 PHE A C 1
ATOM 2653 O O . PHE A 1 369 ? 5.499 4.047 6.210 1.00 88.50 369 PHE A O 1
ATOM 2660 N N . VAL A 1 370 ? 5.534 2.934 4.271 1.00 94.12 370 VAL A N 1
ATOM 2661 C CA . VAL A 1 370 ? 4.549 3.797 3.596 1.00 94.12 370 VAL A CA 1
ATOM 2662 C C . VAL A 1 370 ? 3.236 3.819 4.376 1.00 94.12 370 VAL A C 1
ATOM 2664 O O . VAL A 1 370 ? 2.766 4.888 4.776 1.00 94.12 370 VAL A O 1
ATOM 2667 N N . ALA A 1 371 ? 2.683 2.644 4.687 1.00 92.81 371 ALA A N 1
ATOM 2668 C CA . ALA A 1 371 ? 1.455 2.519 5.472 1.00 92.81 371 ALA A CA 1
ATOM 2669 C C . ALA A 1 371 ? 1.598 3.107 6.892 1.00 92.81 371 ALA A C 1
ATOM 2671 O O . ALA A 1 371 ? 0.643 3.651 7.447 1.00 92.81 371 ALA A O 1
ATOM 2672 N N . LEU A 1 372 ? 2.802 3.047 7.471 1.00 92.12 372 LEU A N 1
ATOM 2673 C CA . LEU A 1 372 ? 3.093 3.560 8.812 1.00 92.12 372 LEU A CA 1
ATOM 2674 C C . LEU A 1 372 ? 3.099 5.090 8.856 1.00 92.12 372 LEU A C 1
ATOM 2676 O O . LEU A 1 372 ? 2.501 5.693 9.748 1.00 92.12 372 LEU A O 1
ATOM 2680 N N . VAL A 1 373 ? 3.777 5.722 7.899 1.00 92.19 373 VAL A N 1
ATOM 2681 C CA . VAL A 1 373 ? 4.037 7.169 7.900 1.00 92.19 373 VAL A CA 1
ATOM 2682 C C . VAL A 1 373 ? 2.845 7.958 7.356 1.00 92.19 373 VAL A C 1
ATOM 2684 O O . VAL A 1 373 ? 2.541 9.041 7.867 1.00 92.19 373 VAL A O 1
ATOM 2687 N N . SER A 1 374 ? 2.138 7.416 6.364 1.00 93.19 374 SER A N 1
ATOM 2688 C CA . SER A 1 374 ? 1.140 8.162 5.589 1.00 93.19 374 SER A CA 1
ATOM 2689 C C . SER A 1 374 ? -0.014 8.706 6.431 1.00 93.19 374 SER A C 1
ATOM 2691 O O . SER A 1 374 ? -0.326 9.896 6.366 1.00 93.19 374 SER A O 1
ATOM 2693 N N . GLY A 1 375 ? -0.620 7.863 7.271 1.00 91.38 375 GLY A N 1
ATOM 2694 C CA . GLY A 1 375 ? -1.753 8.234 8.124 1.00 91.38 375 GLY A CA 1
ATOM 2695 C C . GLY A 1 375 ? -1.447 9.362 9.123 1.00 91.38 375 GLY A C 1
ATOM 2696 O O . GLY A 1 375 ? -2.111 10.404 9.069 1.00 91.38 375 GLY A O 1
ATOM 2697 N N . PRO A 1 376 ? -0.451 9.224 10.024 1.00 90.38 376 PRO A N 1
ATOM 2698 C CA . PRO A 1 376 ? -0.108 10.283 10.971 1.00 90.38 376 PRO A CA 1
ATOM 2699 C C . PRO A 1 376 ? 0.400 11.558 10.300 1.00 90.38 376 PRO A C 1
ATOM 2701 O O . PRO A 1 376 ? 0.114 12.650 10.802 1.00 90.38 376 PRO A O 1
ATOM 2704 N N . LEU A 1 377 ? 1.124 11.463 9.180 1.00 91.25 377 LEU A N 1
ATOM 2705 C CA . LEU A 1 377 ? 1.568 12.651 8.453 1.00 91.25 377 LEU A CA 1
ATOM 2706 C C . LEU A 1 377 ? 0.372 13.399 7.845 1.00 91.25 377 LEU A C 1
ATOM 2708 O O . LEU A 1 377 ? 0.229 14.603 8.065 1.00 91.25 377 LEU A O 1
ATOM 2712 N N . ALA A 1 378 ? -0.549 12.689 7.193 1.00 92.75 378 ALA A N 1
ATOM 2713 C CA . ALA A 1 378 ? -1.776 13.262 6.644 1.00 92.75 378 ALA A CA 1
ATOM 2714 C C . ALA A 1 378 ? -2.660 13.914 7.716 1.00 92.75 378 ALA A C 1
ATOM 2716 O O . ALA A 1 378 ? -3.114 15.050 7.545 1.00 92.75 378 ALA A O 1
ATOM 2717 N N . ALA A 1 379 ? -2.854 13.241 8.854 1.00 90.31 379 ALA A N 1
ATOM 2718 C CA . ALA A 1 379 ? -3.638 13.775 9.964 1.00 90.31 379 ALA A CA 1
ATOM 2719 C C . ALA A 1 379 ? -3.043 15.081 10.519 1.00 90.31 379 ALA A C 1
ATOM 2721 O O . ALA A 1 379 ? -3.782 16.008 10.864 1.00 90.31 379 ALA A O 1
ATOM 2722 N N . ARG A 1 380 ? -1.708 15.197 10.552 1.00 89.44 380 ARG A N 1
ATOM 2723 C CA . ARG A 1 380 ? -0.998 16.420 10.969 1.00 89.44 380 ARG A CA 1
ATOM 2724 C C . ARG A 1 380 ? -1.112 17.543 9.940 1.00 89.44 380 ARG A C 1
ATOM 2726 O O . ARG A 1 380 ? -1.360 18.687 10.325 1.00 89.44 380 ARG A O 1
ATOM 2733 N N . LEU A 1 381 ? -0.960 17.236 8.652 1.00 90.69 381 LEU A N 1
ATOM 2734 C CA . LEU A 1 381 ? -1.058 18.228 7.576 1.00 90.69 381 LEU A CA 1
ATOM 2735 C C . LEU A 1 381 ? -2.461 18.839 7.520 1.00 90.69 381 LEU A C 1
ATOM 2737 O O . LEU A 1 381 ? -2.611 20.065 7.562 1.00 90.69 381 LEU A O 1
ATOM 2741 N N . VAL A 1 382 ? -3.490 17.992 7.532 1.00 90.75 382 VAL A N 1
ATOM 2742 C CA . VAL A 1 382 ? -4.899 18.408 7.463 1.00 90.75 382 VAL A CA 1
ATOM 2743 C C . VAL A 1 382 ? -5.428 18.914 8.814 1.00 90.75 382 VAL A C 1
ATOM 2745 O O . VAL A 1 382 ? -6.412 19.648 8.838 1.00 90.75 382 VAL A O 1
ATOM 2748 N N . ARG A 1 383 ? -4.753 18.597 9.932 1.00 86.44 383 ARG A N 1
ATOM 2749 C CA . ARG A 1 383 ? -5.232 18.808 11.315 1.00 86.44 383 ARG A CA 1
ATOM 2750 C C . ARG A 1 383 ? -6.578 18.135 11.590 1.00 86.44 383 ARG A C 1
ATOM 2752 O O . ARG A 1 383 ? -7.444 18.700 12.250 1.00 86.44 383 ARG A O 1
ATOM 2759 N N . ARG A 1 384 ? -6.759 16.920 11.076 1.00 83.25 384 ARG A N 1
ATOM 2760 C CA . ARG A 1 384 ? -7.987 16.145 11.267 1.00 83.25 384 ARG A CA 1
ATOM 2761 C C . ARG A 1 384 ? -7.666 14.667 11.394 1.00 83.25 384 ARG A C 1
ATOM 2763 O O . ARG A 1 384 ? -6.819 14.158 10.671 1.00 83.25 384 ARG A O 1
ATOM 2770 N N . THR A 1 385 ? -8.376 13.973 12.277 1.00 73.75 385 THR A N 1
ATOM 2771 C CA . THR A 1 385 ? -8.191 12.531 12.503 1.00 73.75 385 THR A CA 1
ATOM 2772 C C . THR A 1 385 ? -8.701 11.690 11.329 1.00 73.75 385 THR A C 1
ATOM 2774 O O . THR A 1 385 ? -8.135 10.652 11.017 1.00 73.75 385 THR A O 1
ATOM 2777 N N . ASP A 1 386 ? -9.763 12.146 10.656 1.00 79.75 386 ASP A N 1
ATOM 2778 C CA . ASP A 1 386 ? -10.345 11.503 9.472 1.00 79.75 386 ASP A CA 1
ATOM 2779 C C . ASP A 1 386 ? -9.720 12.092 8.197 1.00 79.75 386 ASP A C 1
ATOM 2781 O O . ASP A 1 386 ? -10.225 13.067 7.630 1.00 79.75 386 ASP A O 1
ATOM 2785 N N . ALA A 1 387 ? -8.566 11.560 7.800 1.00 88.38 387 ALA A N 1
ATOM 2786 C CA . ALA A 1 387 ? -7.723 12.099 6.731 1.00 88.38 387 ALA A CA 1
ATOM 2787 C C . ALA A 1 387 ? -7.415 11.057 5.641 1.00 88.38 387 ALA A C 1
ATOM 2789 O O . ALA A 1 387 ? -6.334 11.091 5.067 1.00 88.38 387 ALA A O 1
ATOM 2790 N N . ALA A 1 388 ? -8.354 10.152 5.341 1.00 92.44 388 ALA A N 1
ATOM 2791 C CA . ALA A 1 388 ? -8.150 9.042 4.402 1.00 92.44 388 ALA A CA 1
ATOM 2792 C C . ALA A 1 388 ? -7.612 9.481 3.027 1.00 92.44 388 ALA A C 1
ATOM 2794 O O . ALA A 1 388 ? -6.602 8.957 2.575 1.00 92.44 388 ALA A O 1
ATOM 2795 N N . VAL A 1 389 ? -8.229 10.493 2.401 1.00 94.69 389 VAL A N 1
ATOM 2796 C CA . VAL A 1 389 ? -7.782 11.018 1.094 1.00 94.69 389 VAL A CA 1
ATOM 2797 C C . VAL A 1 389 ? -6.362 11.575 1.180 1.00 94.69 389 VAL A C 1
ATOM 2799 O O . VAL A 1 389 ? -5.514 11.248 0.359 1.00 94.69 389 VAL A O 1
ATOM 2802 N N . ALA A 1 390 ? -6.072 12.372 2.209 1.00 95.31 390 ALA A N 1
ATOM 2803 C CA . ALA A 1 390 ? -4.732 12.909 2.400 1.00 95.31 390 ALA A CA 1
ATOM 2804 C C . ALA A 1 390 ? -3.711 11.803 2.718 1.00 95.31 390 ALA A C 1
ATOM 2806 O O . ALA A 1 390 ? -2.573 11.907 2.287 1.00 95.31 390 ALA A O 1
ATOM 2807 N N . ALA A 1 391 ? -4.100 10.735 3.421 1.00 95.69 391 ALA A N 1
ATOM 2808 C CA . ALA A 1 391 ? -3.233 9.588 3.684 1.00 95.69 391 ALA A CA 1
ATOM 2809 C C . ALA A 1 391 ? -2.905 8.823 2.398 1.00 95.69 391 ALA A C 1
ATOM 2811 O O . ALA A 1 391 ? -1.751 8.457 2.202 1.00 95.69 391 ALA A O 1
ATOM 2812 N N . ALA A 1 392 ? -3.880 8.653 1.501 1.00 97.19 392 ALA A N 1
ATOM 2813 C CA . ALA A 1 392 ? -3.653 8.099 0.169 1.00 97.19 392 ALA A CA 1
ATOM 2814 C C . ALA A 1 392 ? -2.640 8.950 -0.617 1.00 97.19 392 ALA A C 1
ATOM 2816 O O . ALA A 1 392 ? -1.627 8.448 -1.089 1.00 97.19 392 ALA A O 1
ATOM 2817 N N . LEU A 1 393 ? -2.869 10.264 -0.687 1.00 97.56 393 LEU A N 1
ATOM 2818 C CA . LEU A 1 393 ? -1.998 11.180 -1.425 1.00 97.56 393 LEU A CA 1
ATOM 2819 C C . LEU A 1 393 ? -0.584 11.252 -0.835 1.00 97.56 393 LEU A C 1
ATOM 2821 O O . LEU A 1 393 ? 0.389 11.270 -1.578 1.00 97.56 393 LEU A O 1
ATOM 2825 N N . VAL A 1 394 ? -0.450 11.257 0.493 1.00 96.88 394 VAL A N 1
ATOM 2826 C CA . VAL A 1 394 ? 0.863 11.191 1.149 1.00 96.88 394 VAL A CA 1
ATOM 2827 C C . VAL A 1 394 ? 1.575 9.885 0.799 1.00 96.88 394 VAL A C 1
ATOM 2829 O O . VAL A 1 394 ? 2.759 9.921 0.479 1.00 96.88 394 VAL A O 1
ATOM 2832 N N . GLY A 1 395 ? 0.872 8.750 0.830 1.00 96.62 395 GLY A N 1
ATOM 2833 C CA . GLY A 1 395 ? 1.448 7.464 0.446 1.00 96.62 395 GLY A CA 1
ATOM 2834 C C . GLY A 1 395 ? 1.927 7.454 -1.005 1.00 96.62 395 GLY A C 1
ATOM 2835 O O . GLY A 1 395 ? 3.043 7.017 -1.269 1.00 96.62 395 GLY A O 1
ATOM 2836 N N . ALA A 1 396 ? 1.139 8.019 -1.924 1.00 97.44 396 ALA A N 1
ATOM 2837 C CA . ALA A 1 396 ? 1.527 8.196 -3.323 1.00 97.44 396 ALA A CA 1
ATOM 2838 C C . ALA A 1 396 ? 2.792 9.061 -3.466 1.00 97.44 396 ALA A C 1
ATOM 2840 O O . ALA A 1 396 ? 3.736 8.645 -4.127 1.00 97.44 396 ALA A O 1
ATOM 2841 N N . VAL A 1 397 ? 2.864 10.216 -2.790 1.00 96.88 397 VAL A N 1
ATOM 2842 C CA . VAL A 1 397 ? 4.067 11.074 -2.795 1.00 96.88 397 VAL A CA 1
ATOM 2843 C C . VAL A 1 397 ? 5.298 10.322 -2.285 1.00 96.88 397 VAL A C 1
ATOM 2845 O O . VAL A 1 397 ? 6.372 10.450 -2.867 1.00 96.88 397 VAL A O 1
ATOM 2848 N N . ILE A 1 398 ? 5.158 9.540 -1.209 1.00 95.62 398 ILE A N 1
ATOM 2849 C CA . ILE A 1 398 ? 6.273 8.771 -0.639 1.00 95.62 398 ILE A CA 1
ATOM 2850 C C . ILE A 1 398 ? 6.782 7.735 -1.642 1.00 95.62 398 ILE A C 1
ATOM 2852 O O . ILE A 1 398 ? 7.991 7.641 -1.829 1.00 95.62 398 ILE A O 1
ATOM 2856 N N . VAL A 1 399 ? 5.892 6.965 -2.274 1.00 96.25 399 VAL A N 1
ATOM 2857 C CA . VAL A 1 399 ? 6.300 5.887 -3.188 1.00 96.25 399 VAL A CA 1
ATOM 2858 C C . VAL A 1 399 ? 6.868 6.443 -4.490 1.00 96.25 399 VAL A C 1
ATOM 2860 O O . VAL A 1 399 ? 7.955 6.027 -4.872 1.00 96.25 399 VAL A O 1
ATOM 2863 N N . VAL A 1 400 ? 6.207 7.420 -5.122 1.00 95.56 400 VAL A N 1
ATOM 2864 C CA . VAL A 1 400 ? 6.715 8.059 -6.354 1.00 95.56 400 VAL A CA 1
ATOM 2865 C C . VAL A 1 400 ? 8.059 8.744 -6.084 1.00 95.56 400 VAL A C 1
ATOM 2867 O O . VAL A 1 400 ? 9.015 8.566 -6.830 1.00 95.56 400 VAL A O 1
ATOM 2870 N N . GLY A 1 401 ? 8.181 9.478 -4.973 1.00 93.94 401 GLY A N 1
ATOM 2871 C CA . GLY A 1 401 ? 9.442 10.124 -4.603 1.00 93.94 401 GLY A CA 1
ATOM 2872 C C . GLY A 1 401 ? 10.562 9.124 -4.304 1.00 93.94 401 GLY A C 1
ATOM 2873 O O . GLY A 1 401 ? 11.699 9.331 -4.722 1.00 93.94 401 GLY A O 1
ATOM 2874 N N . ALA A 1 402 ? 10.255 8.027 -3.606 1.00 92.81 402 ALA A N 1
ATOM 2875 C CA . ALA A 1 402 ? 11.230 6.974 -3.340 1.00 92.81 402 ALA A CA 1
ATOM 2876 C C . ALA A 1 402 ? 11.659 6.250 -4.618 1.00 92.81 402 ALA A C 1
ATOM 2878 O O . ALA A 1 402 ? 12.829 5.896 -4.738 1.00 92.81 402 ALA A O 1
ATOM 2879 N N . ASP A 1 403 ? 10.744 6.050 -5.566 1.00 92.44 403 ASP A N 1
ATOM 2880 C CA . ASP A 1 403 ? 11.064 5.404 -6.834 1.00 92.44 403 ASP A CA 1
ATOM 2881 C C . ASP A 1 403 ? 11.908 6.294 -7.741 1.00 92.44 403 ASP A C 1
ATOM 2883 O O . ASP A 1 403 ? 12.904 5.830 -8.287 1.00 92.44 403 ASP A O 1
ATOM 2887 N N . LEU A 1 404 ? 11.608 7.592 -7.799 1.00 91.00 404 LEU A N 1
ATOM 2888 C CA . LEU A 1 404 ? 12.446 8.566 -8.494 1.00 91.00 404 LEU A CA 1
ATOM 2889 C C . LEU A 1 404 ? 13.884 8.562 -7.950 1.00 91.00 404 LEU A C 1
ATOM 2891 O O . LEU A 1 404 ? 14.842 8.541 -8.721 1.00 91.00 404 LEU A O 1
ATOM 2895 N N . ILE A 1 405 ? 14.049 8.530 -6.623 1.00 90.12 405 ILE A N 1
ATOM 2896 C CA . ILE A 1 405 ? 15.372 8.417 -5.986 1.00 90.12 405 ILE A CA 1
ATOM 2897 C C . ILE A 1 405 ? 16.023 7.071 -6.323 1.00 90.12 405 ILE A C 1
ATOM 2899 O O . ILE A 1 405 ? 17.213 7.030 -6.620 1.00 90.12 405 ILE A O 1
ATOM 2903 N N . ALA A 1 406 ? 15.262 5.974 -6.300 1.00 87.88 406 ALA A N 1
ATOM 2904 C CA . ALA A 1 406 ? 15.770 4.642 -6.620 1.00 87.88 406 ALA A CA 1
ATOM 2905 C C . ALA A 1 406 ? 16.295 4.549 -8.062 1.00 87.88 406 ALA A C 1
ATOM 2907 O O . ALA A 1 406 ? 17.293 3.875 -8.308 1.00 87.88 406 ALA A O 1
ATOM 2908 N N . GLN A 1 407 ? 15.644 5.244 -8.998 1.00 85.31 407 GLN A N 1
ATOM 2909 C CA . GLN A 1 407 ? 16.025 5.283 -10.409 1.00 85.31 407 GLN A CA 1
ATOM 2910 C C . GLN A 1 407 ? 17.188 6.242 -10.706 1.00 85.31 407 GLN A C 1
ATOM 2912 O O . GLN A 1 407 ? 17.941 6.003 -11.643 1.00 85.31 407 GLN A O 1
ATOM 2917 N N . THR A 1 408 ? 17.340 7.321 -9.933 1.00 82.81 408 THR A N 1
ATOM 2918 C CA . THR A 1 408 ? 18.373 8.356 -10.155 1.00 82.81 408 THR A CA 1
ATOM 2919 C C . THR A 1 408 ? 19.619 8.179 -9.284 1.00 82.81 408 THR A C 1
ATOM 2921 O O . THR A 1 408 ? 20.571 8.948 -9.411 1.00 82.81 408 THR A O 1
ATOM 2924 N N . ALA A 1 409 ? 19.643 7.178 -8.398 1.00 77.25 409 ALA A N 1
ATOM 2925 C CA . ALA A 1 409 ? 20.765 6.923 -7.503 1.00 77.25 409 ALA A CA 1
ATOM 2926 C C . ALA A 1 409 ? 22.048 6.549 -8.292 1.00 77.25 409 ALA A C 1
ATOM 2928 O O . ALA A 1 409 ? 22.087 5.497 -8.929 1.00 77.25 409 ALA A O 1
ATOM 2929 N N . PRO A 1 410 ? 23.133 7.347 -8.204 1.00 58.34 410 PRO A N 1
ATOM 2930 C CA . PRO A 1 410 ? 24.284 7.252 -9.113 1.00 58.34 410 PRO A CA 1
ATOM 2931 C C . PRO A 1 410 ? 25.220 6.045 -8.914 1.00 58.34 410 PRO A C 1
ATOM 2933 O O . PRO A 1 410 ? 26.171 5.896 -9.674 1.00 58.34 410 PRO A O 1
ATOM 2936 N N . PHE A 1 411 ? 25.002 5.191 -7.905 1.00 55.47 411 PHE A N 1
ATOM 2937 C CA . PHE A 1 411 ? 26.019 4.216 -7.476 1.00 55.47 411 PHE A CA 1
ATOM 2938 C C . PHE A 1 411 ? 25.585 2.743 -7.472 1.00 55.47 411 PHE A C 1
ATOM 2940 O O . PHE A 1 411 ? 26.438 1.884 -7.259 1.00 55.47 411 PHE A O 1
ATOM 2947 N N . ILE A 1 412 ? 24.305 2.406 -7.685 1.00 54.09 412 ILE A N 1
ATOM 2948 C CA . ILE A 1 412 ? 23.839 1.009 -7.589 1.00 54.09 412 ILE A CA 1
ATOM 2949 C C . ILE A 1 412 ? 22.747 0.736 -8.638 1.00 54.09 412 ILE A C 1
ATOM 2951 O O . ILE A 1 412 ? 21.646 1.273 -8.565 1.00 54.09 412 ILE A O 1
ATOM 2955 N N . SER A 1 413 ? 23.079 -0.119 -9.610 1.00 56.00 413 SER A N 1
ATOM 2956 C CA . SER A 1 413 ? 22.168 -0.690 -10.617 1.00 56.00 413 SER A CA 1
ATOM 2957 C C . SER A 1 413 ? 20.920 -1.315 -9.963 1.00 56.00 413 SER A C 1
ATOM 2959 O O . SER A 1 413 ? 21.014 -1.840 -8.851 1.00 56.00 413 SER A O 1
ATOM 2961 N N . PRO A 1 414 ? 19.747 -1.225 -10.615 1.00 64.38 414 PRO A N 1
ATOM 2962 C CA . PRO A 1 414 ? 18.549 -0.589 -10.073 1.00 64.38 414 PRO A CA 1
ATOM 2963 C C . PRO A 1 414 ? 18.238 -0.999 -8.631 1.00 64.38 414 PRO A C 1
ATOM 2965 O O . PRO A 1 414 ? 17.897 -2.149 -8.339 1.00 64.38 414 PRO A O 1
ATOM 2968 N N . VAL A 1 415 ? 18.297 -0.017 -7.732 1.00 80.31 415 VAL A N 1
ATOM 2969 C CA . VA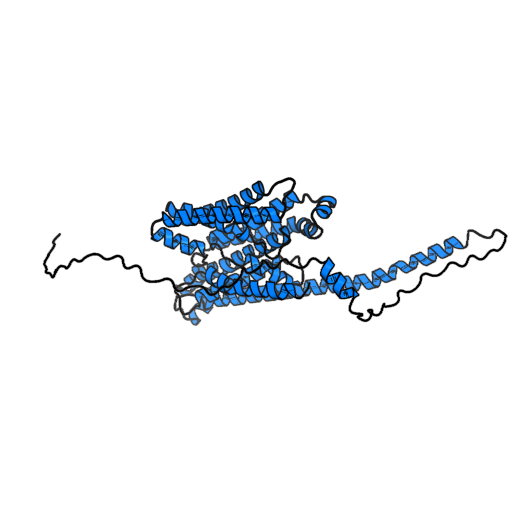L A 1 415 ? 17.932 -0.197 -6.326 1.00 80.31 415 VAL A CA 1
ATOM 2970 C C . VAL A 1 415 ? 16.433 -0.504 -6.228 1.00 80.31 415 VAL A C 1
ATOM 2972 O O . VAL A 1 415 ? 15.619 0.228 -6.793 1.00 80.31 415 VAL A O 1
ATOM 2975 N N . PRO A 1 416 ? 16.024 -1.550 -5.490 1.00 87.75 416 PRO A N 1
ATOM 2976 C CA . PRO A 1 416 ? 14.615 -1.777 -5.205 1.00 87.75 416 PRO A CA 1
ATOM 2977 C C . PRO A 1 416 ? 14.010 -0.592 -4.441 1.00 87.75 416 PRO A C 1
ATOM 2979 O O . PRO A 1 416 ? 14.562 -0.141 -3.433 1.00 87.75 416 PRO A O 1
ATOM 2982 N N . THR A 1 417 ? 12.846 -0.115 -4.879 1.00 90.19 417 THR A N 1
ATOM 2983 C CA . THR A 1 417 ? 12.139 1.021 -4.265 1.00 90.19 417 THR A CA 1
ATOM 2984 C C . THR A 1 417 ? 11.910 0.815 -2.765 1.00 90.19 417 THR A C 1
ATOM 2986 O O . THR A 1 417 ? 12.036 1.755 -1.973 1.00 90.19 417 THR A O 1
ATOM 2989 N N . GLY A 1 418 ? 11.642 -0.427 -2.346 1.00 89.44 418 GLY A N 1
ATOM 2990 C CA . GLY A 1 418 ? 11.460 -0.781 -0.940 1.00 89.44 418 GLY A CA 1
ATOM 2991 C C . GLY A 1 418 ? 12.656 -0.415 -0.059 1.00 89.44 418 GLY A C 1
ATOM 2992 O O . GLY A 1 418 ? 12.468 0.127 1.032 1.00 89.44 418 GLY A O 1
ATOM 2993 N N . SER A 1 419 ? 13.885 -0.578 -0.554 1.00 89.75 419 SER A N 1
ATOM 2994 C CA . SER A 1 419 ? 15.103 -0.191 0.172 1.00 89.75 419 SER A CA 1
ATOM 2995 C C . SER A 1 419 ? 15.144 1.311 0.455 1.00 89.75 419 SER A C 1
ATOM 2997 O O . SER A 1 419 ? 15.414 1.722 1.584 1.00 89.75 419 SER A O 1
ATOM 2999 N N . ILE A 1 420 ? 14.813 2.143 -0.538 1.00 91.00 420 ILE A N 1
ATOM 3000 C CA . ILE A 1 420 ? 14.783 3.604 -0.381 1.00 91.00 420 ILE A CA 1
ATOM 3001 C C . ILE A 1 420 ? 13.698 4.016 0.617 1.00 91.00 420 ILE A C 1
ATOM 3003 O O . ILE A 1 420 ? 13.955 4.813 1.525 1.00 91.00 420 ILE A O 1
ATOM 3007 N N . THR A 1 421 ? 12.501 3.430 0.515 1.00 91.50 421 THR A N 1
ATOM 3008 C CA . THR A 1 421 ? 11.423 3.714 1.477 1.00 91.50 421 THR A CA 1
ATOM 3009 C C . THR A 1 421 ? 11.783 3.300 2.902 1.00 91.50 421 THR A C 1
ATOM 3011 O O . THR A 1 421 ? 11.421 4.012 3.837 1.00 91.50 421 THR A O 1
ATOM 3014 N N . ALA A 1 422 ? 12.541 2.218 3.099 1.00 87.31 422 ALA A N 1
ATOM 3015 C CA . ALA A 1 422 ? 13.014 1.808 4.419 1.00 87.31 422 ALA A CA 1
ATOM 3016 C C . ALA A 1 422 ? 14.030 2.801 5.006 1.00 87.31 422 ALA A C 1
ATOM 3018 O O . ALA A 1 422 ? 13.900 3.201 6.168 1.00 87.31 422 ALA A O 1
ATOM 3019 N N . VAL A 1 423 ? 14.992 3.252 4.194 1.00 89.62 423 VAL A N 1
ATOM 3020 C CA . VAL A 1 423 ? 16.013 4.236 4.595 1.00 89.62 423 VAL A CA 1
ATOM 3021 C C . VAL A 1 423 ? 15.380 5.573 4.981 1.00 89.62 423 VAL A C 1
ATOM 3023 O O . VAL A 1 423 ? 15.769 6.163 5.986 1.00 89.62 423 VAL A O 1
ATOM 3026 N N . ILE A 1 424 ? 14.379 6.042 4.233 1.00 87.38 424 ILE A N 1
ATOM 3027 C CA . ILE A 1 424 ? 13.676 7.305 4.518 1.00 87.38 424 ILE A CA 1
ATOM 3028 C C . ILE A 1 424 ? 12.646 7.129 5.649 1.00 87.38 424 ILE A C 1
ATOM 3030 O O . ILE A 1 424 ? 12.458 8.009 6.496 1.00 87.38 424 ILE A O 1
ATOM 3034 N N . GLY A 1 425 ? 11.975 5.980 5.686 1.00 84.25 425 GLY A N 1
ATOM 3035 C CA . GLY A 1 425 ? 10.874 5.682 6.597 1.00 84.25 425 GLY A CA 1
ATOM 3036 C C . GLY A 1 425 ? 11.301 5.529 8.054 1.00 84.25 425 GLY A C 1
ATOM 3037 O O . GLY A 1 425 ? 10.596 6.006 8.949 1.00 84.25 425 GLY A O 1
ATOM 3038 N N . ALA A 1 426 ? 12.463 4.927 8.321 1.00 85.38 426 ALA A N 1
ATOM 3039 C CA . ALA A 1 426 ? 12.954 4.737 9.687 1.00 85.38 426 ALA A CA 1
ATOM 3040 C C . ALA A 1 426 ? 13.236 6.071 10.426 1.00 85.38 426 ALA A C 1
ATOM 3042 O O . ALA A 1 426 ? 12.697 6.261 11.525 1.00 85.38 426 ALA A O 1
ATOM 3043 N N . PRO A 1 427 ? 13.968 7.050 9.853 1.00 87.75 427 PRO A N 1
ATOM 3044 C CA . PRO A 1 427 ? 14.103 8.389 10.431 1.00 87.75 427 PRO A CA 1
ATOM 3045 C C . PRO A 1 427 ? 12.763 9.109 10.606 1.00 87.75 427 PRO A C 1
ATOM 3047 O O . PRO A 1 427 ? 12.530 9.740 11.642 1.00 87.75 427 PRO A O 1
ATOM 3050 N N . ALA A 1 428 ? 11.854 8.990 9.631 1.00 83.94 428 ALA A N 1
ATOM 3051 C CA . ALA A 1 428 ? 10.525 9.592 9.715 1.00 83.94 428 ALA A CA 1
ATOM 3052 C C . ALA A 1 428 ? 9.733 9.043 10.914 1.00 83.94 428 ALA A C 1
ATOM 3054 O O . ALA A 1 428 ? 9.129 9.813 11.664 1.00 83.94 428 ALA A O 1
ATOM 3055 N N . LEU A 1 429 ? 9.791 7.732 11.159 1.00 82.12 429 LEU A N 1
ATOM 3056 C CA . LEU A 1 429 ? 9.173 7.101 12.325 1.00 82.12 429 LEU A CA 1
ATOM 3057 C C . LEU A 1 429 ? 9.759 7.626 13.643 1.00 82.12 429 LEU A C 1
ATOM 3059 O O . LEU A 1 429 ? 9.005 7.994 14.550 1.00 82.12 429 LEU A O 1
ATOM 3063 N N . ILE A 1 430 ? 11.088 7.704 13.748 1.00 85.31 430 ILE A N 1
ATOM 3064 C CA . ILE A 1 430 ? 11.770 8.242 14.937 1.00 85.31 430 ILE A CA 1
ATOM 3065 C C . ILE A 1 430 ? 11.317 9.682 15.192 1.00 85.31 430 ILE A C 1
ATOM 3067 O O . ILE A 1 430 ? 10.936 10.033 16.312 1.00 85.31 430 ILE A O 1
ATOM 3071 N N . TYR A 1 431 ? 11.278 10.510 14.151 1.00 84.12 431 TYR A N 1
ATOM 3072 C CA . TYR A 1 431 ? 10.797 11.883 14.241 1.00 84.12 431 TYR A CA 1
ATOM 3073 C C . TYR A 1 431 ? 9.341 11.965 14.731 1.00 84.12 431 TYR A C 1
ATOM 3075 O O . TYR A 1 431 ? 9.017 12.774 15.612 1.00 84.12 431 TYR A O 1
ATOM 3083 N N . LEU A 1 432 ? 8.454 11.116 14.199 1.00 77.38 432 LEU A N 1
ATOM 3084 C CA . LEU A 1 432 ? 7.050 11.050 14.614 1.00 77.38 432 LEU A CA 1
ATOM 3085 C C . LEU A 1 432 ? 6.917 10.700 16.105 1.00 77.38 432 LEU A C 1
ATOM 3087 O O . LEU A 1 432 ? 6.118 11.350 16.793 1.00 77.38 432 LEU A O 1
ATOM 3091 N N . LEU A 1 433 ? 7.717 9.745 16.595 1.00 80.88 433 LEU A N 1
ATOM 3092 C CA . LEU A 1 433 ? 7.756 9.296 17.993 1.00 80.88 433 LEU A CA 1
ATOM 3093 C C . LEU A 1 433 ? 8.286 10.375 18.944 1.00 80.88 433 LEU A C 1
ATOM 3095 O O . LEU A 1 433 ? 7.670 10.646 19.978 1.00 80.88 433 LEU A O 1
ATOM 3099 N N . VAL A 1 434 ? 9.400 11.024 18.596 1.00 84.38 434 VAL A N 1
ATOM 3100 C CA . VAL A 1 434 ? 10.030 12.054 19.441 1.00 84.38 434 VAL A CA 1
ATOM 3101 C C . VAL A 1 434 ? 9.107 13.257 19.623 1.00 84.38 434 VAL A C 1
ATOM 3103 O O . VAL A 1 434 ? 8.987 13.784 20.730 1.00 84.38 434 VAL A O 1
ATOM 3106 N N . ARG A 1 435 ? 8.412 13.688 18.564 1.00 75.62 435 ARG A N 1
ATOM 3107 C CA . ARG A 1 435 ? 7.465 14.811 18.658 1.00 75.62 435 ARG A CA 1
ATOM 3108 C C . ARG A 1 435 ? 6.158 14.450 19.358 1.00 75.62 435 ARG A C 1
ATOM 3110 O O . ARG A 1 435 ? 5.623 15.306 20.053 1.00 75.62 435 ARG A O 1
ATOM 3117 N N . GLY A 1 436 ? 5.659 13.221 19.207 1.00 65.12 436 GLY A N 1
ATOM 3118 C CA . GLY A 1 436 ? 4.410 12.783 19.848 1.00 65.12 436 GLY A CA 1
ATOM 3119 C C . GLY A 1 436 ? 4.454 12.840 21.379 1.00 65.12 436 GLY A C 1
ATOM 3120 O O . GLY A 1 436 ? 3.442 13.114 22.011 1.00 65.12 436 GLY A O 1
ATOM 3121 N N . ARG A 1 437 ? 5.644 12.677 21.973 1.00 60.66 437 ARG A N 1
ATOM 3122 C CA . ARG A 1 437 ? 5.864 12.773 23.426 1.00 60.66 437 ARG A CA 1
ATOM 3123 C C . ARG A 1 437 ? 5.822 14.196 23.994 1.00 60.66 437 ARG A C 1
ATOM 3125 O O . ARG A 1 437 ? 5.835 14.338 25.206 1.00 60.66 437 ARG A O 1
ATOM 3132 N N . ARG A 1 438 ? 5.814 15.244 23.160 1.00 52.62 438 ARG A N 1
ATOM 3133 C CA . ARG A 1 438 ? 5.846 16.649 23.623 1.00 52.62 438 ARG A CA 1
ATOM 3134 C C . ARG A 1 438 ? 4.458 17.276 23.811 1.00 52.62 438 ARG A C 1
ATOM 3136 O O . ARG A 1 438 ? 4.376 18.426 24.221 1.00 52.62 438 ARG A O 1
ATOM 3143 N N . THR A 1 439 ? 3.388 16.556 23.475 1.00 45.22 439 THR A N 1
ATOM 3144 C CA . THR A 1 439 ? 1.993 17.042 23.517 1.00 45.22 439 THR A CA 1
ATOM 3145 C C . THR A 1 439 ? 1.098 16.270 24.493 1.00 45.22 439 THR A C 1
ATOM 3147 O O . THR A 1 439 ? -0.120 16.418 24.445 1.00 45.22 439 THR A O 1
ATOM 3150 N N . SER A 1 440 ? 1.682 15.438 25.353 1.00 35.00 440 SER A N 1
ATOM 3151 C CA . SER A 1 440 ? 1.032 14.795 26.505 1.00 35.00 440 SER A CA 1
ATOM 3152 C C . SER A 1 440 ? 1.731 15.266 27.766 1.00 35.00 440 SER A C 1
ATOM 3154 O O . SER A 1 440 ? 1.023 15.442 28.777 1.00 35.00 440 SER A O 1
#

pLDDT: mean 76.36, std 20.86, range [31.69, 98.12]

Secondary structure (DSSP, 8-state):
--------------------------PPP----------PPPPHHHHHHHHHHS-PPPP--PPPPPPPP-------------TTHHHHHHHHGGGTTHHHHHHHHHHHHHHHHHHHHHHHHHHHHHHHHHHHHHHHHHHH-SSS---HHHHHHHHTT---THHHHIIIIIIHHHHHHHHHHHHHHHHHHHHHHHHHT-TT--TGGGTHHHHHHHHHHHHHHTT--THHHHHHHHHHHHHHHHHHHHHHBSSSB-HHHHHHHHHHHHHHHHHHHHHHHHHS-HHHHHHHHHHHH--STT--HHHHHHHHHHHHHHHHHHHHHHHHHHHGGG-HHHHHHTT--HHHHHHHHHHHHHHHHHHHHHHH----SHHHHHHHHHHHHHT-S--HHHHHHHHHHHHHHHHHHHHH-TTSTTPPHHHHHHHHHHHHHHHHHHHHTT--